Protein AF-A0A957XJ20-F1 (afdb_monomer_lite)

Foldseek 3Di:
DDDDDDDDDDPPPDLPPLPAFFWDFDFVVQVDQAFFWFDWDAFPLRWIWTQGLQAIWIHPPRHIDGFADDPVDQFGDPHNAWQEWDAFPVGWIWTQGQFFIWTADPVVRTIDTFGDDPPDQQGDPHGGFNYWDQFPVGWIWTWAQQKIWTARPVVRGIDIFGDDPPDQQGFFRFTFHYWDADPVRKIWTAGAPQRAIWIADPVVRTIHQLFDDPPDPPGRSRFRWQEWEQAPVRWIWTWGQQGWIWIQDPVVSDIDTLPDDPPDPPPPDSWGFNYWYQFPVRWIWTQTQQAIFIAHPVRHTSDGFADDPVDPRGDPHRGWHYWDQGPLRWIWIGGSGGIIITNSVVVVVVVPDPDPVLVVVLVVLLVVLVVLLVVLVVVLPPPPDDPVSNVVSVVSNVVSVVVNVCSLPVVVPPPDDDDDDDDDDDDDDDADDDDDDDDFDKAFDPPAAEFEEEEEALDPVLVVVVCVLQPPHYDPRHGYDYDYDNALVVVLVCCVVVVGQEYEAEQDGPPHGRLRSLLSLVVVCVVDDGRRHAYEYEDEPVCPVPPVVCVVSPHNYYAYPPGDSVVVVVVCCVRVVTDMDGGHDDDDDDLQVQLVQADPVLLVQLLVCLVVVPLVSNLVSLVVVCVRGVVVSVVSVVCSVSSVSVVSNCSSVVHDDD

Sequence (658 aa):
MNQPLPSQPQSSSSATDAGQLIFSHLTVESGLSHAVATHLAQDAQGTIWLGTEGGLNRFDGQTVKAYRHDPQHSNSLSHNVIKAMVIDRAGWLWIGTANGLNKFDPHTETFTRYHHQPGKPDSLGFDAISALHLDQTGHLWLGGPGELDQFDPRTEAVVRYGHRPGDRTTVGPGVVTCMVEDEAGRLWVGQRDGGGLSRFDRQRRQFERVHHQPHDSHSRGDEAIGALCLDWAGGLWIGTEDGGLCYFDRAAESVTRYWPQANRPDRLSQAGVTDIIEDRAGQLWVATTDGLYCLDRTGQSLAHYRHDPANPTGLSSSSLLRLFEDRSEGLWVTTDNGVNYCAPRYQQFLHFSNRTLLARMRHELRTPLNAIIGFSQLAMHNQDNPDDTQDYLLDIIRSGEQLLTLINEGLGASKVERSPSMDGELGAMVNHPHAAPHQQAVTLAPDQPRYRLLIVDDDSSSRQLLRNLLAGVGPPERGFELREAENGQQAVEQWAAFAPHLIWMDLRMPVMDGYEATKIIKAKQNAGHTIAPKVIVLATSRYEEKRAEVLDIGYDASLRKPFGQAEIFSLLEQHLGAQFVAATAVDAVNPAADIAAVPGPLRDSLEKAAQLGDMDAVEATIEEIQSVQPALAAQLTQLAEAFDYLQIVAILQGRNHE

Secondary structure (DSSP, 8-state):
--PPPP--------TT---PPP-EEE-TTTT-S-S-EEEEEE-TTSPEEEEESS-EEEE-SS-EEEE---TT-TTS-S-S-EEEEEE-TTSPEEEEETTEEEEEETTTTEEEEE-B-TT-TTSBS-S---EEEE-TTSPEEEE-BSEEEEE-TTT--EEEEE--TT-TTS--SSBEEEEEE-TT-PEEEEETTTTEEEEEETTTTEEEE-PPPTT-TT--TT--EEEEEE-TTS-EEEEETTS-EEEEETTTTEEEEEE--TT-S----SPPEEEEEE-TTS-EEEEETTEEEEE-TTS-EEEEE---TT-TTS-S-S-EEEEEE-TTSPEEEEETTEEEEE-HHHHHHHHS-TTHHHHHHHHHHHHHHHHHHHHHHHHHT-TTS-HHHHHHHHHHHHHHHHHHHHHHHTTTTTT--S----------------SSS----EEE-TTPPPEEEEEE-S-HHHHHHHHHHHTTSS-TTSSEEEEEESSHHHHHHHHHHH--SEEEEES--SSS-HHHHHHHHHHHHTTS-----EEEEEE-GGGGGGHHHHHHTT--EEEESSPPHHHHHHHHHHHH---EEE---S----HHHHGGGS-HHHHHHHHHHHHHT-HHHHHHHHHHHHTT-HHHHHHHHHHHHTT-HHHHHHHHTT----

Structure (mmCIF, N/CA/C/O backbone):
data_AF-A0A957XJ20-F1
#
_entry.id   AF-A0A957XJ20-F1
#
loop_
_atom_site.group_PDB
_atom_site.id
_atom_site.type_symbol
_atom_site.label_atom_id
_atom_site.label_alt_id
_atom_site.label_comp_id
_atom_site.label_asym_id
_atom_site.label_entity_id
_atom_site.label_seq_id
_atom_site.pdbx_PDB_ins_code
_atom_site.Cartn_x
_atom_site.Cartn_y
_atom_site.Cartn_z
_atom_site.occupancy
_atom_site.B_iso_or_equiv
_atom_site.auth_seq_id
_atom_site.auth_comp_id
_atom_site.auth_asym_id
_atom_site.auth_atom_id
_atom_site.pdbx_PDB_model_num
ATOM 1 N N . MET A 1 1 ? 7.108 -28.769 -49.613 1.00 37.88 1 MET A N 1
ATOM 2 C CA . MET A 1 1 ? 7.374 -27.452 -50.227 1.00 37.88 1 MET A CA 1
ATOM 3 C C . ME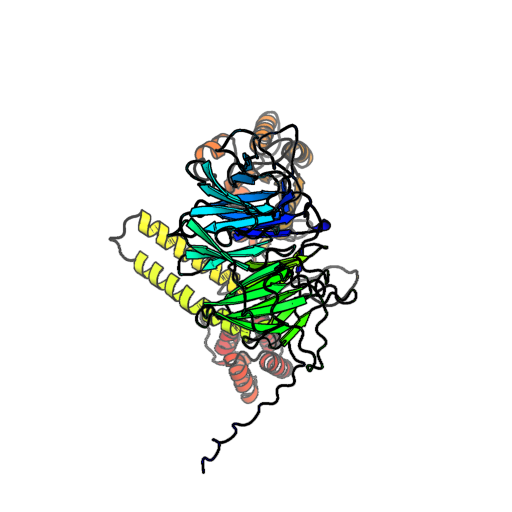T A 1 1 ? 6.499 -26.439 -49.517 1.00 37.88 1 MET A C 1
ATOM 5 O O . MET A 1 1 ? 5.325 -26.383 -49.824 1.00 37.88 1 MET A O 1
ATOM 9 N N . ASN A 1 2 ? 7.046 -25.730 -48.533 1.00 31.22 2 ASN A N 1
ATOM 10 C CA . ASN A 1 2 ? 6.445 -24.541 -47.928 1.00 31.22 2 ASN A CA 1
ATOM 11 C C . ASN A 1 2 ? 7.619 -23.628 -47.570 1.00 31.22 2 ASN A C 1
ATOM 13 O O . ASN A 1 2 ? 8.477 -24.017 -46.780 1.00 31.22 2 ASN A O 1
ATOM 17 N N . GLN A 1 3 ? 7.715 -22.488 -48.251 1.00 28.06 3 GLN A N 1
ATOM 18 C CA . GLN A 1 3 ? 8.714 -21.460 -47.971 1.00 28.06 3 GLN A CA 1
ATOM 19 C C . GLN A 1 3 ? 8.355 -20.728 -46.666 1.00 28.06 3 GLN A C 1
ATOM 21 O O . GLN A 1 3 ? 7.167 -20.507 -46.423 1.00 28.06 3 GLN A O 1
ATOM 26 N N . PRO A 1 4 ? 9.337 -20.324 -45.844 1.00 28.89 4 PRO A N 1
ATOM 27 C CA . PRO A 1 4 ? 9.095 -19.409 -44.740 1.00 28.89 4 PRO A CA 1
ATOM 28 C C . PRO A 1 4 ? 8.945 -17.967 -45.252 1.00 28.89 4 PRO A C 1
ATOM 30 O O . PRO A 1 4 ? 9.641 -17.546 -46.177 1.00 28.89 4 PRO A O 1
ATOM 33 N N . LEU A 1 5 ? 8.016 -17.230 -44.639 1.00 28.72 5 LEU A N 1
ATOM 34 C CA . LEU A 1 5 ? 7.772 -15.797 -44.843 1.00 28.72 5 LEU A CA 1
ATOM 35 C C . LEU A 1 5 ? 9.015 -14.950 -44.483 1.00 28.72 5 LEU A C 1
ATOM 37 O O . LEU A 1 5 ? 9.806 -15.364 -43.633 1.00 28.72 5 LEU A O 1
ATOM 41 N N . PRO A 1 6 ? 9.204 -13.776 -45.117 1.00 28.39 6 PRO A N 1
ATOM 42 C CA . PRO A 1 6 ? 10.438 -13.007 -45.021 1.00 28.39 6 PRO A CA 1
ATOM 43 C C . PRO A 1 6 ? 10.631 -12.381 -43.636 1.00 28.39 6 PRO A C 1
ATOM 45 O O . PRO A 1 6 ? 9.737 -11.745 -43.081 1.00 28.39 6 PRO A O 1
ATOM 48 N N . SER A 1 7 ? 11.850 -12.533 -43.124 1.00 29.16 7 SER A N 1
ATOM 49 C CA . SER A 1 7 ? 12.394 -11.859 -41.949 1.00 29.16 7 SER A CA 1
ATOM 50 C C . SER A 1 7 ? 12.309 -10.338 -42.101 1.00 29.16 7 SER A C 1
ATOM 52 O O . SER A 1 7 ? 12.994 -9.760 -42.948 1.00 29.16 7 SER A O 1
ATOM 54 N N . GLN A 1 8 ? 11.488 -9.692 -41.271 1.00 26.84 8 GLN A N 1
ATOM 55 C CA . GLN A 1 8 ? 11.571 -8.249 -41.057 1.00 26.84 8 GLN A CA 1
ATOM 56 C C . GLN A 1 8 ? 12.852 -7.907 -40.276 1.00 26.84 8 GLN A C 1
ATOM 58 O O . GLN A 1 8 ? 13.322 -8.730 -39.485 1.00 26.84 8 GLN A O 1
ATOM 63 N N . PRO A 1 9 ? 13.463 -6.737 -40.532 1.00 25.94 9 PRO A N 1
ATOM 64 C CA . PRO A 1 9 ? 14.770 -6.398 -39.993 1.00 25.94 9 PRO A CA 1
ATOM 65 C C . PRO A 1 9 ? 14.713 -6.289 -38.470 1.00 25.94 9 PRO A C 1
ATOM 67 O O . PRO A 1 9 ? 13.928 -5.527 -37.910 1.00 25.94 9 PRO A O 1
ATOM 70 N N . GLN A 1 10 ? 15.582 -7.060 -37.819 1.00 26.61 10 GLN A N 1
ATOM 71 C CA . GLN A 1 10 ? 15.906 -6.924 -36.409 1.00 26.61 10 GLN A CA 1
ATOM 72 C C . GLN A 1 10 ? 16.418 -5.501 -36.159 1.00 26.61 10 GLN A C 1
ATOM 74 O O . GLN A 1 10 ? 17.544 -5.169 -36.528 1.00 26.61 10 GLN A O 1
ATOM 79 N N . SER A 1 11 ? 15.609 -4.661 -35.517 1.00 26.06 11 SER A N 1
ATOM 80 C CA . SER A 1 11 ? 16.142 -3.541 -34.751 1.00 26.06 11 SER A CA 1
ATOM 81 C C . SER A 1 11 ? 16.808 -4.137 -33.515 1.00 26.06 11 SER A C 1
ATOM 83 O O . SER A 1 11 ? 16.157 -4.455 -32.522 1.00 26.06 11 SER A O 1
ATOM 85 N N . SER A 1 12 ? 18.114 -4.356 -33.609 1.00 26.27 12 SER A N 1
ATOM 86 C CA . SER A 1 12 ? 18.974 -4.671 -32.479 1.00 26.27 12 SER A CA 1
ATOM 87 C C . SER A 1 12 ? 19.043 -3.459 -31.543 1.00 26.27 12 SER A C 1
ATOM 89 O O . SER A 1 12 ? 19.981 -2.668 -31.624 1.00 26.27 12 SER A O 1
ATOM 91 N N . SER A 1 13 ? 18.053 -3.285 -30.667 1.00 25.30 13 SER A N 1
ATOM 92 C CA . SER A 1 13 ? 18.265 -2.542 -29.426 1.00 25.30 13 SER A CA 1
ATOM 93 C C . SER A 1 13 ? 18.913 -3.511 -28.443 1.00 25.30 13 SER A C 1
ATOM 95 O O . SER A 1 13 ? 18.287 -4.461 -27.974 1.00 25.30 13 SER A O 1
ATOM 97 N N . SER A 1 14 ? 20.203 -3.319 -28.197 1.00 25.66 14 SER A N 1
ATOM 98 C CA . SER A 1 14 ? 20.934 -3.978 -27.119 1.00 25.66 14 SER A CA 1
ATOM 99 C C . SER A 1 14 ? 20.174 -3.844 -25.796 1.00 25.66 14 SER A C 1
ATOM 101 O O . SER A 1 14 ? 19.748 -2.747 -25.444 1.00 25.66 14 SER A O 1
ATOM 103 N N . ALA A 1 15 ? 20.044 -4.949 -25.061 1.00 29.33 15 ALA A N 1
ATOM 104 C CA . ALA A 1 15 ? 19.378 -5.072 -23.761 1.00 29.33 15 ALA A CA 1
ATOM 105 C C . ALA A 1 15 ? 20.121 -4.371 -22.595 1.00 29.33 15 ALA A C 1
ATOM 107 O O . ALA A 1 15 ? 20.162 -4.878 -21.480 1.00 29.33 15 ALA A O 1
ATOM 108 N N . THR A 1 16 ? 20.740 -3.219 -22.850 1.00 28.14 16 THR A N 1
ATOM 109 C CA . THR A 1 16 ? 21.554 -2.461 -21.883 1.00 28.14 16 THR A CA 1
ATOM 110 C C . THR A 1 16 ? 21.026 -1.057 -21.599 1.00 28.14 16 THR A C 1
ATOM 112 O O . THR A 1 16 ? 21.696 -0.305 -20.906 1.00 28.14 16 THR A O 1
ATOM 115 N N . ASP A 1 17 ? 19.831 -0.715 -22.086 1.00 33.72 17 ASP A N 1
ATOM 116 C CA . ASP A 1 17 ? 19.227 0.615 -21.905 1.00 33.72 17 ASP A CA 1
ATOM 117 C C . ASP A 1 17 ? 17.849 0.540 -21.220 1.00 33.72 17 ASP A C 1
ATOM 119 O O . ASP A 1 17 ? 16.936 1.317 -21.495 1.00 33.72 17 ASP A O 1
ATOM 123 N N . ALA A 1 18 ? 17.665 -0.437 -20.324 1.00 43.97 18 ALA A N 1
ATOM 124 C CA . ALA A 1 18 ? 16.576 -0.365 -19.357 1.00 43.97 18 ALA A CA 1
ATOM 125 C C . ALA A 1 18 ? 16.935 0.745 -18.359 1.00 43.97 18 ALA A C 1
ATOM 127 O O . ALA A 1 18 ? 17.767 0.537 -17.476 1.00 43.97 18 ALA A O 1
ATOM 128 N N . GLY A 1 19 ? 16.364 1.936 -18.563 1.00 57.00 19 GLY A N 1
ATOM 129 C CA . GLY A 1 19 ? 16.646 3.131 -17.767 1.00 57.00 19 GLY A CA 1
ATOM 130 C C . GLY A 1 19 ? 16.668 2.848 -16.262 1.00 57.00 19 GLY A C 1
ATOM 131 O O . GLY A 1 19 ? 15.848 2.090 -15.731 1.00 57.00 19 GLY A O 1
ATOM 132 N N . GLN A 1 20 ? 17.643 3.441 -15.575 1.00 71.06 20 GLN A N 1
ATOM 133 C CA . GLN A 1 20 ? 17.811 3.290 -14.134 1.00 71.06 20 GLN A CA 1
ATOM 134 C C . GLN A 1 20 ? 16.594 3.897 -13.423 1.00 71.06 20 GLN A C 1
ATOM 136 O O . GLN A 1 20 ? 16.307 5.083 -13.588 1.00 71.06 20 GLN A O 1
ATOM 141 N N . LEU A 1 21 ? 15.870 3.083 -12.647 1.00 82.94 21 LEU A N 1
ATOM 142 C CA . LEU A 1 21 ? 14.773 3.575 -11.816 1.00 82.94 21 LEU A CA 1
ATOM 143 C C . LEU A 1 21 ? 15.336 4.346 -10.622 1.00 82.94 21 LEU A C 1
ATOM 145 O O . LEU A 1 21 ? 16.283 3.899 -9.972 1.00 82.94 21 LEU A O 1
ATOM 149 N N . ILE A 1 22 ? 14.717 5.486 -10.340 1.00 84.12 22 ILE A N 1
ATOM 150 C CA . ILE A 1 22 ? 15.002 6.341 -9.188 1.00 84.12 22 ILE A CA 1
ATOM 151 C C . ILE A 1 22 ? 13.898 6.099 -8.159 1.00 84.12 22 ILE A C 1
ATOM 153 O O . ILE A 1 22 ? 12.716 6.261 -8.454 1.00 84.12 22 ILE A O 1
ATOM 157 N N . PHE A 1 23 ? 14.267 5.718 -6.946 1.00 87.00 23 PHE A N 1
ATOM 158 C CA . PHE A 1 23 ? 13.338 5.461 -5.857 1.00 87.00 23 PHE A CA 1
ATOM 159 C C . PHE A 1 23 ? 13.411 6.574 -4.814 1.00 87.00 23 PHE A C 1
ATOM 161 O O . PHE A 1 23 ? 14.489 7.012 -4.411 1.00 87.00 23 PHE A O 1
ATOM 168 N N . SER A 1 24 ? 12.240 7.018 -4.369 1.00 88.31 24 SER A N 1
ATOM 169 C CA . SER A 1 24 ? 12.062 7.766 -3.129 1.00 88.31 24 SER A CA 1
ATOM 170 C C . SER A 1 24 ? 11.802 6.792 -1.983 1.00 88.31 24 SER A C 1
ATOM 172 O O . SER A 1 24 ? 11.160 5.760 -2.182 1.00 88.31 24 SER A O 1
ATOM 174 N N . HIS A 1 25 ? 12.267 7.132 -0.782 1.00 89.75 25 HIS A N 1
ATOM 175 C CA . HIS A 1 25 ? 12.248 6.229 0.369 1.00 89.75 25 HIS A CA 1
ATOM 176 C C . HIS A 1 25 ? 11.386 6.777 1.497 1.00 89.75 25 HIS A C 1
ATOM 178 O O . HIS A 1 25 ? 11.582 7.909 1.933 1.00 89.75 25 HIS A O 1
ATOM 184 N N . LEU A 1 26 ? 10.485 5.944 2.014 1.00 89.00 26 LEU A N 1
ATOM 185 C CA . LEU A 1 26 ? 9.862 6.140 3.316 1.00 89.00 26 LEU A CA 1
ATOM 186 C C . LEU A 1 26 ? 10.493 5.158 4.302 1.00 89.00 26 LEU A C 1
ATOM 188 O O . LEU A 1 26 ? 10.441 3.942 4.104 1.00 89.00 26 LEU A O 1
ATOM 192 N N . THR A 1 27 ? 11.075 5.682 5.377 1.00 90.56 27 THR A N 1
ATOM 193 C CA . THR A 1 27 ? 11.760 4.893 6.411 1.00 90.56 27 THR A CA 1
ATOM 194 C C . THR A 1 27 ? 11.211 5.219 7.802 1.00 90.56 27 THR A C 1
ATOM 196 O O . THR A 1 27 ? 10.272 6.004 7.963 1.00 90.56 27 THR A O 1
ATOM 199 N N . VAL A 1 28 ? 11.793 4.614 8.842 1.00 88.62 28 VAL A N 1
ATOM 200 C CA . VAL A 1 28 ? 11.481 4.961 10.240 1.00 88.62 28 VAL A CA 1
ATOM 201 C C . VAL A 1 28 ? 11.785 6.436 10.529 1.00 88.62 28 VAL A C 1
ATOM 203 O O . VAL A 1 28 ? 11.053 7.069 11.284 1.00 88.62 28 VAL A O 1
ATOM 206 N N . GLU A 1 29 ? 12.804 7.011 9.885 1.00 84.44 29 GLU A N 1
ATOM 207 C CA . GLU A 1 29 ? 13.147 8.436 10.010 1.00 84.44 29 GLU A CA 1
ATOM 208 C C . GLU A 1 29 ? 12.063 9.340 9.407 1.00 84.44 29 GLU A C 1
ATOM 210 O O . GLU A 1 29 ? 11.822 10.434 9.908 1.00 84.44 29 GLU A O 1
ATOM 215 N N . SER A 1 30 ? 11.341 8.849 8.395 1.00 81.31 30 SER A N 1
ATOM 216 C CA . SER A 1 30 ? 10.162 9.507 7.816 1.00 81.31 30 SER A CA 1
ATOM 217 C C . SER A 1 30 ? 8.896 9.362 8.677 1.00 81.31 30 SER A C 1
ATOM 219 O O . SER A 1 30 ? 7.842 9.874 8.306 1.00 81.31 30 SER A O 1
ATOM 221 N N . GLY A 1 31 ? 8.963 8.642 9.804 1.00 85.81 31 GLY A N 1
ATOM 222 C CA . GLY A 1 31 ? 7.842 8.419 10.721 1.00 85.81 31 GLY A CA 1
ATOM 223 C C . GLY A 1 31 ? 7.167 7.048 10.614 1.00 85.81 31 GLY A C 1
ATOM 224 O O . GLY A 1 31 ? 6.172 6.815 11.306 1.00 85.81 31 GLY A O 1
ATOM 225 N N . LEU A 1 32 ? 7.680 6.114 9.796 1.00 89.94 32 LEU A N 1
ATOM 226 C CA . LEU A 1 32 ? 7.155 4.742 9.779 1.00 89.94 32 LEU A CA 1
ATOM 227 C C . LEU A 1 32 ? 7.306 4.075 11.151 1.00 89.94 32 LEU A C 1
ATOM 229 O O . LEU A 1 32 ? 8.354 4.116 11.792 1.00 89.94 32 LEU A O 1
ATOM 233 N N . SER A 1 33 ? 6.260 3.375 11.582 1.00 91.88 33 SER A N 1
ATOM 234 C CA . SER A 1 33 ? 6.233 2.677 12.873 1.00 91.88 33 SER A CA 1
ATOM 235 C C . SER A 1 33 ? 7.235 1.528 13.006 1.00 91.88 33 SER A C 1
ATOM 237 O O . SER A 1 33 ? 7.528 1.125 14.139 1.00 91.88 33 SER A O 1
ATOM 239 N N . HIS A 1 34 ? 7.711 0.979 11.886 1.00 95.12 34 HIS A N 1
ATOM 240 C CA . HIS A 1 34 ? 8.717 -0.078 11.808 1.00 95.12 34 HIS A CA 1
ATOM 241 C C . HIS A 1 34 ? 9.323 -0.126 10.399 1.00 95.12 34 HIS A C 1
ATOM 243 O O . HIS A 1 34 ? 8.662 0.271 9.442 1.00 95.12 34 HIS A O 1
ATOM 249 N N . ALA A 1 35 ? 10.552 -0.637 10.274 1.00 91.06 35 ALA A N 1
ATOM 250 C CA . ALA A 1 35 ? 11.252 -0.739 8.991 1.00 91.06 35 ALA A CA 1
ATOM 251 C C . ALA A 1 35 ? 10.609 -1.779 8.059 1.00 91.06 35 ALA A C 1
ATOM 253 O O . ALA A 1 35 ? 10.419 -1.524 6.879 1.00 91.06 35 ALA A O 1
ATOM 254 N N . VAL A 1 36 ? 10.214 -2.931 8.599 1.00 93.31 36 VAL A N 1
ATOM 255 C CA . VAL A 1 36 ? 9.567 -3.995 7.820 1.00 93.31 36 VAL A CA 1
ATOM 256 C C . VAL A 1 36 ? 8.123 -3.610 7.483 1.00 93.31 36 VAL A C 1
ATOM 258 O O . VAL A 1 36 ? 7.239 -3.700 8.346 1.00 93.31 36 VAL A O 1
ATOM 261 N N . ALA A 1 37 ? 7.886 -3.195 6.238 1.00 91.50 37 ALA A N 1
ATOM 262 C CA . ALA A 1 37 ? 6.565 -2.882 5.701 1.00 91.50 37 ALA A CA 1
ATOM 263 C C . ALA A 1 37 ? 5.986 -4.101 4.969 1.00 91.50 37 ALA A C 1
ATOM 265 O O . ALA A 1 37 ? 6.577 -4.641 4.037 1.00 91.50 37 ALA A O 1
ATOM 266 N N . THR A 1 38 ? 4.823 -4.569 5.412 1.00 92.38 38 THR A N 1
ATOM 267 C CA . THR A 1 38 ? 4.277 -5.861 4.990 1.00 92.38 38 THR A CA 1
ATOM 268 C C . THR A 1 38 ? 3.207 -5.737 3.919 1.00 92.38 38 THR A C 1
ATOM 270 O O . THR A 1 38 ? 3.101 -6.657 3.123 1.00 92.38 38 THR A O 1
ATOM 273 N N . HIS A 1 39 ? 2.404 -4.666 3.909 1.00 92.81 39 HIS A N 1
ATOM 274 C CA . HIS A 1 39 ? 1.265 -4.482 2.995 1.00 92.81 39 HIS A CA 1
ATOM 275 C C . HIS A 1 39 ? 1.000 -2.997 2.724 1.00 92.81 39 HIS A C 1
ATOM 277 O O . HIS A 1 39 ? 1.262 -2.160 3.592 1.00 92.81 39 HIS A O 1
ATOM 283 N N . LEU A 1 40 ? 0.410 -2.690 1.564 1.00 94.81 40 LEU A N 1
ATOM 284 C CA . LEU A 1 40 ? -0.136 -1.369 1.252 1.00 94.81 40 LEU A CA 1
ATOM 285 C C . LEU A 1 40 ? -1.596 -1.449 0.806 1.00 94.81 40 LEU A C 1
ATOM 287 O O . LEU A 1 40 ? -2.040 -2.460 0.265 1.00 94.81 40 LEU A O 1
ATOM 291 N N . ALA A 1 41 ? -2.314 -0.346 0.981 1.00 94.31 41 ALA A N 1
ATOM 292 C CA . ALA A 1 41 ? -3.587 -0.081 0.326 1.00 94.31 41 ALA A CA 1
ATOM 293 C C . ALA A 1 41 ? -3.741 1.427 0.077 1.00 94.31 41 ALA A C 1
ATOM 295 O O . ALA A 1 41 ? -3.176 2.233 0.814 1.00 94.31 41 ALA A O 1
ATOM 296 N N . GLN A 1 42 ? -4.539 1.816 -0.918 1.00 94.25 42 GLN A N 1
ATOM 297 C CA . GLN A 1 42 ? -4.877 3.220 -1.172 1.00 94.25 42 GLN A CA 1
ATOM 298 C C . GLN A 1 42 ? -6.384 3.443 -1.051 1.00 94.25 42 GLN A C 1
ATOM 300 O O . GLN A 1 42 ? -7.176 2.752 -1.699 1.00 94.25 42 GLN A O 1
ATOM 305 N N . ASP A 1 43 ? -6.786 4.428 -0.248 1.00 91.31 43 ASP A N 1
ATOM 306 C CA . ASP A 1 43 ? -8.199 4.773 -0.081 1.00 91.31 43 ASP A CA 1
ATOM 307 C C . ASP A 1 43 ? -8.745 5.673 -1.201 1.00 91.31 43 ASP A C 1
ATOM 309 O O . ASP A 1 43 ? -8.062 6.038 -2.160 1.00 91.31 43 ASP A O 1
ATOM 313 N N . ALA A 1 44 ? -10.043 5.979 -1.151 1.00 88.44 44 ALA A N 1
ATOM 314 C CA . ALA A 1 44 ? -10.714 6.810 -2.151 1.00 88.44 44 ALA A CA 1
ATOM 315 C C . ALA A 1 44 ? -10.102 8.222 -2.262 1.00 88.44 44 ALA A C 1
ATOM 317 O O . ALA A 1 44 ? -10.106 8.795 -3.347 1.00 88.44 44 ALA A O 1
ATOM 318 N N . GLN A 1 45 ? -9.525 8.734 -1.176 1.00 85.69 45 GLN A N 1
ATOM 319 C CA . GLN A 1 45 ? -8.950 10.072 -1.065 1.00 85.69 45 GLN A CA 1
ATOM 320 C C . GLN A 1 45 ? -7.483 10.133 -1.516 1.00 85.69 45 GLN A C 1
ATOM 322 O O . GLN A 1 45 ? -6.913 11.217 -1.575 1.00 85.69 45 GLN A O 1
ATOM 327 N N . GLY A 1 46 ? -6.881 8.990 -1.857 1.00 86.31 46 GLY A N 1
ATOM 328 C CA . GLY A 1 46 ? -5.494 8.900 -2.311 1.00 86.31 46 GLY A CA 1
ATOM 329 C C . GLY A 1 46 ? -4.484 8.683 -1.185 1.00 86.31 46 GLY A C 1
ATOM 330 O O . GLY A 1 46 ? -3.294 8.577 -1.471 1.00 86.31 46 GLY A O 1
ATOM 331 N N . THR A 1 47 ? -4.942 8.550 0.063 1.00 91.12 47 THR A N 1
ATOM 332 C CA . THR A 1 47 ? -4.075 8.263 1.210 1.00 91.12 47 THR A CA 1
ATOM 333 C C . THR A 1 47 ? -3.556 6.835 1.117 1.00 91.12 47 THR A C 1
ATOM 335 O O . THR A 1 47 ? -4.310 5.898 0.828 1.00 91.12 47 THR A O 1
ATOM 338 N N . ILE A 1 48 ? -2.265 6.667 1.392 1.00 95.06 48 ILE A N 1
ATOM 339 C CA . ILE A 1 48 ? -1.598 5.370 1.410 1.00 95.06 48 ILE A CA 1
ATOM 340 C C . ILE A 1 48 ? -1.608 4.827 2.836 1.00 95.06 48 ILE A C 1
ATOM 342 O O . ILE A 1 48 ? -1.113 5.446 3.777 1.00 95.06 48 ILE A O 1
ATOM 346 N N . TRP A 1 49 ? -2.171 3.639 2.997 1.00 97.38 49 TRP A N 1
ATOM 347 C CA . TRP A 1 49 ? -2.198 2.891 4.243 1.00 97.38 49 TRP A CA 1
ATOM 348 C C . TRP A 1 49 ? -1.126 1.809 4.199 1.00 97.38 49 TRP A C 1
ATOM 350 O O . TRP A 1 49 ? -1.140 0.962 3.312 1.00 97.38 49 TRP A O 1
ATOM 360 N N . LEU A 1 50 ? -0.211 1.828 5.165 1.00 97.56 50 LEU A N 1
ATOM 361 C CA . LEU A 1 50 ? 0.941 0.932 5.241 1.00 97.56 50 LEU A CA 1
ATOM 362 C C . LEU A 1 50 ? 0.845 0.058 6.488 1.00 97.56 50 LEU A C 1
ATOM 364 O O . LEU A 1 50 ? 0.881 0.557 7.617 1.00 97.56 50 LEU A O 1
ATOM 368 N N . GLY A 1 51 ? 0.775 -1.252 6.291 1.00 97.19 51 GLY A N 1
ATOM 369 C CA . GLY A 1 51 ? 0.938 -2.226 7.362 1.00 97.19 51 GLY A CA 1
ATOM 370 C C . GLY A 1 51 ? 2.414 -2.506 7.602 1.00 97.19 51 GLY A C 1
ATOM 371 O O . GLY A 1 51 ? 3.157 -2.735 6.652 1.00 97.19 51 GLY A O 1
ATOM 372 N N . THR A 1 52 ? 2.854 -2.504 8.857 1.00 96.81 52 THR A N 1
ATOM 373 C CA . THR A 1 52 ? 4.225 -2.881 9.233 1.00 96.81 52 THR A CA 1
ATOM 374 C C . THR A 1 52 ? 4.207 -3.929 10.343 1.00 96.81 52 THR A C 1
ATOM 376 O O . THR A 1 52 ? 3.152 -4.302 10.863 1.00 96.81 52 THR A O 1
ATOM 379 N N . GLU A 1 53 ? 5.382 -4.400 10.758 1.00 95.62 53 GLU A N 1
ATOM 380 C CA . GLU A 1 53 ? 5.492 -5.211 11.980 1.00 95.62 53 GLU A CA 1
ATOM 381 C C . GLU A 1 53 ? 5.281 -4.402 13.277 1.00 95.62 53 GLU A C 1
ATOM 383 O O . GLU A 1 53 ? 5.095 -4.979 14.349 1.00 95.62 53 GLU A O 1
ATOM 388 N N . GLY A 1 54 ? 5.265 -3.068 13.188 1.00 94.88 54 GLY A N 1
ATOM 389 C CA . GLY A 1 54 ? 5.061 -2.161 14.318 1.00 94.88 54 GLY A CA 1
ATOM 390 C C . GLY A 1 54 ? 3.666 -1.551 14.421 1.00 94.88 54 GLY A C 1
ATOM 391 O O . GLY A 1 54 ? 3.382 -0.934 15.450 1.00 94.88 54 GLY A O 1
ATOM 392 N N . GLY A 1 55 ? 2.813 -1.702 13.410 1.00 96.88 55 GLY A N 1
ATOM 393 C CA . GLY A 1 55 ? 1.449 -1.185 13.408 1.00 96.88 55 GLY A CA 1
ATOM 394 C C . GLY A 1 55 ? 0.988 -0.703 12.037 1.00 96.88 55 GLY A C 1
ATOM 395 O O . GLY A 1 55 ? 1.631 -0.935 11.012 1.00 96.88 55 GLY A O 1
ATOM 396 N N . LEU A 1 56 ? -0.154 -0.019 12.030 1.00 98.12 56 LEU A N 1
ATOM 397 C CA . LEU A 1 56 ? -0.721 0.610 10.839 1.00 98.12 56 LEU A CA 1
ATOM 398 C C . LEU A 1 56 ? -0.158 2.021 10.701 1.00 98.12 56 LEU A C 1
ATOM 400 O O . LEU A 1 56 ? -0.018 2.725 11.696 1.00 98.12 56 LEU A O 1
ATOM 404 N N . ASN A 1 57 ? 0.112 2.467 9.481 1.00 97.62 57 ASN A N 1
ATOM 405 C CA . ASN A 1 57 ? 0.557 3.827 9.209 1.00 97.62 57 ASN A CA 1
ATOM 406 C C . ASN A 1 57 ? -0.321 4.435 8.126 1.00 97.62 57 ASN A C 1
ATOM 408 O O . ASN A 1 57 ? -0.631 3.779 7.135 1.00 97.62 57 ASN A O 1
ATOM 412 N N . ARG A 1 58 ? -0.699 5.691 8.321 1.00 96.19 58 ARG A N 1
ATOM 413 C CA . ARG A 1 58 ? -1.374 6.519 7.330 1.00 96.19 58 ARG A CA 1
ATOM 414 C C . ARG A 1 58 ? -0.363 7.493 6.753 1.00 96.19 58 ARG A C 1
ATOM 416 O O . ARG A 1 58 ? 0.231 8.240 7.525 1.00 96.19 58 ARG A O 1
ATOM 423 N N . PHE A 1 59 ? -0.199 7.490 5.439 1.00 93.12 59 PHE A N 1
ATOM 424 C CA . PHE A 1 59 ? 0.637 8.431 4.709 1.00 93.12 59 PHE A CA 1
ATOM 425 C C . PHE A 1 59 ? -0.226 9.250 3.747 1.00 93.12 59 PHE A C 1
ATOM 427 O O . PHE A 1 59 ? -0.824 8.706 2.821 1.00 93.12 59 PHE A O 1
ATOM 434 N N . ASP A 1 60 ? -0.304 10.557 3.984 1.00 85.06 60 ASP A N 1
ATOM 435 C CA . ASP A 1 60 ? -1.121 11.500 3.201 1.00 85.06 60 ASP A CA 1
ATOM 436 C C . ASP A 1 60 ? -0.344 12.193 2.064 1.00 85.06 60 ASP A C 1
ATOM 438 O O . ASP A 1 60 ? -0.857 13.109 1.425 1.00 85.06 60 ASP A O 1
ATOM 442 N N . GLY A 1 61 ? 0.896 11.763 1.811 1.00 79.56 61 GLY A N 1
ATOM 443 C CA . GLY A 1 61 ? 1.816 12.395 0.865 1.00 79.56 61 GLY A CA 1
ATOM 444 C C . GLY A 1 61 ? 2.856 13.300 1.529 1.00 79.56 61 GLY A C 1
ATOM 445 O O . GLY A 1 61 ? 3.871 13.596 0.904 1.00 79.56 61 GLY A O 1
ATOM 446 N N . GLN A 1 62 ? 2.649 13.705 2.786 1.00 79.19 62 GLN A N 1
ATOM 447 C CA . GLN A 1 62 ? 3.569 14.585 3.518 1.00 79.19 62 GLN A CA 1
ATOM 448 C C . GLN A 1 62 ? 3.931 14.030 4.895 1.00 79.19 62 GLN A C 1
ATOM 450 O O . GLN A 1 62 ? 5.097 14.039 5.282 1.00 79.19 62 GLN A O 1
ATOM 455 N N . THR A 1 63 ? 2.943 13.529 5.634 1.00 84.88 63 THR A N 1
ATOM 456 C CA . THR A 1 63 ? 3.099 13.084 7.017 1.00 84.88 63 THR A CA 1
ATOM 457 C C . THR A 1 63 ? 2.739 11.616 7.182 1.00 84.88 63 THR A C 1
ATOM 459 O O . THR A 1 63 ? 1.864 11.079 6.499 1.00 84.88 63 THR A O 1
ATOM 462 N N . VAL A 1 64 ? 3.424 10.958 8.120 1.00 91.50 64 VAL A N 1
ATOM 463 C CA . VAL A 1 64 ? 3.125 9.587 8.530 1.00 91.50 64 VAL A CA 1
ATOM 464 C C . VAL A 1 64 ? 2.516 9.601 9.928 1.00 91.50 64 VAL A C 1
ATOM 466 O O . VAL A 1 64 ? 3.141 10.049 10.888 1.00 91.50 64 VAL A O 1
ATOM 469 N N . LYS A 1 65 ? 1.305 9.055 10.064 1.00 95.00 65 LYS A N 1
ATOM 470 C CA . LYS A 1 65 ? 0.657 8.818 11.360 1.00 95.00 65 LYS A CA 1
ATOM 471 C C . LYS A 1 65 ? 0.591 7.327 11.662 1.00 95.00 65 LYS A C 1
ATOM 473 O O . LYS A 1 65 ? -0.021 6.575 10.909 1.00 95.00 65 LYS A O 1
ATOM 478 N N . ALA A 1 66 ? 1.171 6.909 12.784 1.00 95.75 66 ALA A N 1
ATOM 479 C CA . ALA A 1 66 ? 1.178 5.516 13.224 1.00 95.75 66 ALA A CA 1
ATOM 480 C C . ALA A 1 66 ? 0.048 5.198 14.220 1.00 95.75 66 ALA A C 1
ATOM 482 O O . ALA A 1 66 ? -0.202 5.954 15.158 1.00 95.75 66 ALA A O 1
ATOM 483 N N . TYR A 1 67 ? -0.563 4.025 14.067 1.00 97.12 67 TYR A N 1
ATOM 484 C CA . TYR A 1 67 ? -1.528 3.421 14.983 1.00 97.12 67 TYR A CA 1
ATOM 485 C C . TYR A 1 67 ? -0.962 2.095 15.484 1.00 97.12 67 TYR A C 1
ATOM 487 O O . TYR A 1 67 ? -0.469 1.283 14.698 1.00 97.12 67 TYR A O 1
ATOM 495 N N . ARG A 1 68 ? -1.029 1.866 16.796 1.00 96.88 68 ARG A N 1
ATOM 496 C CA . ARG A 1 68 ? -0.445 0.692 17.457 1.00 96.88 68 ARG A CA 1
ATOM 497 C C . ARG A 1 68 ? -1.467 0.005 18.353 1.00 96.88 68 ARG A C 1
ATOM 499 O O . ARG A 1 68 ? -2.495 0.582 18.700 1.00 96.88 68 ARG A O 1
ATOM 506 N N . HIS A 1 69 ? -1.172 -1.234 18.713 1.00 96.88 69 HIS A N 1
ATOM 507 C CA . HIS A 1 69 ? -1.877 -1.957 19.754 1.00 96.88 69 HIS A CA 1
ATOM 508 C C . HIS A 1 69 ? -1.646 -1.280 21.103 1.00 96.88 69 HIS A C 1
ATOM 510 O O . HIS A 1 69 ? -0.505 -1.083 21.525 1.00 96.88 69 HIS A O 1
ATOM 516 N N . ASP A 1 70 ? -2.744 -0.990 21.787 1.00 94.56 70 ASP A N 1
ATOM 517 C CA . ASP A 1 70 ? -2.763 -0.563 23.172 1.00 94.56 70 ASP A CA 1
ATOM 518 C C . ASP A 1 70 ? -3.620 -1.552 23.988 1.00 94.56 70 ASP A C 1
ATOM 520 O O . ASP A 1 70 ? -4.827 -1.688 23.733 1.00 94.56 70 ASP A O 1
ATOM 524 N N . PRO A 1 71 ? -3.028 -2.263 24.967 1.00 92.06 71 PRO A N 1
ATOM 525 C CA . PRO A 1 71 ? -3.754 -3.223 25.792 1.00 92.06 71 PRO A CA 1
ATOM 526 C C . PRO A 1 71 ? -4.769 -2.563 26.738 1.00 92.06 71 PRO A C 1
ATOM 528 O O . PRO A 1 71 ? -5.673 -3.246 27.216 1.00 92.06 71 PRO A O 1
ATOM 531 N N . GLN A 1 72 ? -4.648 -1.261 27.013 1.00 93.06 72 GLN A N 1
ATOM 532 C CA . GLN A 1 72 ? -5.571 -0.514 27.874 1.00 93.06 72 GLN A CA 1
ATOM 533 C C . GLN A 1 72 ? -6.782 0.030 27.108 1.00 93.06 72 GLN A C 1
ATOM 535 O O . GLN A 1 72 ? -7.821 0.294 27.712 1.00 93.06 72 GLN A O 1
ATOM 540 N N . HIS A 1 73 ? -6.681 0.153 25.782 1.00 90.38 73 HIS A N 1
ATOM 541 C CA . HIS A 1 73 ? -7.734 0.710 24.938 1.00 90.38 73 HIS A CA 1
ATOM 542 C C . HIS A 1 73 ? -8.247 -0.335 23.949 1.00 90.38 73 HIS A C 1
ATOM 544 O O . HIS A 1 73 ? -7.580 -0.657 22.964 1.00 90.38 73 HIS A O 1
ATOM 550 N N . SER A 1 74 ? -9.473 -0.820 24.165 1.00 91.38 74 SER A N 1
ATOM 551 C CA . SER A 1 74 ? -10.134 -1.808 23.295 1.00 91.38 74 SER A CA 1
ATOM 552 C C . SER A 1 74 ? -10.311 -1.343 21.849 1.00 91.38 74 SER A C 1
ATOM 554 O O . SER A 1 74 ? -10.430 -2.181 20.962 1.00 91.38 74 SER A O 1
ATOM 556 N N . ASN A 1 75 ? -10.295 -0.027 21.620 1.00 93.81 75 ASN A N 1
ATOM 557 C CA . ASN A 1 75 ? -10.524 0.588 20.314 1.00 93.81 75 ASN A CA 1
ATOM 558 C C . ASN A 1 75 ? -9.223 0.886 19.551 1.00 93.81 75 ASN A C 1
ATOM 560 O O . ASN A 1 75 ? -9.247 1.700 18.635 1.00 93.81 75 ASN A O 1
ATOM 564 N N . SER A 1 76 ? -8.097 0.276 19.934 1.00 95.94 76 SER A N 1
ATOM 565 C CA . SER A 1 76 ? -6.830 0.291 19.179 1.00 95.94 76 SER A CA 1
ATOM 566 C C . SER A 1 76 ? -6.627 -1.031 18.420 1.00 95.94 76 SER A C 1
ATOM 568 O O . SER A 1 76 ? -7.440 -1.942 18.570 1.00 95.94 76 SER A O 1
ATOM 570 N N . LEU A 1 77 ? -5.553 -1.196 17.642 1.00 96.81 77 LEU A N 1
ATOM 571 C CA . LEU A 1 77 ? -5.256 -2.463 16.944 1.00 96.81 77 LEU A CA 1
ATOM 572 C C . LEU A 1 77 ? -5.233 -3.670 17.898 1.00 96.81 77 LEU A C 1
ATOM 574 O O . LEU A 1 77 ? -4.817 -3.539 19.047 1.00 96.81 77 LEU A O 1
ATOM 578 N N . SER A 1 78 ? -5.626 -4.858 17.437 1.00 97.06 78 SER A N 1
ATOM 579 C CA . SER A 1 78 ? -5.512 -6.096 18.223 1.00 97.06 78 SER A CA 1
ATOM 580 C C . SER A 1 78 ? -4.065 -6.588 18.352 1.00 97.06 78 SER A C 1
ATOM 582 O O . SER A 1 78 ? -3.714 -7.197 19.360 1.00 97.06 78 SER A O 1
ATOM 584 N N . HIS A 1 79 ? -3.211 -6.290 17.368 1.00 97.75 79 HIS A N 1
ATOM 585 C CA . HIS A 1 79 ? -1.783 -6.598 17.389 1.00 97.75 79 HIS A CA 1
ATOM 586 C C . HIS A 1 79 ? -0.999 -5.663 16.452 1.00 97.75 79 HIS A C 1
ATOM 588 O O . HIS A 1 79 ? -1.539 -5.184 15.459 1.00 97.75 79 HIS A O 1
ATOM 594 N N . ASN A 1 80 ? 0.283 -5.419 16.749 1.00 97.38 80 ASN A N 1
ATOM 595 C CA . ASN A 1 80 ? 1.140 -4.529 15.947 1.00 97.38 80 ASN A CA 1
ATOM 596 C C . ASN A 1 80 ? 1.571 -5.147 14.615 1.00 97.38 80 ASN A C 1
ATOM 598 O O . ASN A 1 80 ? 1.670 -4.451 13.614 1.00 97.38 80 ASN A O 1
ATOM 602 N N . VAL A 1 81 ? 1.823 -6.455 14.606 1.00 97.62 81 VAL A N 1
ATOM 603 C CA . VAL A 1 81 ? 2.257 -7.162 13.398 1.00 97.62 81 VAL A CA 1
ATOM 604 C C . VAL A 1 81 ? 1.081 -7.322 12.439 1.00 97.62 81 VAL A C 1
ATOM 606 O O . VAL A 1 81 ? 0.245 -8.212 12.625 1.00 97.62 81 VAL A O 1
ATOM 609 N N . ILE A 1 82 ? 1.039 -6.468 11.418 1.00 97.75 82 ILE A N 1
ATOM 610 C CA . ILE A 1 82 ? 0.057 -6.520 10.335 1.00 97.75 82 ILE A CA 1
ATOM 611 C C . ILE A 1 82 ? 0.551 -7.477 9.253 1.00 97.75 82 ILE A C 1
ATOM 613 O O . ILE A 1 82 ? 1.712 -7.429 8.840 1.00 97.75 82 ILE A O 1
ATOM 617 N N . LYS A 1 83 ? -0.333 -8.365 8.799 1.00 96.00 83 LYS A N 1
ATOM 618 C CA . LYS A 1 83 ? -0.027 -9.419 7.824 1.00 96.00 83 LYS A CA 1
ATOM 619 C C . LYS A 1 83 ? -0.952 -9.424 6.614 1.00 96.00 83 LYS A C 1
ATOM 621 O O . LYS A 1 83 ? -0.656 -10.157 5.685 1.00 96.00 83 LYS A O 1
ATOM 626 N N . ALA A 1 84 ? -2.024 -8.637 6.607 1.00 96.06 84 ALA A N 1
ATOM 627 C CA . ALA A 1 84 ? -2.873 -8.446 5.438 1.00 96.06 84 ALA A CA 1
ATOM 628 C C . ALA A 1 84 ? -3.767 -7.215 5.618 1.00 96.06 84 ALA A C 1
ATOM 630 O O . ALA A 1 84 ? -4.148 -6.888 6.744 1.00 96.06 84 ALA A O 1
ATOM 631 N N . MET A 1 85 ? -4.129 -6.548 4.522 1.00 97.31 85 MET A N 1
ATOM 632 C CA . MET A 1 85 ? -4.995 -5.366 4.535 1.00 97.31 85 MET A CA 1
ATOM 633 C C . MET A 1 85 ? -5.856 -5.307 3.274 1.00 97.31 85 MET A C 1
ATOM 635 O O . MET A 1 85 ? -5.359 -5.602 2.192 1.00 97.31 85 MET A O 1
ATOM 639 N N . VAL A 1 86 ? -7.115 -4.885 3.405 1.00 96.88 86 VAL A N 1
ATOM 640 C CA . VAL A 1 86 ? -8.003 -4.552 2.276 1.00 96.88 86 VAL A CA 1
ATOM 641 C C . VAL A 1 86 ? -8.919 -3.387 2.649 1.00 96.88 86 VAL A C 1
ATOM 643 O O . VAL A 1 86 ? -9.285 -3.234 3.813 1.00 96.88 86 VAL A O 1
ATOM 646 N N . ILE A 1 87 ? -9.308 -2.570 1.671 1.00 95.50 87 ILE A N 1
ATOM 647 C CA . ILE A 1 87 ? -10.281 -1.485 1.858 1.00 95.50 87 ILE A CA 1
ATOM 648 C C . ILE A 1 87 ? -11.593 -1.907 1.206 1.00 95.50 87 ILE A C 1
ATOM 650 O O . ILE A 1 87 ? -11.602 -2.348 0.056 1.00 95.50 87 ILE A O 1
ATOM 654 N N . ASP A 1 88 ? -12.699 -1.789 1.938 1.00 92.56 88 ASP A N 1
ATOM 655 C CA . ASP A 1 88 ? -14.017 -2.100 1.398 1.00 92.56 88 ASP A CA 1
ATOM 656 C C . ASP A 1 88 ? -14.652 -0.946 0.618 1.00 92.56 88 ASP A C 1
ATOM 658 O O . ASP A 1 88 ? -14.177 0.189 0.607 1.00 92.56 88 ASP A O 1
ATOM 662 N N . ARG A 1 89 ? -15.762 -1.241 -0.068 1.00 89.62 89 ARG A N 1
ATOM 663 C CA . ARG A 1 89 ? -16.474 -0.253 -0.897 1.00 89.62 89 ARG A CA 1
ATOM 664 C C . ARG A 1 89 ? -17.050 0.918 -0.097 1.00 89.62 89 ARG A C 1
ATOM 666 O O . ARG A 1 89 ? -17.394 1.929 -0.697 1.00 89.62 89 ARG A O 1
ATOM 673 N N . ALA A 1 90 ? -17.198 0.776 1.218 1.00 89.94 90 ALA A N 1
ATOM 674 C CA . ALA A 1 90 ? -17.647 1.841 2.105 1.00 89.94 90 ALA A CA 1
ATOM 675 C C . ALA A 1 90 ? -16.470 2.631 2.711 1.00 89.94 90 ALA A C 1
ATOM 677 O O . ALA A 1 90 ? -16.702 3.574 3.462 1.00 89.94 90 ALA A O 1
ATOM 678 N N . GLY A 1 91 ? -15.226 2.288 2.358 1.00 91.06 91 GLY A N 1
ATOM 679 C CA . GLY A 1 91 ? -14.017 2.961 2.823 1.00 91.06 91 GLY A CA 1
ATOM 680 C C . GLY A 1 91 ? -13.495 2.449 4.165 1.00 91.06 91 GLY A C 1
ATOM 681 O O . GLY A 1 91 ? -12.571 3.050 4.709 1.00 91.06 91 GLY A O 1
ATOM 682 N N . TRP A 1 92 ? -14.044 1.355 4.705 1.00 94.94 92 TRP A N 1
ATOM 683 C CA . TRP A 1 92 ? -13.489 0.743 5.913 1.00 94.94 92 TRP A CA 1
ATOM 684 C C . TRP A 1 92 ? -12.228 -0.025 5.574 1.00 94.94 92 TRP A C 1
ATOM 686 O O . TRP A 1 92 ? -12.181 -0.782 4.600 1.00 94.94 92 TRP A O 1
ATOM 696 N N . LEU A 1 93 ? -11.224 0.127 6.426 1.00 97.62 93 LEU A N 1
ATOM 697 C CA . LEU A 1 93 ? -9.992 -0.627 6.312 1.00 97.62 93 LEU A CA 1
ATOM 698 C C . LEU A 1 93 ? -10.089 -1.886 7.176 1.00 97.62 93 LEU A C 1
ATOM 700 O O . LEU A 1 93 ? -10.281 -1.818 8.391 1.00 97.62 93 LEU A O 1
ATOM 704 N N . TRP A 1 94 ? -9.938 -3.041 6.542 1.00 98.38 94 TRP A N 1
ATOM 705 C CA . TRP A 1 94 ? -9.895 -4.344 7.190 1.00 98.38 94 TRP A CA 1
ATOM 706 C C . TRP A 1 94 ? -8.449 -4.808 7.299 1.00 98.38 94 TRP A C 1
ATOM 708 O O . TRP A 1 94 ? -7.717 -4.812 6.310 1.00 98.38 94 TRP A O 1
ATOM 718 N N . ILE A 1 95 ? -8.030 -5.179 8.507 1.00 98.69 95 ILE A N 1
ATOM 719 C CA . ILE A 1 95 ? -6.624 -5.418 8.844 1.00 98.69 95 ILE A CA 1
ATOM 720 C C . ILE A 1 95 ? -6.497 -6.773 9.530 1.00 98.69 95 ILE A C 1
ATOM 722 O O . ILE A 1 95 ? -6.967 -6.970 10.653 1.00 98.69 95 ILE A O 1
ATOM 726 N N . GLY A 1 96 ? -5.826 -7.695 8.852 1.00 98.25 96 GLY A N 1
ATOM 727 C CA . GLY A 1 96 ? -5.439 -8.995 9.370 1.00 98.25 96 GLY A CA 1
ATOM 728 C C . GLY A 1 96 ? -4.116 -8.863 10.105 1.00 98.25 96 GLY A C 1
ATOM 729 O O . GLY A 1 96 ? -3.119 -8.397 9.543 1.00 98.25 96 GLY A O 1
ATOM 730 N N . THR A 1 97 ? -4.108 -9.244 11.375 1.00 98.06 97 THR A N 1
ATOM 731 C CA . THR A 1 97 ? -2.912 -9.180 12.214 1.00 98.06 97 THR A CA 1
ATOM 732 C C . THR A 1 97 ? -2.486 -10.573 12.656 1.00 98.06 97 THR A C 1
ATOM 734 O O . THR A 1 97 ? -3.203 -11.554 12.464 1.00 98.06 97 THR A O 1
ATOM 737 N N . ALA A 1 98 ? -1.326 -10.666 13.306 1.00 96.25 98 ALA A N 1
ATOM 738 C CA . ALA A 1 98 ? -0.904 -11.905 13.958 1.00 96.25 98 ALA A CA 1
ATOM 739 C C . ALA A 1 98 ? -1.860 -12.369 15.079 1.00 96.25 98 ALA A C 1
ATOM 741 O O . ALA A 1 98 ? -1.754 -13.513 15.517 1.00 96.25 98 ALA A O 1
ATOM 742 N N . ASN A 1 99 ? -2.766 -11.503 15.554 1.00 96.31 99 ASN A N 1
ATOM 743 C CA . ASN A 1 99 ? -3.754 -11.848 16.568 1.00 96.31 99 ASN A CA 1
ATOM 744 C C . ASN A 1 99 ? -5.073 -11.081 16.353 1.00 96.31 99 ASN A C 1
ATOM 746 O O . ASN A 1 99 ? -5.352 -10.096 17.034 1.00 96.31 99 ASN A O 1
ATOM 750 N N . GLY A 1 100 ? -5.864 -11.516 15.380 1.00 96.75 100 GLY A N 1
ATOM 751 C CA . GLY A 1 100 ? -7.238 -11.091 15.132 1.00 96.75 100 GLY A CA 1
ATOM 752 C C . GLY A 1 100 ? -7.409 -10.210 13.894 1.00 96.75 100 GLY A C 1
ATOM 753 O O . GLY A 1 100 ? -6.447 -9.680 13.320 1.00 96.75 100 GLY A O 1
ATOM 754 N N . LEU A 1 101 ? -8.674 -10.051 13.503 1.00 98.44 101 LEU A N 1
ATOM 755 C CA . LEU A 1 101 ? -9.128 -9.140 12.453 1.00 98.44 101 LEU A CA 1
ATOM 756 C C . LEU A 1 101 ? -9.508 -7.797 13.075 1.00 98.44 101 LEU A C 1
ATOM 758 O O . LEU A 1 101 ? -10.171 -7.752 14.110 1.00 98.44 101 LEU A O 1
ATOM 762 N N . ASN A 1 102 ? -9.154 -6.699 12.418 1.00 98.56 102 ASN A N 1
ATOM 763 C CA . ASN A 1 102 ? -9.584 -5.366 12.818 1.00 98.56 102 ASN A CA 1
ATOM 764 C C . ASN A 1 102 ? -10.383 -4.711 11.698 1.00 98.56 102 ASN A C 1
ATOM 766 O O . ASN A 1 102 ? -9.984 -4.774 10.537 1.00 98.56 102 ASN A O 1
ATOM 770 N N . LYS A 1 103 ? -11.464 -4.029 12.068 1.00 97.94 103 LYS A N 1
ATOM 771 C CA . LYS A 1 103 ? -12.173 -3.063 11.231 1.00 97.94 103 LYS A CA 1
ATOM 772 C C . LYS A 1 103 ? -11.821 -1.668 11.720 1.00 97.94 103 LYS A C 1
ATOM 774 O O . LYS A 1 103 ? -12.057 -1.359 12.887 1.00 97.94 103 LYS A O 1
ATOM 779 N N . PHE A 1 104 ? -11.252 -0.852 10.850 1.00 97.94 104 PHE A N 1
ATOM 780 C CA . PHE A 1 104 ? -10.801 0.492 11.173 1.00 97.94 104 PHE A CA 1
ATOM 781 C C . PHE A 1 104 ? -11.646 1.539 10.445 1.00 97.94 104 PHE A C 1
ATOM 783 O O . PHE A 1 104 ? -11.807 1.466 9.223 1.00 97.94 104 PHE A O 1
ATOM 790 N N . ASP A 1 105 ? -12.175 2.499 11.207 1.00 94.44 105 ASP A N 1
ATOM 791 C CA . ASP A 1 105 ? -12.806 3.703 10.663 1.00 94.44 105 ASP A CA 1
ATOM 792 C C . ASP A 1 105 ? -11.742 4.783 10.424 1.00 94.44 105 ASP A C 1
ATOM 794 O O . ASP A 1 105 ? -11.189 5.305 11.397 1.00 94.44 105 ASP A O 1
ATOM 798 N N . PRO A 1 106 ? -11.458 5.190 9.179 1.00 89.81 106 PRO A N 1
ATOM 799 C CA . PRO A 1 106 ? -10.545 6.302 8.943 1.00 89.81 106 PRO A CA 1
ATOM 800 C C . PRO A 1 106 ? -11.095 7.664 9.405 1.00 89.81 106 PRO A C 1
ATOM 802 O O . PRO A 1 106 ? -10.302 8.582 9.611 1.00 89.81 106 PRO A O 1
ATOM 805 N N . HIS A 1 107 ? -12.411 7.817 9.603 1.00 88.56 107 HIS A N 1
ATOM 806 C CA . HIS A 1 107 ? -13.032 9.083 10.013 1.00 88.56 107 HIS A CA 1
ATOM 807 C C . HIS A 1 107 ? -12.999 9.284 11.527 1.00 88.56 107 HIS A C 1
ATOM 809 O O . HIS A 1 107 ? -12.674 10.376 11.994 1.00 88.56 107 HIS A O 1
ATOM 815 N N . THR A 1 108 ? -13.351 8.249 12.295 1.00 92.50 108 THR A N 1
ATOM 816 C CA . THR A 1 108 ? -13.331 8.297 13.768 1.00 92.50 108 THR A CA 1
ATOM 817 C C . THR A 1 108 ? -12.027 7.778 14.362 1.00 92.50 108 THR A C 1
ATOM 819 O O . THR A 1 108 ? -11.812 7.926 15.562 1.00 92.50 108 THR A O 1
ATOM 822 N N . GLU A 1 109 ? -11.159 7.183 13.540 1.00 93.75 109 GLU A N 1
ATOM 823 C CA . GLU A 1 109 ? -9.878 6.586 13.926 1.00 93.75 109 GLU A CA 1
ATOM 824 C C . GLU A 1 109 ? -9.999 5.501 15.007 1.00 93.75 109 GLU A C 1
ATOM 826 O O . GLU A 1 109 ? -9.129 5.342 15.866 1.00 93.75 109 GLU A O 1
ATOM 831 N N . THR A 1 110 ? -11.088 4.734 14.968 1.00 94.44 110 THR A N 1
ATOM 832 C CA . THR A 1 110 ? -11.379 3.677 15.940 1.00 94.44 110 THR A CA 1
ATOM 833 C C . THR A 1 110 ? -11.277 2.294 15.318 1.00 94.44 110 THR A C 1
ATOM 835 O O . THR A 1 110 ? -11.626 2.076 14.157 1.00 94.44 110 THR A O 1
ATOM 838 N N . PHE A 1 111 ? -10.828 1.334 16.127 1.00 97.75 111 PHE A N 1
ATOM 839 C CA . PHE A 1 111 ? -10.727 -0.069 15.745 1.00 97.75 111 PHE A CA 1
ATOM 840 C C . PHE A 1 111 ? -11.822 -0.894 16.422 1.00 97.75 111 PHE A C 1
ATOM 842 O O . PHE A 1 111 ? -12.047 -0.785 17.626 1.00 97.75 111 PHE A O 1
ATOM 849 N N . THR A 1 112 ? -12.464 -1.766 15.651 1.00 97.06 112 THR A N 1
ATOM 850 C CA . THR A 1 112 ? -13.276 -2.879 16.160 1.00 97.06 112 THR A CA 1
ATOM 851 C C . THR A 1 112 ? -12.505 -4.173 15.937 1.00 97.06 112 THR A C 1
ATOM 853 O O . THR A 1 112 ? -12.021 -4.409 14.830 1.00 97.06 112 THR A O 1
ATOM 856 N N . ARG A 1 113 ? -12.363 -4.997 16.979 1.00 97.00 113 ARG A N 1
ATOM 857 C CA . ARG A 1 113 ? -11.558 -6.227 16.958 1.00 97.00 113 ARG A CA 1
ATOM 858 C C . ARG A 1 113 ? -12.451 -7.461 16.903 1.00 97.00 113 ARG A C 1
ATOM 860 O O . ARG A 1 113 ? -13.380 -7.578 17.701 1.00 97.00 113 ARG A O 1
ATOM 867 N N . TYR A 1 114 ? -12.100 -8.411 16.048 1.00 97.12 114 TYR A N 1
ATOM 868 C CA . TYR A 1 114 ? -12.729 -9.723 15.961 1.00 97.12 114 TYR A CA 1
ATOM 869 C C . TYR A 1 114 ? -11.682 -10.800 16.239 1.00 97.12 114 TYR A C 1
ATOM 871 O O . TYR A 1 114 ? -10.582 -10.768 15.686 1.00 97.12 114 TYR A O 1
ATOM 879 N N . HIS A 1 115 ? -12.039 -11.742 17.110 1.00 96.69 115 HIS A N 1
ATOM 880 C CA . HIS A 1 115 ? -11.147 -12.785 17.607 1.00 96.69 115 HIS A CA 1
ATOM 881 C C . HIS A 1 115 ? -11.800 -14.162 17.538 1.00 96.69 115 HIS A C 1
ATOM 883 O O . HIS A 1 115 ? -13.031 -14.286 17.580 1.00 96.69 115 HIS A O 1
ATOM 889 N N . HIS A 1 116 ? -10.965 -15.195 17.516 1.00 95.94 116 HIS A N 1
ATOM 890 C CA . HIS A 1 116 ? -11.392 -16.563 17.749 1.00 95.94 116 HIS A CA 1
ATOM 891 C C . HIS A 1 116 ? -11.898 -16.730 19.185 1.00 95.94 116 HIS A C 1
ATOM 893 O O . HIS A 1 116 ? -11.236 -16.360 20.156 1.00 95.94 116 HIS A O 1
ATOM 899 N N . GLN A 1 117 ? -13.085 -17.317 19.340 1.00 94.31 117 GLN A N 1
ATOM 900 C CA . GLN A 1 117 ? -13.636 -17.656 20.649 1.00 94.31 117 GLN A CA 1
ATOM 901 C C . GLN A 1 117 ? -13.954 -19.155 20.693 1.00 94.31 117 GLN A C 1
ATOM 903 O O . GLN A 1 117 ? -14.941 -19.595 20.087 1.00 94.31 117 GLN A O 1
ATOM 908 N N . PRO A 1 118 ? -13.157 -19.958 21.427 1.00 91.69 118 PRO A N 1
ATOM 909 C CA . PRO A 1 118 ? -13.393 -21.389 21.553 1.00 91.69 118 PRO A CA 1
ATOM 910 C C . PRO A 1 118 ? -14.829 -21.688 21.996 1.00 91.69 118 PRO A C 1
ATOM 912 O O . PRO A 1 118 ? -15.328 -21.129 22.972 1.00 91.69 118 PRO A O 1
ATOM 915 N N . GLY A 1 119 ? -15.511 -22.567 21.259 1.00 87.56 119 GLY A N 1
ATOM 916 C CA . GLY A 1 119 ? -16.895 -22.957 21.546 1.00 87.56 119 GLY A CA 1
ATOM 917 C C . GLY A 1 119 ? -17.981 -21.999 21.037 1.00 87.56 119 GLY A C 1
ATOM 918 O O . GLY A 1 119 ? -19.156 -22.313 21.212 1.00 87.56 119 GLY A O 1
ATOM 919 N N . LYS A 1 120 ? -17.634 -20.882 20.377 1.00 90.25 120 LYS A N 1
ATOM 920 C CA . LYS A 1 120 ? -18.598 -20.023 19.668 1.00 90.25 120 LYS A CA 1
ATOM 921 C C . LYS A 1 120 ? -18.473 -20.196 18.150 1.00 90.25 120 LYS A C 1
ATOM 923 O O . LYS A 1 120 ? -17.507 -19.681 17.580 1.00 90.25 120 LYS A O 1
ATOM 928 N N . PRO A 1 121 ? -19.422 -20.890 17.492 1.00 84.50 121 PRO A N 1
ATOM 929 C CA . PRO A 1 121 ? -19.371 -21.151 16.051 1.00 84.50 121 PRO A CA 1
ATOM 930 C C . PRO A 1 121 ? -19.323 -19.881 15.197 1.00 84.50 121 PRO A C 1
ATOM 932 O O . PRO A 1 121 ? -18.632 -19.866 14.187 1.00 84.50 121 PRO A O 1
ATOM 935 N N . ASP A 1 122 ? -19.980 -18.814 15.658 1.00 87.50 122 ASP A N 1
ATOM 936 C CA . ASP A 1 122 ? -20.114 -17.554 14.915 1.00 87.50 122 ASP A CA 1
ATOM 937 C C . ASP A 1 122 ? -18.907 -16.609 15.090 1.00 87.50 122 ASP A C 1
ATOM 939 O O . ASP A 1 122 ? -18.893 -15.512 14.549 1.00 87.50 122 ASP A O 1
ATOM 943 N N . SER A 1 123 ? -17.889 -17.010 15.864 1.00 94.00 123 SER A N 1
ATOM 944 C CA . SER A 1 123 ? -16.614 -16.276 15.958 1.00 94.00 123 SER A CA 1
ATOM 945 C C . SER A 1 123 ? -15.638 -16.699 14.856 1.00 94.00 123 SER A C 1
ATOM 947 O O . SER A 1 123 ? -15.897 -17.672 14.140 1.00 94.00 123 SER A O 1
ATOM 949 N N . LEU A 1 124 ? -14.492 -16.021 14.744 1.00 95.62 124 LEU A N 1
ATOM 950 C CA . LEU A 1 124 ? -13.428 -16.444 13.827 1.00 95.62 124 LEU A CA 1
ATOM 951 C C . LEU A 1 124 ? -12.953 -17.872 14.157 1.00 95.62 124 LEU A C 1
ATOM 953 O O . LEU A 1 124 ? -12.998 -18.302 15.311 1.00 95.62 124 LEU A O 1
ATOM 957 N N . GLY A 1 125 ? -12.511 -18.628 13.160 1.00 93.75 125 GLY A N 1
ATOM 958 C CA . GLY A 1 125 ? -11.866 -19.932 13.298 1.00 93.75 125 GLY A CA 1
ATOM 959 C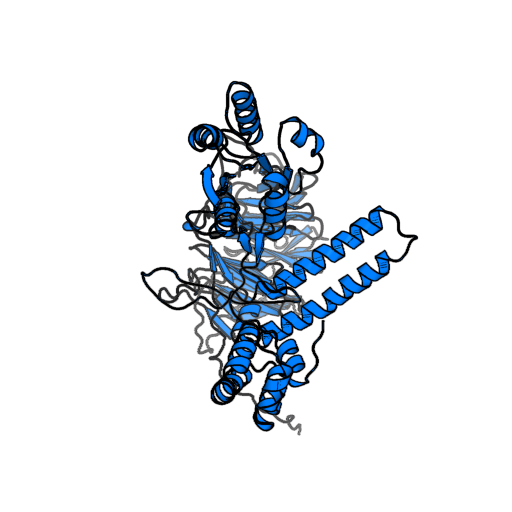 C . GLY A 1 125 ? -10.462 -19.836 13.888 1.00 93.75 125 GLY A C 1
ATOM 960 O O . GLY A 1 125 ? -10.056 -20.719 14.637 1.00 93.75 125 GLY A O 1
ATOM 961 N N . PHE A 1 126 ? -9.769 -18.725 13.635 1.00 95.75 126 PHE A N 1
ATOM 962 C CA . PHE A 1 126 ? -8.392 -18.482 14.053 1.00 95.75 126 PHE A CA 1
ATOM 963 C C . PHE A 1 126 ? -8.120 -16.981 14.231 1.00 95.75 126 PHE A C 1
ATOM 965 O O . PHE A 1 126 ? -8.823 -16.136 13.681 1.00 95.75 126 PHE A O 1
ATOM 972 N N . ASP A 1 127 ? -7.073 -16.651 14.992 1.00 96.81 127 ASP A N 1
ATOM 973 C CA . ASP A 1 127 ? -6.622 -15.266 15.184 1.00 96.81 127 ASP A CA 1
ATOM 974 C C . ASP A 1 127 ? -5.459 -14.884 14.255 1.00 96.81 127 ASP A C 1
ATOM 976 O O . ASP A 1 127 ? -5.327 -13.727 13.869 1.00 96.81 127 ASP A O 1
ATOM 980 N N . ALA A 1 128 ? -4.593 -15.827 13.883 1.00 97.00 128 ALA A N 1
ATOM 981 C CA . ALA A 1 128 ? -3.442 -15.533 13.033 1.00 97.00 128 ALA A CA 1
ATOM 982 C C . ALA A 1 128 ? -3.875 -15.413 11.564 1.00 97.00 128 ALA A C 1
ATOM 984 O O . ALA A 1 128 ? -3.969 -16.419 10.861 1.00 97.00 128 ALA A O 1
ATOM 985 N N . ILE A 1 129 ? -4.138 -14.187 11.110 1.00 97.94 129 ILE A N 1
ATOM 986 C CA . ILE A 1 129 ? -4.614 -13.910 9.751 1.00 97.94 129 ILE A CA 1
ATOM 987 C C . ILE A 1 129 ? -3.419 -13.580 8.864 1.00 97.94 129 ILE A C 1
ATOM 989 O O . ILE A 1 129 ? -2.769 -12.552 9.045 1.00 97.94 129 ILE A O 1
ATOM 993 N N . SER A 1 130 ? -3.129 -14.449 7.899 1.00 96.38 130 SER A N 1
ATOM 994 C CA . SER A 1 130 ? -1.988 -14.325 6.984 1.00 96.38 130 SER A CA 1
ATOM 995 C C . SER A 1 130 ? -2.350 -13.758 5.614 1.00 96.38 130 SER A C 1
ATOM 997 O O . SER A 1 130 ? -1.462 -13.295 4.906 1.00 96.38 130 SER A O 1
ATOM 999 N N . ALA A 1 131 ? -3.628 -13.776 5.239 1.00 96.69 131 ALA A N 1
ATOM 1000 C CA . ALA A 1 131 ? -4.108 -13.222 3.980 1.00 96.69 131 ALA A CA 1
ATOM 1001 C C . ALA A 1 131 ? -5.538 -12.687 4.133 1.00 96.69 131 ALA A C 1
ATOM 1003 O O . ALA A 1 131 ? -6.334 -13.231 4.900 1.00 96.69 131 ALA A O 1
ATOM 1004 N N . LEU A 1 132 ? -5.864 -11.636 3.381 1.00 97.75 132 LEU A N 1
ATOM 1005 C CA . LEU A 1 132 ? -7.205 -11.063 3.293 1.00 97.75 132 LEU A CA 1
ATOM 1006 C C . LEU A 1 132 ? -7.578 -10.842 1.837 1.00 97.75 132 LEU A C 1
ATOM 1008 O O . LEU A 1 132 ? -6.747 -10.400 1.046 1.00 97.75 132 LEU A O 1
ATOM 1012 N N . HIS A 1 133 ? -8.836 -11.104 1.504 1.00 97.25 133 HIS A N 1
ATOM 1013 C CA . HIS A 1 133 ? -9.385 -10.792 0.194 1.00 97.25 133 HIS A CA 1
ATOM 1014 C C . HIS A 1 133 ? -10.838 -10.342 0.326 1.00 97.25 133 HIS A C 1
ATOM 1016 O O . HIS A 1 133 ? -11.639 -11.018 0.967 1.00 97.25 133 HIS A O 1
ATOM 1022 N N . LEU A 1 134 ? -11.182 -9.202 -0.270 1.00 96.75 134 LEU A N 1
ATOM 1023 C CA . LEU A 1 134 ? -12.565 -8.744 -0.358 1.00 96.75 134 LEU A CA 1
ATOM 1024 C C . LEU A 1 134 ? -13.142 -9.185 -1.695 1.00 96.75 134 LEU A C 1
ATOM 1026 O O . LEU A 1 134 ? -12.691 -8.723 -2.740 1.00 96.75 134 LEU A O 1
ATOM 1030 N N . ASP A 1 135 ? -14.154 -10.040 -1.645 1.00 95.06 135 ASP A N 1
ATOM 1031 C CA . ASP A 1 135 ? -14.727 -10.596 -2.856 1.00 95.06 135 ASP A CA 1
ATOM 1032 C C . ASP A 1 135 ? -15.747 -9.666 -3.541 1.00 95.06 135 ASP A C 1
ATOM 1034 O O . ASP A 1 135 ? -16.265 -8.702 -2.963 1.00 95.06 135 ASP A O 1
ATOM 1038 N N . GLN A 1 136 ? -16.091 -9.971 -4.793 1.00 92.88 136 GLN A N 1
ATOM 1039 C CA . GLN A 1 136 ? -17.040 -9.202 -5.606 1.00 92.88 136 GLN A CA 1
ATOM 1040 C C . GLN A 1 136 ? -18.444 -9.101 -4.983 1.00 92.88 136 GLN A C 1
ATOM 1042 O O . GLN A 1 136 ? -19.188 -8.160 -5.291 1.00 92.88 136 GLN A O 1
ATOM 1047 N N . THR A 1 137 ? -18.805 -10.035 -4.096 1.00 92.25 137 THR A N 1
ATOM 1048 C CA . THR A 1 137 ? -20.079 -10.046 -3.359 1.00 92.25 137 THR A CA 1
ATOM 1049 C C . THR A 1 137 ? -20.035 -9.250 -2.053 1.00 92.25 137 THR A C 1
ATOM 1051 O O . THR A 1 137 ? -21.088 -8.980 -1.474 1.00 92.25 137 THR A O 1
ATOM 1054 N N . GLY A 1 138 ? -18.850 -8.805 -1.632 1.00 93.38 138 GLY A N 1
ATOM 1055 C CA . GLY A 1 138 ? -18.624 -8.028 -0.420 1.00 93.38 138 GLY A CA 1
ATOM 1056 C C . GLY A 1 138 ? -18.316 -8.863 0.822 1.00 93.38 138 GLY A C 1
ATOM 1057 O O . GLY A 1 138 ? -18.348 -8.300 1.913 1.00 93.38 138 GLY A O 1
ATOM 1058 N N . HIS A 1 139 ? -18.028 -10.163 0.686 1.00 95.94 139 HIS A N 1
ATOM 1059 C CA . HIS A 1 139 ? -17.526 -10.970 1.800 1.00 95.94 139 HIS A CA 1
ATOM 1060 C C . HIS A 1 139 ? -16.009 -10.838 1.913 1.00 95.94 139 HIS A C 1
ATOM 1062 O O . HIS A 1 139 ? -15.294 -10.755 0.912 1.00 95.94 139 HIS A O 1
ATOM 1068 N N . LEU A 1 140 ? -15.519 -10.865 3.146 1.00 97.69 140 LEU A N 1
ATOM 1069 C CA . LEU A 1 140 ? -14.100 -10.932 3.457 1.00 97.69 140 LEU A CA 1
ATOM 1070 C C . LEU A 1 140 ? -13.688 -12.390 3.597 1.00 97.69 140 LEU A C 1
ATOM 1072 O O . LEU A 1 140 ? -14.229 -13.120 4.419 1.00 97.69 140 LEU A O 1
ATOM 1076 N N . TRP A 1 141 ? -12.701 -12.802 2.822 1.00 98.19 141 TRP A N 1
ATOM 1077 C CA . TRP A 1 141 ? -12.019 -14.072 2.992 1.00 98.19 141 TRP A CA 1
ATOM 1078 C C . TRP A 1 141 ? -10.776 -13.849 3.841 1.00 98.19 141 TRP A C 1
ATOM 1080 O O . TRP A 1 141 ? -9.932 -13.015 3.507 1.00 98.19 141 TRP A O 1
ATOM 1090 N N . LEU A 1 142 ? -10.684 -14.581 4.947 1.00 98.44 142 LEU A N 1
ATOM 1091 C CA . LEU A 1 142 ? -9.557 -14.580 5.869 1.00 98.44 142 LEU A CA 1
ATOM 1092 C C . LEU A 1 142 ? -8.790 -15.884 5.663 1.00 98.44 142 LEU A C 1
ATOM 1094 O O . LEU A 1 142 ? -9.382 -16.960 5.724 1.00 98.44 142 LEU A O 1
ATOM 1098 N N . GLY A 1 143 ? -7.488 -15.794 5.419 1.00 97.69 143 GLY A N 1
ATOM 1099 C CA . GLY A 1 143 ? -6.595 -16.945 5.330 1.00 97.69 143 GLY A CA 1
ATOM 1100 C C . GLY A 1 143 ? -5.843 -17.166 6.637 1.00 97.69 143 GLY A C 1
ATOM 1101 O O . GLY A 1 143 ? -5.299 -16.211 7.196 1.00 97.69 143 GLY A O 1
ATOM 1102 N N . GLY A 1 144 ? -5.798 -18.413 7.101 1.00 95.62 144 GLY A N 1
ATOM 1103 C CA . GLY A 1 144 ? -5.072 -18.830 8.297 1.00 95.62 144 GLY A CA 1
ATOM 1104 C C . GLY A 1 144 ? -4.290 -20.133 8.094 1.00 95.62 144 GLY A C 1
ATOM 1105 O O . GLY A 1 144 ? -4.092 -20.589 6.959 1.00 95.62 144 GLY A O 1
ATOM 1106 N N . PRO A 1 145 ? -3.802 -20.753 9.182 1.00 92.38 145 PRO A N 1
ATOM 1107 C CA . PRO A 1 145 ? -3.073 -22.019 9.118 1.00 92.38 145 PRO A CA 1
ATOM 1108 C C . PRO A 1 145 ? -3.990 -23.199 8.752 1.00 92.38 145 PRO A C 1
ATOM 1110 O O . PRO A 1 145 ? -4.681 -23.734 9.612 1.00 92.38 145 PRO A O 1
ATOM 1113 N N . GLY A 1 146 ? -3.998 -23.618 7.480 1.00 85.50 146 GLY A N 1
ATOM 1114 C CA . GLY A 1 146 ? -4.796 -24.762 7.008 1.00 85.50 146 GLY A CA 1
ATOM 1115 C C . GLY A 1 146 ? -6.314 -24.530 6.987 1.00 85.50 146 GLY A C 1
ATOM 1116 O O . GLY A 1 146 ? -7.080 -25.482 6.821 1.00 85.50 146 GLY A O 1
ATOM 1117 N N . GLU A 1 147 ? -6.755 -23.283 7.166 1.00 93.75 147 GLU A N 1
ATOM 1118 C CA . GLU A 1 147 ? -8.162 -22.898 7.281 1.00 93.75 147 GLU A CA 1
ATOM 1119 C C . GLU A 1 147 ? -8.422 -21.543 6.603 1.00 93.75 147 GLU A C 1
ATOM 1121 O O . GLU A 1 147 ? -7.529 -20.696 6.504 1.00 93.75 147 GLU A O 1
ATOM 1126 N N . LEU A 1 148 ? -9.659 -21.342 6.144 1.00 96.69 148 LEU A N 1
ATOM 1127 C CA . LEU A 1 148 ? -10.186 -20.051 5.711 1.00 96.69 148 LEU A CA 1
ATOM 1128 C C . LEU A 1 148 ? -11.503 -19.743 6.414 1.00 96.69 148 LEU A C 1
ATOM 1130 O O . LEU A 1 148 ? -12.345 -20.626 6.564 1.00 96.69 148 LEU A O 1
ATOM 1134 N N . ASP A 1 149 ? -11.724 -18.469 6.710 1.00 97.31 149 ASP A N 1
ATOM 1135 C CA . ASP A 1 149 ? -13.026 -17.955 7.124 1.00 97.31 149 ASP A CA 1
ATOM 1136 C C . ASP A 1 149 ? -13.595 -17.039 6.042 1.00 97.31 149 ASP A C 1
ATOM 1138 O O . ASP A 1 149 ? -12.913 -16.146 5.548 1.00 97.31 149 ASP A O 1
ATOM 1142 N N . GLN A 1 150 ? -14.865 -17.225 5.698 1.00 96.88 150 GLN A N 1
ATOM 1143 C CA . GLN A 1 150 ? -15.657 -16.245 4.965 1.00 96.88 150 GLN A CA 1
ATOM 1144 C C . GLN A 1 150 ? -16.471 -15.441 5.979 1.00 96.88 150 GLN A C 1
ATOM 1146 O O . GLN A 1 150 ? -17.369 -15.977 6.628 1.00 96.88 150 GLN A O 1
ATOM 1151 N N . PHE A 1 151 ? -16.141 -14.165 6.111 1.00 97.44 151 PHE A N 1
ATOM 1152 C CA . PHE A 1 151 ? -16.741 -13.216 7.033 1.00 97.44 151 PHE A CA 1
ATOM 1153 C C . PHE A 1 151 ? -17.644 -12.244 6.268 1.00 97.44 151 PHE A C 1
ATOM 1155 O O . PHE A 1 151 ? -17.223 -11.633 5.284 1.00 97.44 151 PHE A O 1
ATOM 1162 N N . ASP A 1 152 ? -18.891 -12.092 6.708 1.00 95.75 152 ASP A N 1
ATOM 1163 C CA . ASP A 1 152 ? -19.800 -11.067 6.194 1.00 95.75 152 ASP A CA 1
ATOM 1164 C C . ASP A 1 152 ? -19.645 -9.776 7.019 1.00 95.75 152 ASP A C 1
ATOM 1166 O O . ASP A 1 152 ? -20.102 -9.727 8.160 1.00 95.75 152 ASP A O 1
ATOM 1170 N N . PRO A 1 153 ? -19.069 -8.694 6.466 1.00 93.69 153 PRO A N 1
ATOM 1171 C CA . PRO A 1 153 ? -18.866 -7.451 7.208 1.00 93.69 153 PRO A CA 1
ATOM 1172 C C . PRO A 1 153 ? -20.147 -6.703 7.606 1.00 93.69 153 PRO A C 1
ATOM 1174 O O . PRO A 1 153 ? -20.063 -5.724 8.352 1.00 93.69 153 PRO A O 1
ATOM 1177 N N . ARG A 1 154 ? -21.322 -7.114 7.107 1.00 91.94 154 ARG A N 1
ATOM 1178 C CA . ARG A 1 154 ? -22.623 -6.509 7.440 1.00 91.94 154 ARG A CA 1
ATOM 1179 C C . ARG A 1 154 ? -23.326 -7.234 8.577 1.00 91.94 154 ARG A C 1
ATOM 1181 O O . ARG A 1 154 ? -23.942 -6.582 9.414 1.00 91.94 154 ARG A O 1
ATOM 1188 N N . THR A 1 155 ? -23.287 -8.564 8.563 1.00 94.12 155 THR A N 1
ATOM 1189 C CA . THR A 1 155 ? -23.968 -9.406 9.560 1.00 94.12 155 THR A CA 1
ATOM 1190 C C . THR A 1 155 ? -23.025 -9.954 10.626 1.00 94.12 155 THR A C 1
ATOM 1192 O O . THR A 1 155 ? -23.495 -10.490 11.623 1.00 94.12 155 THR A O 1
ATOM 1195 N N . GLU A 1 156 ? -21.714 -9.818 10.412 1.00 93.44 156 GLU A N 1
ATOM 1196 C CA . GLU A 1 156 ? -20.631 -10.403 11.212 1.00 93.44 156 GLU A CA 1
ATOM 1197 C C . GLU A 1 156 ? -20.669 -11.939 11.272 1.00 93.44 156 GLU A C 1
ATOM 1199 O O . GLU A 1 156 ? -20.009 -12.557 12.106 1.00 93.44 156 GLU A O 1
ATOM 1204 N N . ALA A 1 157 ? -21.423 -12.572 10.368 1.00 95.06 157 ALA A N 1
ATOM 1205 C CA . ALA A 1 157 ? -21.498 -14.019 10.267 1.00 95.06 157 ALA A CA 1
ATOM 1206 C C . ALA A 1 157 ? -20.196 -14.600 9.698 1.00 95.06 157 ALA A C 1
ATOM 1208 O O . ALA A 1 157 ? -19.623 -14.069 8.743 1.00 95.06 157 ALA A O 1
ATOM 1209 N N . VAL A 1 158 ? -19.772 -15.735 10.257 1.00 96.62 158 VAL A N 1
ATOM 1210 C CA . VAL A 1 158 ? -18.568 -16.465 9.849 1.00 96.62 158 VAL A CA 1
ATOM 1211 C C . VAL A 1 158 ? -18.951 -17.830 9.291 1.00 96.62 158 VAL A C 1
ATOM 1213 O O . VAL A 1 158 ? -19.689 -18.593 9.916 1.00 96.62 158 VAL A O 1
ATOM 1216 N N . VAL A 1 159 ? -18.390 -18.182 8.137 1.00 94.94 159 VAL A N 1
ATOM 1217 C CA . VAL A 1 159 ? -18.386 -19.554 7.623 1.00 94.94 159 VAL A CA 1
ATOM 1218 C C . VAL A 1 159 ? -16.949 -20.043 7.518 1.00 94.94 159 VAL A C 1
ATOM 1220 O O . VAL A 1 159 ? -16.142 -19.447 6.815 1.00 94.94 159 VAL A O 1
ATOM 1223 N N . ARG A 1 160 ? -16.653 -21.170 8.167 1.00 94.12 160 ARG A N 1
ATOM 1224 C CA . ARG A 1 160 ? -15.307 -21.747 8.229 1.00 94.12 160 ARG A CA 1
ATOM 1225 C C . ARG A 1 160 ? -15.108 -22.857 7.200 1.00 94.12 160 ARG A C 1
ATOM 1227 O O . ARG A 1 160 ? -15.968 -23.728 7.042 1.00 94.12 160 ARG A O 1
ATOM 1234 N N . TYR A 1 161 ? -13.941 -22.871 6.572 1.00 94.38 161 TYR A N 1
ATOM 1235 C CA . TYR A 1 161 ? -13.492 -23.876 5.616 1.00 94.38 161 TYR A CA 1
ATOM 1236 C C . TYR A 1 161 ? -12.114 -24.397 6.038 1.00 94.38 161 TYR A C 1
ATOM 1238 O O . TYR A 1 161 ? -11.089 -23.793 5.738 1.00 94.38 161 TYR A O 1
ATOM 1246 N N . GLY A 1 162 ? -12.092 -25.525 6.747 1.00 90.88 162 GLY A N 1
ATOM 1247 C CA . GLY A 1 162 ? -10.856 -26.146 7.228 1.00 90.88 162 GLY A CA 1
ATOM 1248 C C . GLY A 1 162 ? -10.415 -27.350 6.400 1.00 90.88 162 GLY A C 1
ATOM 1249 O O . GLY A 1 162 ? -11.240 -28.031 5.779 1.00 90.88 162 GLY A O 1
ATOM 1250 N N . HIS A 1 163 ? -9.113 -27.631 6.427 1.00 89.56 163 HIS A N 1
ATOM 1251 C CA . HIS A 1 163 ? -8.537 -28.825 5.822 1.00 89.56 163 HIS A CA 1
ATOM 1252 C C . HIS A 1 163 ? -9.089 -30.108 6.459 1.00 89.56 163 HIS A C 1
ATOM 1254 O O . HIS A 1 163 ? -9.113 -30.265 7.683 1.00 89.56 163 HIS A O 1
ATOM 1260 N N . ARG A 1 164 ? -9.478 -31.076 5.624 1.00 89.25 164 ARG A N 1
ATOM 1261 C CA . ARG A 1 164 ? -9.813 -32.434 6.066 1.00 89.25 164 ARG A CA 1
ATOM 1262 C C . ARG A 1 164 ? -8.877 -33.440 5.395 1.00 89.25 164 ARG A C 1
ATOM 1264 O O . ARG A 1 164 ? -8.927 -33.586 4.171 1.00 89.25 164 ARG A O 1
ATOM 1271 N N . PRO A 1 165 ? -8.049 -34.172 6.164 1.00 85.81 165 PRO A N 1
ATOM 1272 C CA . PRO A 1 165 ? -7.136 -35.159 5.600 1.00 85.81 165 PRO A CA 1
ATOM 1273 C C . PRO A 1 165 ? -7.864 -36.181 4.718 1.00 85.81 165 PRO A C 1
ATOM 1275 O O . PRO A 1 165 ? -8.821 -36.822 5.148 1.00 85.81 165 PRO A O 1
ATOM 1278 N N . GLY A 1 166 ? -7.405 -36.329 3.473 1.00 81.62 166 GLY A N 1
ATOM 1279 C CA . GLY A 1 166 ? -7.986 -37.244 2.484 1.00 81.62 166 GLY A CA 1
ATOM 1280 C C . GLY A 1 166 ? -9.191 -36.701 1.704 1.00 81.62 166 GLY A C 1
ATOM 1281 O O . GLY A 1 166 ? -9.568 -37.309 0.703 1.00 81.62 166 GLY A O 1
ATOM 1282 N N . ASP A 1 167 ? -9.757 -35.554 2.091 1.00 85.69 167 ASP A N 1
ATOM 1283 C CA . ASP A 1 167 ? -10.863 -34.910 1.379 1.00 85.69 167 ASP A CA 1
ATOM 1284 C C . ASP A 1 167 ? -10.346 -33.814 0.438 1.00 85.69 167 ASP A C 1
ATOM 1286 O O . ASP A 1 167 ? -9.993 -32.704 0.843 1.00 85.69 167 ASP A O 1
ATOM 1290 N N . ARG A 1 168 ? -10.327 -34.132 -0.859 1.00 82.00 168 ARG A N 1
ATOM 1291 C CA . ARG A 1 168 ? -9.856 -33.229 -1.920 1.00 82.00 168 ARG A CA 1
ATOM 1292 C C . ARG A 1 168 ? -10.822 -32.077 -2.212 1.00 82.00 168 ARG A C 1
ATOM 1294 O O . ARG A 1 168 ? -10.462 -31.211 -3.003 1.00 82.00 168 ARG A O 1
ATOM 1301 N N . THR A 1 169 ? -12.009 -32.080 -1.596 1.00 86.88 169 THR A N 1
ATOM 1302 C CA . THR A 1 169 ? -13.001 -31.001 -1.714 1.00 86.88 169 THR A CA 1
ATOM 1303 C C . THR A 1 169 ? -12.807 -29.881 -0.678 1.00 86.88 169 THR A C 1
ATOM 1305 O O . THR A 1 169 ? -13.608 -28.947 -0.580 1.00 86.88 169 THR A O 1
ATOM 1308 N N . THR A 1 170 ? -11.739 -29.978 0.123 1.00 90.19 170 THR A N 1
ATOM 1309 C CA . THR A 1 170 ? -11.349 -28.999 1.145 1.00 90.19 170 THR A CA 1
ATOM 1310 C C . THR A 1 170 ? -10.039 -28.306 0.788 1.00 90.19 170 THR A C 1
ATOM 1312 O O . THR A 1 170 ? -9.296 -28.758 -0.086 1.00 90.19 170 THR A O 1
ATOM 1315 N N . VAL A 1 171 ? -9.771 -27.184 1.458 1.00 90.81 171 VAL A N 1
ATOM 1316 C CA . VAL A 1 171 ? -8.510 -26.449 1.329 1.00 90.81 171 VAL A CA 1
ATOM 1317 C C . VAL A 1 171 ? -7.319 -27.353 1.702 1.00 90.81 171 VAL A C 1
ATOM 1319 O O . VAL A 1 171 ? -7.465 -28.303 2.480 1.00 90.81 171 VAL A O 1
ATOM 1322 N N . GLY A 1 172 ? -6.137 -27.105 1.134 1.00 87.50 172 GLY A N 1
ATOM 1323 C CA . GLY A 1 172 ? -4.916 -27.836 1.476 1.00 87.50 172 GLY A CA 1
ATOM 1324 C C . GLY A 1 172 ? -4.499 -27.659 2.948 1.00 87.50 172 GLY A C 1
ATOM 1325 O O . GLY A 1 172 ? -4.982 -26.750 3.619 1.00 87.50 172 GLY A O 1
ATOM 1326 N N . PRO A 1 173 ? -3.576 -28.493 3.458 1.00 89.06 173 PRO A N 1
ATOM 1327 C CA . PRO A 1 173 ? -3.115 -28.437 4.853 1.00 89.06 173 PRO A CA 1
ATOM 1328 C C . PRO A 1 173 ? -2.231 -27.219 5.175 1.00 89.06 173 PRO A C 1
ATOM 1330 O O . PRO A 1 173 ? -1.887 -26.995 6.332 1.00 89.06 173 PRO A O 1
ATOM 1333 N N . GLY A 1 174 ? -1.822 -26.472 4.150 1.00 90.81 174 GLY A N 1
ATOM 1334 C CA . GLY A 1 174 ? -0.860 -25.385 4.240 1.00 90.81 174 GLY A CA 1
ATOM 1335 C C . GLY A 1 174 ? -1.418 -24.073 4.778 1.00 90.81 174 GLY A C 1
ATOM 1336 O O . GLY A 1 174 ? -2.622 -23.816 4.717 1.00 90.81 174 GLY A O 1
ATOM 1337 N N . VAL A 1 175 ? -0.529 -23.190 5.232 1.00 94.75 175 VAL A N 1
ATOM 1338 C CA . VAL A 1 175 ? -0.897 -21.808 5.574 1.00 94.75 175 VAL A CA 1
ATOM 1339 C C . VAL A 1 175 ? -1.296 -21.061 4.306 1.00 94.75 175 VAL A C 1
ATOM 1341 O O . VAL A 1 175 ? -0.562 -21.091 3.319 1.00 94.75 175 VAL A O 1
ATOM 1344 N N . VAL A 1 176 ? -2.441 -20.383 4.340 1.00 96.44 176 VAL A N 1
ATOM 1345 C CA . VAL A 1 176 ? -2.908 -19.538 3.234 1.00 96.44 176 VAL A CA 1
ATOM 1346 C C . VAL A 1 176 ? -2.059 -18.270 3.163 1.00 96.44 176 VAL A C 1
ATOM 1348 O O . VAL A 1 176 ? -1.996 -17.514 4.130 1.00 96.44 176 VAL A O 1
ATOM 1351 N N . THR A 1 177 ? -1.403 -18.024 2.034 1.00 95.00 177 THR A N 1
ATOM 1352 C CA . THR A 1 177 ? -0.439 -16.916 1.862 1.00 95.00 177 THR A CA 1
ATOM 1353 C C . THR A 1 177 ? -0.977 -15.795 0.983 1.00 95.00 177 THR A C 1
ATOM 1355 O O . THR A 1 177 ? -0.659 -14.625 1.194 1.00 95.00 177 THR A O 1
ATOM 1358 N N . CYS A 1 178 ? -1.807 -16.134 0.002 1.00 95.06 178 CYS A N 1
ATOM 1359 C CA . CYS A 1 178 ? -2.369 -15.185 -0.947 1.00 95.06 178 CYS A CA 1
ATOM 1360 C C . CYS A 1 178 ? -3.690 -15.698 -1.519 1.00 95.06 178 CYS A C 1
ATOM 1362 O O . CYS A 1 178 ? -3.962 -16.902 -1.556 1.00 95.06 178 CYS A O 1
ATOM 1364 N N . MET A 1 179 ? -4.526 -14.757 -1.949 1.00 97.00 179 MET A N 1
ATOM 1365 C CA . MET A 1 179 ? -5.837 -15.033 -2.518 1.00 97.00 179 MET A CA 1
ATOM 1366 C C . MET A 1 179 ? -6.153 -14.022 -3.617 1.00 97.00 179 MET A C 1
ATOM 1368 O O . MET A 1 179 ? -5.956 -12.822 -3.424 1.00 97.00 179 MET A O 1
ATOM 1372 N N . VAL A 1 180 ? -6.681 -14.504 -4.739 1.00 95.44 180 VAL A N 1
ATOM 1373 C CA . VAL A 1 180 ? -7.157 -13.668 -5.851 1.00 95.44 180 VAL A CA 1
ATOM 1374 C C . VAL A 1 180 ? -8.493 -14.198 -6.356 1.00 95.44 180 VAL A C 1
ATOM 1376 O O . VAL A 1 180 ? -8.724 -15.405 -6.359 1.00 95.44 180 VAL A O 1
ATOM 1379 N N . GLU A 1 181 ? -9.388 -13.313 -6.778 1.00 94.50 181 GLU A N 1
ATOM 1380 C CA . GLU A 1 181 ? -10.685 -13.683 -7.345 1.00 94.50 181 GLU A CA 1
ATOM 1381 C C . GLU A 1 181 ? -10.715 -13.342 -8.826 1.00 94.50 181 GLU A C 1
ATOM 1383 O O . GLU A 1 181 ? -10.341 -12.242 -9.225 1.00 94.50 181 GLU A O 1
ATOM 1388 N N . ASP A 1 182 ? -11.186 -14.289 -9.631 1.00 91.00 182 ASP A N 1
ATOM 1389 C CA . ASP A 1 182 ? -11.304 -14.087 -11.065 1.00 91.00 182 ASP A CA 1
ATOM 1390 C C . ASP A 1 182 ? -12.642 -13.500 -11.530 1.00 91.00 182 ASP A C 1
ATOM 1392 O O . ASP A 1 182 ? -13.583 -13.307 -10.762 1.00 91.00 182 ASP A O 1
ATOM 1396 N N . GLU A 1 183 ? -12.751 -13.228 -12.830 1.00 89.38 183 GLU A N 1
ATOM 1397 C CA . GLU A 1 183 ? -13.927 -12.612 -13.453 1.00 89.38 183 GLU A CA 1
ATOM 1398 C C . GLU A 1 183 ? -15.185 -13.490 -13.355 1.00 89.38 183 GLU A C 1
ATOM 1400 O O . GLU A 1 183 ? -16.304 -12.991 -13.451 1.00 89.38 183 GLU A O 1
ATOM 1405 N N . ALA A 1 184 ? -15.016 -14.801 -13.153 1.00 86.94 184 ALA A N 1
ATOM 1406 C CA . ALA A 1 184 ? -16.108 -15.743 -12.921 1.00 86.94 184 ALA A CA 1
ATOM 1407 C C . ALA A 1 184 ? -16.473 -15.864 -11.427 1.00 86.94 184 ALA A C 1
ATOM 1409 O O . ALA A 1 184 ? -17.335 -16.668 -11.061 1.00 86.94 184 ALA A O 1
ATOM 1410 N N . GLY A 1 185 ? -15.812 -15.094 -10.561 1.00 88.38 185 GLY A N 1
ATOM 1411 C CA . GLY A 1 185 ? -15.980 -15.104 -9.115 1.00 88.38 185 GLY A CA 1
ATOM 1412 C C . GLY A 1 185 ? -15.316 -16.294 -8.420 1.00 88.38 185 GLY A C 1
ATOM 1413 O O . GLY A 1 185 ? -15.619 -16.584 -7.261 1.00 88.38 185 GLY A O 1
ATOM 1414 N N . ARG A 1 186 ? -14.438 -17.047 -9.089 1.00 91.12 186 ARG A N 1
ATOM 1415 C CA . ARG A 1 186 ? -13.721 -18.155 -8.440 1.00 91.12 186 ARG A CA 1
ATOM 1416 C C . ARG A 1 186 ? -12.579 -17.581 -7.616 1.00 91.12 186 ARG A C 1
ATOM 1418 O O . ARG A 1 186 ? -11.769 -16.811 -8.127 1.00 91.12 186 ARG A O 1
ATOM 1425 N N . LEU A 1 187 ? -12.512 -17.985 -6.351 1.00 95.56 187 LEU A N 1
ATOM 1426 C CA . LEU A 1 187 ? -11.418 -17.611 -5.461 1.00 95.56 187 LEU A CA 1
ATOM 1427 C C . LEU A 1 187 ? -10.276 -18.614 -5.625 1.00 95.56 187 LEU A C 1
ATOM 1429 O O . LEU A 1 187 ? -10.462 -19.810 -5.406 1.00 95.56 187 LEU A O 1
ATOM 1433 N N . TRP A 1 188 ? -9.103 -18.125 -5.989 1.00 95.25 188 TRP A N 1
ATOM 1434 C CA . TRP A 1 188 ? -7.858 -18.876 -6.054 1.00 95.25 188 TRP A CA 1
ATOM 1435 C C . TRP A 1 188 ? -7.068 -18.627 -4.779 1.00 95.25 188 TRP A C 1
ATOM 1437 O O . TRP A 1 188 ? -6.934 -17.487 -4.341 1.00 95.25 188 TRP A O 1
ATOM 1447 N N . VAL A 1 189 ? -6.564 -19.699 -4.180 1.00 96.19 189 VAL A N 1
ATOM 1448 C CA . VAL A 1 189 ? -5.906 -19.689 -2.876 1.00 96.19 189 VAL A CA 1
ATOM 1449 C C . VAL A 1 189 ? -4.537 -20.330 -3.014 1.00 96.19 189 VAL A C 1
ATOM 1451 O O . VAL A 1 189 ? -4.429 -21.517 -3.332 1.00 96.19 189 VAL A O 1
ATOM 1454 N N . GLY A 1 190 ? -3.502 -19.534 -2.769 1.00 94.56 190 GLY A N 1
ATOM 1455 C CA . GLY A 1 190 ? -2.127 -19.996 -2.660 1.00 94.56 190 GLY A CA 1
ATOM 1456 C C . GLY A 1 190 ? -1.821 -20.398 -1.224 1.00 94.56 190 GLY A C 1
ATOM 1457 O O . GLY A 1 190 ? -2.213 -19.714 -0.272 1.00 94.56 190 GLY A O 1
ATOM 1458 N N . GLN A 1 191 ? -1.144 -21.529 -1.064 1.00 93.31 191 GLN A N 1
ATOM 1459 C CA . GLN A 1 191 ? -0.759 -22.056 0.234 1.00 93.31 191 GLN A CA 1
ATOM 1460 C C . GLN A 1 191 ? 0.703 -22.502 0.228 1.00 93.31 191 GLN A C 1
ATOM 1462 O O . GLN A 1 191 ? 1.195 -23.063 -0.755 1.00 93.31 191 GLN A O 1
ATOM 1467 N N . ARG A 1 192 ? 1.378 -22.320 1.363 1.00 89.69 192 ARG A N 1
ATOM 1468 C CA . ARG A 1 192 ? 2.720 -22.873 1.609 1.00 89.69 192 ARG A CA 1
ATOM 1469 C C . ARG A 1 192 ? 2.661 -24.195 2.374 1.00 89.69 192 ARG A C 1
ATOM 1471 O O . ARG A 1 192 ? 1.582 -24.750 2.544 1.00 89.69 192 ARG A O 1
ATOM 1478 N N . ASP A 1 193 ? 3.802 -24.734 2.798 1.00 86.62 193 ASP A N 1
ATOM 1479 C CA . ASP A 1 193 ? 3.882 -25.957 3.618 1.00 86.62 193 ASP A CA 1
ATOM 1480 C C . ASP A 1 193 ? 3.164 -27.179 2.996 1.00 86.62 193 ASP A C 1
ATOM 1482 O O . ASP A 1 193 ? 2.531 -27.979 3.684 1.00 86.62 193 ASP A O 1
ATOM 1486 N N . GLY A 1 194 ? 3.238 -27.315 1.665 1.00 78.56 194 GLY A N 1
ATOM 1487 C CA . GLY A 1 194 ? 2.619 -28.417 0.917 1.00 78.56 194 GLY A CA 1
ATOM 1488 C C . GLY A 1 194 ? 1.121 -28.251 0.630 1.00 78.56 194 GLY A C 1
ATOM 1489 O O . GLY A 1 194 ? 0.460 -29.215 0.243 1.00 78.56 194 GLY A O 1
ATOM 1490 N N . GLY A 1 195 ? 0.559 -27.052 0.828 1.00 84.00 195 GLY A N 1
ATOM 1491 C CA . GLY A 1 195 ? -0.829 -26.753 0.465 1.00 84.00 195 GLY A CA 1
ATOM 1492 C C . GLY A 1 195 ? -1.048 -26.557 -1.041 1.00 84.00 195 GLY A C 1
ATOM 1493 O O . GLY A 1 195 ? -2.052 -27.042 -1.570 1.00 84.00 195 GLY A O 1
ATOM 1494 N N . GLY A 1 196 ? -0.097 -25.916 -1.731 1.00 89.31 196 GLY A N 1
ATOM 1495 C CA . GLY A 1 196 ? -0.162 -25.670 -3.171 1.00 89.31 196 GLY A CA 1
ATOM 1496 C C . GLY A 1 196 ? -1.290 -24.714 -3.566 1.00 89.31 196 GLY A C 1
ATOM 1497 O O . GLY A 1 196 ? -1.636 -23.799 -2.819 1.00 89.31 196 GLY A O 1
ATOM 1498 N N . LEU A 1 197 ? -1.857 -24.922 -4.758 1.00 90.50 197 LEU A N 1
ATOM 1499 C CA . LEU A 1 197 ? -2.942 -24.104 -5.303 1.00 90.50 197 LEU A CA 1
ATOM 1500 C C . LEU A 1 197 ? -4.301 -24.786 -5.103 1.00 90.50 197 LEU A C 1
ATOM 1502 O O . LEU A 1 197 ? -4.506 -25.930 -5.518 1.00 90.50 197 LEU A O 1
ATOM 1506 N N . SER A 1 198 ? -5.258 -24.056 -4.539 1.00 91.56 198 SER A N 1
ATOM 1507 C CA . SER A 1 198 ? -6.658 -24.478 -4.430 1.00 91.56 198 SER A CA 1
ATOM 1508 C C . SER A 1 198 ? -7.578 -23.451 -5.091 1.00 91.56 198 SER A C 1
ATOM 1510 O O . SER A 1 198 ? -7.316 -22.253 -5.016 1.00 91.56 198 SER A O 1
ATOM 1512 N N . ARG A 1 199 ? -8.680 -23.888 -5.711 1.00 92.06 199 ARG A N 1
ATOM 1513 C CA . ARG A 1 199 ? -9.745 -22.995 -6.206 1.00 92.06 199 ARG A CA 1
ATOM 1514 C C . ARG A 1 199 ? -11.060 -23.260 -5.482 1.00 92.06 199 ARG A C 1
ATOM 1516 O O . ARG A 1 199 ? -11.397 -24.414 -5.242 1.00 92.06 199 ARG A O 1
ATOM 1523 N N . PHE A 1 200 ? -11.809 -22.219 -5.144 1.00 94.56 200 PHE A N 1
ATOM 1524 C CA . PHE A 1 200 ? -13.122 -22.321 -4.510 1.00 94.56 200 PHE A CA 1
ATOM 1525 C C . PHE A 1 200 ? -14.241 -22.234 -5.550 1.00 94.56 200 PHE A C 1
ATOM 1527 O O . PHE A 1 200 ? -14.372 -21.240 -6.271 1.00 94.56 200 PHE A O 1
ATOM 1534 N N . ASP A 1 201 ? -15.084 -23.262 -5.589 1.00 88.38 201 ASP A N 1
ATOM 1535 C CA . ASP A 1 201 ? -16.329 -23.279 -6.348 1.00 88.38 201 ASP A CA 1
ATOM 1536 C C . ASP A 1 201 ? -17.456 -22.713 -5.474 1.00 88.38 201 ASP A C 1
ATOM 1538 O O . ASP A 1 201 ? -17.909 -23.346 -4.515 1.00 88.38 201 ASP A O 1
ATOM 1542 N N . ARG A 1 202 ? -17.941 -21.517 -5.826 1.00 86.62 202 ARG A N 1
ATOM 1543 C CA . ARG A 1 202 ? -19.024 -20.846 -5.091 1.00 86.62 202 ARG A CA 1
ATOM 1544 C C . ARG A 1 202 ? -20.350 -21.595 -5.127 1.00 86.62 202 ARG A C 1
ATOM 1546 O O . ARG A 1 202 ? -21.103 -21.513 -4.160 1.00 86.62 202 ARG A O 1
ATOM 1553 N N . GLN A 1 203 ? -20.657 -22.295 -6.219 1.00 86.50 203 GLN A N 1
ATOM 1554 C CA . GLN A 1 203 ? -21.932 -23.002 -6.361 1.00 86.50 203 GLN A CA 1
ATOM 1555 C C . GLN A 1 203 ? -21.965 -24.229 -5.456 1.00 86.50 203 GLN A C 1
ATOM 1557 O O . GLN A 1 203 ? -22.967 -24.491 -4.793 1.00 86.50 203 GLN A O 1
ATOM 1562 N N . ARG A 1 204 ? -20.851 -24.965 -5.404 1.00 87.81 204 ARG A N 1
ATOM 1563 C CA . ARG A 1 204 ? -20.713 -26.158 -4.559 1.00 87.81 204 ARG A CA 1
ATOM 1564 C C . ARG A 1 204 ? -20.309 -25.839 -3.123 1.00 87.81 204 ARG A C 1
ATOM 1566 O O . ARG A 1 204 ? -20.482 -26.689 -2.254 1.00 87.81 204 ARG A O 1
ATOM 1573 N N . ARG A 1 205 ? -19.786 -24.634 -2.874 1.00 90.25 205 ARG A N 1
ATOM 1574 C CA . ARG A 1 205 ? -19.156 -24.212 -1.612 1.00 90.25 205 ARG A CA 1
ATOM 1575 C C . ARG A 1 205 ? -18.052 -25.169 -1.166 1.00 90.25 205 ARG A C 1
ATOM 1577 O O . ARG A 1 205 ? -17.969 -25.548 0.001 1.00 90.25 205 ARG A O 1
ATOM 1584 N N . GLN A 1 206 ? -17.229 -25.578 -2.122 1.00 91.62 206 GLN A N 1
ATOM 1585 C CA . GLN A 1 206 ? -16.153 -26.543 -1.936 1.00 91.62 206 GLN A CA 1
ATOM 1586 C C . GLN A 1 206 ? -14.881 -26.030 -2.594 1.00 91.62 206 GLN A C 1
ATOM 1588 O O . GLN A 1 206 ? -14.927 -25.249 -3.544 1.00 91.62 206 GLN A O 1
ATOM 1593 N N . PHE A 1 207 ? -13.748 -26.490 -2.082 1.00 91.88 207 PHE A N 1
ATOM 1594 C CA . PHE A 1 207 ? -12.457 -26.265 -2.705 1.00 91.88 207 PHE A CA 1
ATOM 1595 C C . PHE A 1 207 ? -12.131 -27.405 -3.655 1.00 91.88 207 PHE A C 1
ATOM 1597 O O . PHE A 1 207 ? -12.588 -28.527 -3.489 1.00 91.88 207 PHE A O 1
ATOM 1604 N N . GLU A 1 208 ? -11.304 -27.126 -4.642 1.00 89.12 208 GLU A N 1
ATOM 1605 C CA . GLU A 1 208 ? -10.699 -28.123 -5.501 1.00 89.12 208 GLU A CA 1
ATOM 1606 C C . GLU A 1 208 ? -9.200 -27.848 -5.546 1.00 89.12 208 GLU A C 1
ATOM 1608 O O . GLU A 1 208 ? -8.766 -26.761 -5.936 1.00 89.12 208 GLU A O 1
ATOM 1613 N N . ARG A 1 209 ? -8.402 -28.832 -5.124 1.00 85.31 209 ARG A N 1
ATOM 1614 C CA . ARG A 1 209 ? -6.943 -28.751 -5.220 1.00 85.31 209 ARG A CA 1
ATOM 1615 C C . ARG A 1 209 ? -6.515 -28.889 -6.674 1.00 85.31 209 ARG A C 1
ATOM 1617 O O . ARG A 1 209 ? -6.754 -29.928 -7.296 1.00 85.31 209 ARG A O 1
ATOM 1624 N N . VAL A 1 210 ? -5.837 -27.868 -7.181 1.00 80.81 210 VAL A N 1
ATOM 1625 C CA . VAL A 1 210 ? -5.319 -27.836 -8.546 1.00 80.81 210 VAL A CA 1
ATOM 1626 C C . VAL A 1 210 ? -4.018 -28.632 -8.564 1.00 80.81 210 VAL A C 1
ATOM 1628 O O . VAL A 1 210 ? -2.952 -28.142 -8.206 1.00 80.81 210 VAL A O 1
ATOM 1631 N N . HIS A 1 211 ? -4.121 -29.907 -8.935 1.00 68.12 211 HIS A N 1
ATOM 1632 C CA . HIS A 1 211 ? -2.959 -30.749 -9.202 1.00 68.12 211 HIS A CA 1
ATOM 1633 C C . HIS A 1 211 ? -2.632 -30.703 -10.689 1.00 68.12 211 HIS A C 1
ATOM 1635 O O . HIS A 1 211 ? -3.509 -30.915 -11.523 1.00 68.12 211 HIS A O 1
ATOM 1641 N N . HIS A 1 212 ? -1.360 -30.512 -11.017 1.00 55.16 212 HIS A N 1
ATOM 1642 C CA . HIS A 1 212 ? -0.866 -30.733 -12.368 1.00 55.16 212 HIS A CA 1
ATOM 1643 C C . HIS A 1 212 ? -0.463 -32.216 -12.550 1.00 55.16 212 HIS A C 1
ATOM 1645 O O . HIS A 1 212 ? -0.326 -32.973 -11.587 1.00 55.16 212 HIS A O 1
ATOM 1651 N N . GLN A 1 213 ? -0.457 -32.671 -13.801 1.00 44.59 213 GLN A N 1
ATOM 1652 C CA . GLN A 1 213 ? -0.783 -34.039 -14.222 1.00 44.59 213 GLN A CA 1
ATOM 1653 C C . GLN A 1 213 ? 0.057 -35.182 -13.592 1.00 44.59 213 GLN A C 1
ATOM 1655 O O . GLN A 1 213 ? 1.270 -35.046 -13.446 1.00 44.59 213 GLN A O 1
ATOM 1660 N N . PRO A 1 214 ? -0.537 -36.379 -13.358 1.00 38.41 214 PRO A N 1
ATOM 1661 C CA . PRO A 1 214 ? 0.130 -37.545 -12.745 1.00 38.41 214 PRO A CA 1
ATOM 1662 C C . PRO A 1 214 ? 1.334 -38.132 -13.504 1.00 38.41 214 PRO A C 1
ATOM 1664 O O . PRO A 1 214 ? 2.010 -39.014 -12.976 1.00 38.41 214 PRO A O 1
ATOM 1667 N N . HIS A 1 215 ? 1.567 -37.722 -14.754 1.00 38.84 215 HIS A N 1
ATOM 1668 C CA . HIS A 1 215 ? 2.591 -38.298 -15.633 1.00 38.84 215 HIS A CA 1
ATOM 1669 C C . HIS A 1 215 ? 3.851 -37.439 -15.778 1.00 38.84 215 HIS A C 1
ATOM 1671 O O . HIS A 1 215 ? 4.776 -37.853 -16.474 1.00 38.84 215 HIS A O 1
ATOM 1677 N N . ASP A 1 216 ? 3.921 -36.298 -15.090 1.00 47.41 216 ASP A N 1
ATOM 1678 C CA . ASP A 1 216 ? 5.134 -35.492 -15.010 1.00 47.41 216 ASP A CA 1
ATOM 1679 C C . ASP A 1 216 ? 5.698 -35.519 -13.585 1.00 47.41 216 ASP A C 1
ATOM 1681 O O . ASP A 1 216 ? 5.176 -34.893 -12.663 1.00 47.41 216 ASP A O 1
ATOM 1685 N N . SER A 1 217 ? 6.800 -36.248 -13.405 1.00 39.00 217 SER A N 1
ATOM 1686 C CA . SER A 1 217 ? 7.523 -36.360 -12.134 1.00 39.00 217 SER A CA 1
ATOM 1687 C C . SER A 1 217 ? 8.128 -35.038 -11.638 1.00 39.00 217 SER A C 1
ATOM 1689 O O . SER A 1 217 ? 8.648 -35.003 -10.523 1.00 39.00 217 SER A O 1
ATOM 1691 N N . HIS A 1 218 ? 8.082 -33.970 -12.441 1.00 43.03 218 HIS A N 1
ATOM 1692 C CA . HIS A 1 218 ? 8.565 -32.632 -12.085 1.00 43.03 218 HIS A CA 1
ATOM 1693 C C . HIS A 1 218 ? 7.439 -31.672 -11.693 1.00 43.03 218 HIS A C 1
ATOM 1695 O O . HIS A 1 218 ? 7.713 -30.539 -11.308 1.00 43.03 218 HIS A O 1
ATOM 1701 N N . SER A 1 219 ? 6.184 -32.121 -11.742 1.00 46.22 219 SER A N 1
ATOM 1702 C CA . SER A 1 219 ? 5.038 -31.310 -11.373 1.00 46.22 219 SER A CA 1
ATOM 1703 C C . SER A 1 219 ? 4.562 -31.624 -9.958 1.00 46.22 219 SER A C 1
ATOM 1705 O O . SER A 1 219 ? 3.752 -32.520 -9.713 1.00 46.22 219 SER A O 1
ATOM 1707 N N . ARG A 1 220 ? 5.096 -30.885 -8.988 1.00 51.22 220 ARG A N 1
ATOM 1708 C CA . ARG A 1 220 ? 4.645 -30.977 -7.602 1.00 51.22 220 ARG A CA 1
ATOM 1709 C C . ARG A 1 220 ? 3.532 -29.961 -7.377 1.00 51.22 220 ARG A C 1
ATOM 1711 O O . ARG A 1 220 ? 3.793 -28.782 -7.210 1.00 51.22 220 ARG A O 1
ATOM 1718 N N . GLY A 1 221 ? 2.287 -30.422 -7.270 1.00 49.41 221 GLY A N 1
ATOM 1719 C CA . GLY A 1 221 ? 1.156 -29.616 -6.771 1.00 49.41 221 GLY A CA 1
ATOM 1720 C C . GLY A 1 221 ? 1.246 -29.235 -5.279 1.00 49.41 221 GLY A C 1
ATOM 1721 O O . GLY A 1 221 ? 0.230 -28.890 -4.685 1.00 49.41 221 GLY A O 1
ATOM 1722 N N . ASP A 1 222 ? 2.440 -29.331 -4.686 1.00 56.25 222 ASP A N 1
ATOM 1723 C CA . ASP A 1 222 ? 2.771 -29.063 -3.281 1.00 56.25 222 ASP A CA 1
ATOM 1724 C C . ASP A 1 222 ? 3.825 -27.934 -3.163 1.00 56.25 222 ASP A C 1
ATOM 1726 O O . ASP A 1 222 ? 4.477 -27.788 -2.129 1.00 56.25 222 ASP A O 1
ATOM 1730 N N . GLU A 1 223 ? 4.047 -27.166 -4.237 1.00 73.19 223 GLU A N 1
ATOM 1731 C CA . GLU A 1 223 ? 4.947 -26.008 -4.235 1.00 73.19 223 GLU A CA 1
ATOM 1732 C C . GLU A 1 223 ? 4.458 -24.941 -3.244 1.00 73.19 223 GLU A C 1
ATOM 1734 O O . GLU A 1 223 ? 3.257 -24.690 -3.120 1.00 73.19 223 GLU A O 1
ATOM 1739 N N . ALA A 1 224 ? 5.391 -24.333 -2.505 1.00 86.50 224 ALA A N 1
ATOM 1740 C CA . ALA A 1 224 ? 5.071 -23.299 -1.531 1.00 86.50 224 ALA A CA 1
ATOM 1741 C C . ALA A 1 224 ? 4.758 -21.989 -2.260 1.00 86.50 224 ALA A C 1
ATOM 1743 O O . ALA A 1 224 ? 5.670 -21.288 -2.694 1.00 86.50 224 ALA A O 1
ATOM 1744 N N . ILE A 1 225 ? 3.471 -21.687 -2.434 1.00 91.62 225 ILE A N 1
ATOM 1745 C CA . ILE A 1 225 ? 3.029 -20.507 -3.184 1.00 91.62 225 ILE A CA 1
ATOM 1746 C C . ILE A 1 225 ? 3.154 -19.271 -2.295 1.00 91.62 225 ILE A C 1
ATOM 1748 O O . ILE A 1 225 ? 2.531 -19.204 -1.235 1.00 91.62 225 ILE A O 1
ATOM 1752 N N . GLY A 1 226 ? 3.942 -18.292 -2.738 1.00 90.06 226 GLY A N 1
ATOM 1753 C CA . GLY A 1 226 ? 4.099 -16.990 -2.086 1.00 90.06 226 GLY A CA 1
ATOM 1754 C C . GLY A 1 226 ? 3.195 -15.914 -2.691 1.00 90.06 226 GLY A C 1
ATOM 1755 O O . GLY A 1 226 ? 2.655 -15.083 -1.962 1.00 90.06 226 GLY A O 1
ATOM 1756 N N . ALA A 1 227 ? 2.972 -15.973 -4.007 1.00 94.00 227 ALA A N 1
ATOM 1757 C CA . ALA A 1 227 ? 2.273 -14.929 -4.749 1.00 94.00 227 ALA A CA 1
ATOM 1758 C C . ALA A 1 227 ? 1.361 -15.489 -5.846 1.00 94.00 227 ALA A C 1
ATOM 1760 O O . ALA A 1 227 ? 1.688 -16.480 -6.504 1.00 94.00 227 ALA A O 1
ATOM 1761 N N . LEU A 1 228 ? 0.242 -14.801 -6.069 1.00 95.62 228 LEU A N 1
ATOM 1762 C CA . LEU A 1 228 ? -0.699 -15.049 -7.157 1.00 95.62 228 LEU A CA 1
ATOM 1763 C C . LEU A 1 228 ? -1.058 -13.722 -7.820 1.00 95.62 228 LEU A C 1
ATOM 1765 O O . LEU A 1 228 ? -1.396 -12.766 -7.126 1.00 95.62 228 LEU A O 1
ATOM 1769 N N . CYS A 1 229 ? -1.042 -13.685 -9.150 1.00 94.62 229 CYS A N 1
ATOM 1770 C CA . CYS A 1 229 ? -1.452 -12.517 -9.924 1.00 94.62 229 CYS A CA 1
ATOM 1771 C C . CYS A 1 229 ? -2.282 -12.959 -11.131 1.00 94.62 229 CYS A C 1
ATOM 1773 O O . CYS A 1 229 ? -1.834 -13.779 -11.933 1.00 94.62 229 CYS A O 1
ATOM 1775 N N . LEU A 1 230 ? -3.507 -12.444 -11.236 1.00 91.56 230 LEU A N 1
ATOM 1776 C CA . LEU A 1 230 ? -4.322 -12.604 -12.436 1.00 91.56 230 LEU A CA 1
ATOM 1777 C C . LEU A 1 230 ? -3.857 -11.587 -13.469 1.00 91.56 230 LEU A C 1
ATOM 1779 O O . LEU A 1 230 ? -3.794 -10.399 -13.160 1.00 91.56 230 LEU A O 1
ATOM 1783 N N . ASP A 1 231 ? -3.547 -12.059 -14.672 1.00 86.69 231 ASP A N 1
ATOM 1784 C CA . ASP A 1 231 ? -3.222 -11.165 -15.778 1.00 86.69 231 ASP A CA 1
ATOM 1785 C C . ASP A 1 231 ? -4.488 -10.743 -16.543 1.00 86.69 231 ASP A C 1
ATOM 1787 O O . ASP A 1 231 ? -5.546 -11.377 -16.477 1.00 86.69 231 ASP A O 1
ATOM 1791 N N . TRP A 1 232 ? -4.368 -9.669 -17.315 1.00 83.69 232 TRP A N 1
ATOM 1792 C CA . TRP A 1 232 ? -5.404 -9.172 -18.231 1.00 83.69 232 TRP A CA 1
ATOM 1793 C C . TRP A 1 232 ? -5.870 -10.189 -19.299 1.00 83.69 232 TRP A C 1
ATOM 1795 O O . TRP A 1 232 ? -6.961 -10.041 -19.854 1.00 83.69 232 TRP A O 1
ATOM 1805 N N . ALA A 1 233 ? -5.049 -11.193 -19.630 1.00 80.31 233 ALA A N 1
ATOM 1806 C CA . ALA A 1 233 ? -5.381 -12.251 -20.587 1.00 80.31 233 ALA A CA 1
ATOM 1807 C C . ALA A 1 233 ? -6.207 -13.375 -19.938 1.00 80.31 233 ALA A C 1
ATOM 1809 O O . ALA A 1 233 ? -6.687 -14.282 -20.623 1.00 80.31 233 ALA A O 1
ATOM 1810 N N . GLY A 1 234 ? -6.397 -13.305 -18.622 1.00 82.25 234 GLY A N 1
ATOM 1811 C CA . GLY A 1 234 ? -7.099 -14.290 -17.836 1.00 82.25 234 GLY A CA 1
ATOM 1812 C C . GLY A 1 234 ? -6.253 -15.519 -17.498 1.00 82.25 234 GLY A C 1
ATOM 1813 O O . GLY A 1 234 ? -6.817 -16.554 -17.158 1.00 82.25 234 GLY A O 1
ATOM 1814 N N . GLY A 1 235 ? -4.931 -15.449 -17.550 1.00 87.25 235 GLY A N 1
ATOM 1815 C CA . GLY A 1 235 ? -4.036 -16.417 -16.928 1.00 87.25 235 GLY A CA 1
ATOM 1816 C C . GLY A 1 235 ? -3.739 -16.090 -15.468 1.00 87.25 235 GLY A C 1
ATOM 1817 O O . GLY A 1 235 ? -4.141 -15.055 -14.936 1.00 87.25 235 GLY A O 1
ATOM 1818 N N . LEU A 1 236 ? -3.050 -17.013 -14.802 1.00 91.56 236 LEU A N 1
ATOM 1819 C CA . LEU A 1 236 ? -2.658 -16.875 -13.404 1.00 91.56 236 LEU A CA 1
ATOM 1820 C C . LEU A 1 236 ? -1.145 -17.058 -13.272 1.00 91.56 236 LEU A C 1
ATOM 1822 O O . LEU A 1 236 ? -0.630 -18.164 -13.436 1.00 91.56 236 LEU A O 1
ATOM 1826 N N . TRP A 1 237 ? -0.435 -15.986 -12.944 1.00 92.12 237 TRP A N 1
ATOM 1827 C CA . TRP A 1 237 ? 0.963 -16.049 -12.538 1.00 92.12 237 TRP A CA 1
ATOM 1828 C C . TRP A 1 237 ? 1.069 -16.555 -11.101 1.00 92.12 237 TRP A C 1
ATOM 1830 O O . TRP A 1 237 ? 0.322 -16.128 -10.219 1.00 92.12 237 TRP A O 1
ATOM 1840 N N . ILE A 1 238 ? 2.003 -17.475 -10.880 1.00 92.31 238 ILE A N 1
ATOM 1841 C CA . ILE A 1 238 ? 2.239 -18.154 -9.609 1.00 92.31 238 ILE A CA 1
ATOM 1842 C C . ILE A 1 238 ? 3.714 -17.990 -9.257 1.00 92.31 238 ILE A C 1
ATOM 1844 O O . ILE A 1 238 ? 4.589 -18.459 -9.987 1.00 92.31 238 ILE A O 1
ATOM 1848 N N . GLY A 1 239 ? 3.973 -17.336 -8.130 1.00 91.00 239 GLY A N 1
ATOM 1849 C CA . GLY A 1 239 ? 5.300 -17.200 -7.545 1.00 91.00 239 GLY A CA 1
ATOM 1850 C C . GLY A 1 239 ? 5.477 -18.153 -6.373 1.00 91.00 239 GLY A C 1
ATOM 1851 O O . GLY A 1 239 ? 4.587 -18.258 -5.524 1.00 91.00 239 GLY A O 1
ATOM 1852 N N . THR A 1 240 ? 6.615 -18.838 -6.311 1.00 88.25 240 THR A N 1
ATOM 1853 C CA . THR A 1 240 ? 6.919 -19.805 -5.253 1.00 88.25 240 THR A CA 1
ATOM 1854 C C . THR A 1 240 ? 8.088 -19.350 -4.377 1.00 88.25 240 THR A C 1
ATOM 1856 O O . THR A 1 240 ? 9.017 -18.675 -4.831 1.00 88.25 240 THR A O 1
ATOM 1859 N N . GLU A 1 241 ? 8.057 -19.730 -3.097 1.00 83.56 241 GLU A N 1
ATOM 1860 C CA . GLU A 1 241 ? 9.077 -19.350 -2.105 1.00 83.56 241 GLU A CA 1
ATOM 1861 C C . GLU A 1 241 ? 10.466 -19.948 -2.410 1.00 83.56 241 GLU A C 1
ATOM 1863 O O . GLU A 1 241 ? 11.479 -19.403 -1.984 1.00 83.56 241 GLU A O 1
ATOM 1868 N N . ASP A 1 242 ? 10.538 -21.035 -3.184 1.00 77.62 242 ASP A N 1
ATOM 1869 C CA . ASP A 1 242 ? 11.789 -21.651 -3.656 1.00 77.62 242 ASP A CA 1
ATOM 1870 C C . ASP A 1 242 ? 12.347 -21.005 -4.944 1.00 77.62 242 ASP A C 1
ATOM 1872 O O . ASP A 1 242 ? 13.312 -21.501 -5.533 1.00 77.62 242 ASP A O 1
ATOM 1876 N N . GLY A 1 243 ? 11.754 -19.887 -5.376 1.00 69.62 243 GLY A N 1
ATOM 1877 C CA . GLY A 1 243 ? 12.206 -19.068 -6.503 1.00 69.62 243 GLY A CA 1
ATOM 1878 C C . GLY A 1 243 ? 11.701 -19.521 -7.867 1.00 69.62 243 GLY A C 1
ATOM 1879 O O . GLY A 1 243 ? 12.301 -19.220 -8.901 1.00 69.62 243 GLY A O 1
ATOM 1880 N N . GLY A 1 244 ? 10.598 -20.264 -7.886 1.00 81.88 244 GLY A N 1
ATOM 1881 C CA . GLY A 1 244 ? 9.863 -20.583 -9.097 1.00 81.88 244 GLY A CA 1
ATOM 1882 C C . GLY A 1 244 ? 8.911 -19.461 -9.506 1.00 81.88 244 GLY A C 1
ATOM 1883 O O . GLY A 1 244 ? 8.242 -18.841 -8.681 1.00 81.88 244 GLY A O 1
ATOM 1884 N N . LEU A 1 245 ? 8.829 -19.237 -10.815 1.00 86.19 245 LEU A N 1
ATOM 1885 C CA . LEU A 1 245 ? 7.777 -18.449 -11.447 1.00 86.19 245 LEU A CA 1
ATOM 1886 C C . LEU A 1 245 ? 7.111 -19.322 -12.500 1.00 86.19 245 LEU A C 1
ATOM 1888 O O . LEU A 1 245 ? 7.771 -19.851 -13.403 1.00 86.19 245 LEU A O 1
ATOM 1892 N N . CYS A 1 246 ? 5.803 -19.469 -12.369 1.00 86.19 246 CYS A N 1
ATOM 1893 C CA . CYS A 1 246 ? 4.970 -20.315 -13.199 1.00 86.19 246 CYS A CA 1
ATOM 1894 C C . CYS A 1 246 ? 3.790 -19.505 -13.735 1.00 86.19 246 CYS A C 1
ATOM 1896 O O . CYS A 1 246 ? 3.321 -18.565 -13.101 1.00 86.19 246 CYS A O 1
ATOM 1898 N N . TYR A 1 247 ? 3.287 -19.905 -14.893 1.00 86.50 247 TYR A N 1
ATOM 1899 C CA . TYR A 1 247 ? 2.067 -19.372 -15.473 1.00 86.50 247 TYR A CA 1
ATOM 1900 C C . TYR A 1 247 ? 1.073 -20.495 -15.677 1.00 86.50 247 TYR A C 1
ATOM 1902 O O . TYR A 1 247 ? 1.371 -21.484 -16.348 1.00 86.50 247 TYR A O 1
ATOM 1910 N N . PHE A 1 248 ? -0.095 -20.352 -15.071 1.00 87.06 248 PHE A N 1
ATOM 1911 C CA . PHE A 1 248 ? -1.192 -21.286 -15.191 1.00 87.06 248 PHE A CA 1
ATOM 1912 C C . PHE A 1 248 ? -2.218 -20.742 -16.183 1.00 87.06 248 PHE A C 1
ATOM 1914 O O . PHE A 1 248 ? -2.942 -19.782 -15.905 1.00 87.06 248 PHE A O 1
ATOM 1921 N N . ASP A 1 249 ? -2.281 -21.389 -17.345 1.00 84.44 249 ASP A N 1
ATOM 1922 C CA . ASP A 1 249 ? -3.342 -21.167 -18.317 1.00 84.44 249 ASP A CA 1
ATOM 1923 C C . ASP A 1 249 ? -4.626 -21.802 -17.771 1.00 84.44 249 ASP A C 1
ATOM 1925 O O . ASP A 1 249 ? -4.770 -23.029 -17.724 1.00 84.44 249 ASP A O 1
ATOM 1929 N N . ARG A 1 250 ? -5.562 -20.949 -17.342 1.00 83.94 250 ARG A N 1
ATOM 1930 C CA . ARG A 1 250 ? -6.835 -21.370 -16.745 1.00 83.94 250 ARG A CA 1
ATOM 1931 C C . ARG A 1 250 ? -7.773 -22.050 -17.746 1.00 83.94 250 ARG A C 1
ATOM 1933 O O . ARG A 1 250 ? -8.659 -22.781 -17.310 1.00 83.94 250 ARG A O 1
ATOM 1940 N N . ALA A 1 251 ? -7.624 -21.799 -19.047 1.00 82.31 251 ALA A N 1
ATOM 1941 C CA . ALA A 1 251 ? -8.467 -22.383 -20.088 1.00 82.31 251 ALA A CA 1
ATOM 1942 C C . ALA A 1 251 ? -7.941 -23.753 -20.533 1.00 82.31 251 ALA A C 1
ATOM 1944 O O . ALA A 1 251 ? -8.725 -24.683 -20.718 1.00 82.31 251 ALA A O 1
ATOM 1945 N N . ALA A 1 252 ? -6.621 -23.880 -20.674 1.00 81.50 252 ALA A N 1
ATOM 1946 C CA . ALA A 1 252 ? -5.960 -25.138 -21.012 1.00 81.50 252 ALA A CA 1
ATOM 1947 C C . ALA A 1 252 ? -5.716 -26.052 -19.793 1.00 81.50 252 ALA A C 1
ATOM 1949 O O . ALA A 1 252 ? -5.338 -27.208 -19.972 1.00 81.50 252 ALA A O 1
ATOM 1950 N N . GLU A 1 253 ? -5.905 -25.537 -18.571 1.00 82.56 253 GLU A N 1
ATOM 1951 C CA . GLU A 1 253 ? -5.532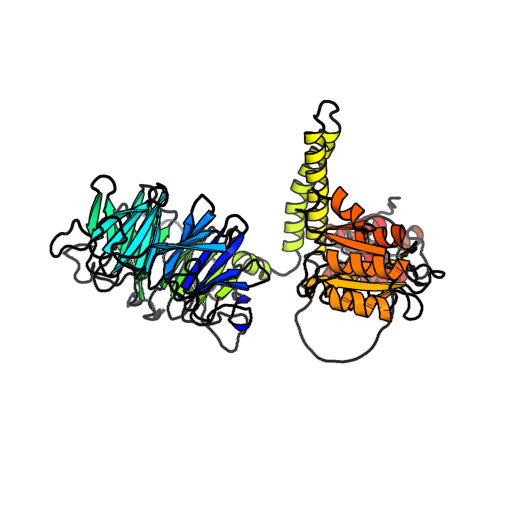 -26.180 -17.301 1.00 82.56 253 GLU A CA 1
ATOM 1952 C C . GLU A 1 253 ? -4.080 -26.699 -17.311 1.00 82.56 253 GLU A C 1
ATOM 1954 O O . GLU A 1 253 ? -3.777 -27.811 -16.870 1.00 82.56 253 GLU A O 1
ATOM 1959 N N . SER A 1 254 ? -3.160 -25.878 -17.828 1.00 80.75 254 SER A N 1
ATOM 1960 C CA . SER A 1 254 ? -1.747 -26.236 -18.000 1.00 80.75 254 SER A CA 1
ATOM 1961 C C . SER A 1 254 ? -0.816 -25.233 -17.328 1.00 80.75 254 SER A C 1
ATOM 1963 O O . SER A 1 254 ? -1.105 -24.038 -17.303 1.00 80.75 254 SER A O 1
ATOM 1965 N N . VAL A 1 255 ? 0.313 -25.714 -16.802 1.00 80.75 255 VAL A N 1
ATOM 1966 C CA . VAL A 1 255 ? 1.333 -24.875 -16.161 1.00 80.75 255 VAL A CA 1
ATOM 1967 C C . VAL A 1 255 ? 2.552 -24.764 -17.074 1.00 80.75 255 VAL A C 1
ATOM 1969 O O . VAL A 1 255 ? 3.113 -25.770 -17.499 1.00 80.75 255 VAL A O 1
ATOM 1972 N N . THR A 1 256 ? 3.005 -23.539 -17.321 1.00 80.31 256 THR A N 1
ATOM 1973 C CA . THR A 1 256 ? 4.290 -23.244 -17.961 1.00 80.31 256 THR A CA 1
ATOM 1974 C C . THR A 1 256 ? 5.251 -22.693 -16.914 1.00 80.31 256 THR A C 1
ATOM 1976 O O . THR A 1 256 ? 4.981 -21.658 -16.309 1.00 80.31 256 THR A O 1
ATOM 1979 N N . ARG A 1 257 ? 6.381 -23.371 -16.682 1.00 78.00 257 ARG A N 1
ATOM 1980 C CA . ARG A 1 257 ? 7.408 -22.919 -15.730 1.00 78.00 257 ARG A CA 1
ATOM 1981 C C . ARG A 1 257 ? 8.419 -22.011 -16.431 1.00 78.00 257 ARG A C 1
ATOM 1983 O O . ARG A 1 257 ? 9.134 -22.435 -17.344 1.00 78.00 257 ARG A O 1
ATOM 1990 N N . TYR A 1 258 ? 8.503 -20.772 -15.965 1.00 75.06 258 TYR A N 1
ATOM 1991 C CA . TYR A 1 258 ? 9.488 -19.801 -16.427 1.00 75.06 258 TYR A CA 1
ATOM 1992 C C . TYR A 1 258 ? 10.789 -19.916 -15.635 1.00 75.06 258 TYR A C 1
ATOM 1994 O O . TYR A 1 258 ? 11.852 -19.942 -16.256 1.00 75.06 258 TYR A O 1
ATOM 2002 N N . TRP A 1 259 ? 10.723 -20.092 -14.306 1.00 72.12 259 TRP A N 1
ATOM 2003 C CA . TRP A 1 259 ? 11.911 -20.209 -13.445 1.00 72.12 259 TRP A CA 1
ATOM 2004 C C . TRP A 1 259 ? 11.897 -21.438 -12.523 1.00 72.12 259 TRP A C 1
ATOM 2006 O O . TRP A 1 259 ? 10.829 -21.824 -12.040 1.00 72.12 259 TRP A O 1
ATOM 2016 N N . PRO A 1 260 ? 13.065 -22.055 -12.242 1.00 59.72 260 PRO A N 1
ATOM 2017 C CA . PRO A 1 260 ? 14.332 -21.925 -12.967 1.00 59.72 260 PRO A CA 1
ATOM 2018 C C . PRO A 1 260 ? 14.339 -22.788 -14.248 1.00 59.72 260 PRO A C 1
ATOM 2020 O O . PRO A 1 260 ? 13.831 -23.908 -14.254 1.00 59.72 260 PRO A O 1
ATOM 2023 N N . GLN A 1 261 ? 14.966 -22.308 -15.331 1.00 56.78 261 GLN A N 1
ATOM 2024 C CA . GLN A 1 261 ? 15.261 -23.120 -16.524 1.00 56.78 261 GLN A CA 1
ATOM 2025 C C . GLN A 1 261 ? 16.766 -23.408 -16.606 1.00 56.78 261 GLN A C 1
ATOM 2027 O O . GLN A 1 261 ? 17.574 -22.491 -16.727 1.00 56.78 261 GLN A O 1
ATOM 2032 N N . ALA A 1 262 ? 17.152 -24.690 -16.587 1.00 44.84 262 ALA A N 1
ATOM 2033 C CA . ALA A 1 262 ? 18.551 -25.141 -16.511 1.00 44.84 262 ALA A CA 1
ATOM 2034 C C . ALA A 1 262 ? 19.463 -24.680 -17.673 1.00 44.84 262 ALA A C 1
ATOM 2036 O O . ALA A 1 262 ? 20.684 -24.730 -17.540 1.00 44.84 262 ALA A O 1
ATOM 2037 N N . ASN A 1 263 ? 18.883 -24.231 -18.793 1.00 47.88 263 ASN A N 1
ATOM 2038 C CA . ASN A 1 263 ? 19.594 -23.884 -20.029 1.00 47.88 263 ASN A CA 1
ATOM 2039 C C . ASN A 1 263 ? 19.605 -22.380 -20.358 1.00 47.88 263 ASN A C 1
ATOM 2041 O O . ASN A 1 263 ? 20.011 -22.022 -21.465 1.00 47.88 263 ASN A O 1
ATOM 2045 N N . ARG A 1 264 ? 19.175 -21.492 -19.449 1.00 49.66 264 ARG A N 1
ATOM 2046 C CA . ARG A 1 264 ? 19.356 -20.042 -19.636 1.00 49.66 264 ARG A CA 1
ATOM 2047 C C . ARG A 1 264 ? 20.600 -19.556 -18.874 1.00 49.66 264 ARG A C 1
ATOM 2049 O O . ARG A 1 264 ? 20.772 -19.933 -17.716 1.00 49.66 264 ARG A O 1
ATOM 2056 N N . PRO A 1 265 ? 21.496 -18.777 -19.518 1.00 42.31 265 PRO A N 1
ATOM 2057 C CA . PRO A 1 265 ? 22.728 -18.271 -18.897 1.00 42.31 265 PRO A CA 1
ATOM 2058 C C . PRO A 1 265 ? 22.442 -17.326 -17.724 1.00 42.31 265 PRO A C 1
ATOM 2060 O O . PRO A 1 265 ? 23.276 -17.176 -16.829 1.00 42.31 265 PRO A O 1
ATOM 2063 N N . ASP A 1 266 ? 21.234 -16.772 -17.688 1.00 47.44 266 ASP A N 1
ATOM 2064 C CA . ASP A 1 266 ? 20.699 -15.989 -16.590 1.00 47.44 266 ASP A CA 1
ATOM 2065 C C . ASP A 1 266 ? 20.292 -16.973 -15.490 1.00 47.44 266 ASP A C 1
ATOM 2067 O O . ASP A 1 266 ? 19.146 -17.419 -15.398 1.00 47.44 266 ASP A O 1
ATOM 2071 N N . ARG A 1 267 ? 21.2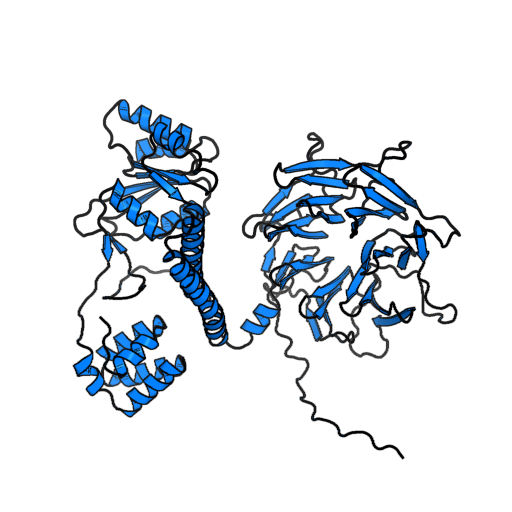66 -17.376 -14.666 1.00 46.31 267 ARG A N 1
ATOM 2072 C CA . ARG A 1 267 ? 20.994 -17.967 -13.352 1.00 46.31 267 ARG A CA 1
ATOM 2073 C C . ARG A 1 267 ? 20.287 -16.910 -12.507 1.00 46.31 267 ARG A C 1
ATOM 2075 O O . ARG A 1 267 ? 20.904 -16.271 -11.659 1.00 46.31 267 ARG A O 1
ATOM 2082 N N . LEU A 1 268 ? 19.004 -16.713 -12.777 1.00 50.72 268 LEU A N 1
ATOM 2083 C CA . LEU A 1 268 ? 18.091 -16.006 -11.903 1.00 50.72 268 LEU A CA 1
ATOM 2084 C C . LEU A 1 268 ? 18.190 -16.720 -10.559 1.00 50.72 268 LEU A C 1
ATOM 2086 O O . LEU A 1 268 ? 18.120 -17.951 -10.484 1.00 50.72 268 LEU A O 1
ATOM 2090 N N . SER A 1 269 ? 18.537 -15.943 -9.540 1.00 53.28 269 SER A N 1
ATOM 2091 C CA . SER A 1 269 ? 18.718 -16.392 -8.165 1.00 53.28 269 SER A CA 1
ATOM 2092 C C . SER A 1 269 ? 17.614 -17.378 -7.780 1.00 53.28 269 SER A C 1
ATOM 2094 O O . SER A 1 269 ? 16.465 -17.165 -8.156 1.00 53.28 269 SER A O 1
ATOM 2096 N N . GLN A 1 270 ? 17.914 -18.393 -6.965 1.00 62.97 270 GLN A N 1
ATOM 2097 C CA . GLN A 1 270 ? 16.893 -19.174 -6.239 1.00 62.97 270 GLN A CA 1
ATOM 2098 C C . GLN A 1 270 ? 16.149 -18.307 -5.194 1.00 62.97 270 GLN A C 1
ATOM 2100 O O . GLN A 1 270 ? 15.906 -18.734 -4.071 1.00 62.97 270 GLN A O 1
ATOM 2105 N N . ALA A 1 271 ? 15.890 -17.044 -5.521 1.00 76.06 271 ALA A N 1
ATOM 2106 C CA . ALA A 1 271 ? 15.259 -16.065 -4.669 1.00 76.06 271 ALA A CA 1
ATOM 2107 C C . ALA A 1 271 ? 13.761 -16.290 -4.717 1.00 76.06 271 ALA A C 1
ATOM 2109 O O . ALA A 1 271 ? 13.175 -16.280 -5.799 1.00 76.06 271 ALA A O 1
ATOM 2110 N N . GLY A 1 272 ? 13.164 -16.487 -3.546 1.00 87.38 272 GLY A N 1
ATOM 2111 C CA . GLY A 1 272 ? 11.732 -16.701 -3.420 1.00 87.38 272 GLY A CA 1
ATOM 2112 C C . GLY A 1 272 ? 10.956 -15.535 -4.010 1.00 87.38 272 GLY A C 1
ATOM 2113 O O . GLY A 1 272 ? 11.307 -14.376 -3.772 1.00 87.38 272 GLY A O 1
ATOM 2114 N N . VAL A 1 273 ? 9.915 -15.846 -4.778 1.00 92.00 273 VAL A N 1
ATOM 2115 C CA . VAL A 1 273 ? 8.989 -14.841 -5.299 1.00 92.00 273 VAL A CA 1
ATOM 2116 C C . VAL A 1 273 ? 8.014 -14.475 -4.187 1.00 92.00 273 VAL A C 1
ATOM 2118 O O . VAL A 1 273 ? 7.265 -15.328 -3.706 1.00 92.00 273 VAL A O 1
ATOM 2121 N N . THR A 1 274 ? 8.042 -13.213 -3.768 1.00 93.69 274 THR A N 1
ATOM 2122 C CA . THR A 1 274 ? 7.243 -12.704 -2.646 1.00 93.69 274 THR A CA 1
ATOM 2123 C C . THR A 1 274 ? 5.972 -12.007 -3.107 1.00 93.69 274 THR A C 1
ATOM 2125 O O . THR A 1 274 ? 4.957 -12.095 -2.420 1.00 93.69 274 THR A O 1
ATOM 2128 N N . ASP A 1 275 ? 5.994 -11.376 -4.283 1.00 95.44 275 ASP A N 1
ATOM 2129 C CA . ASP A 1 275 ? 4.812 -10.747 -4.867 1.00 95.44 275 ASP A CA 1
ATOM 2130 C C . ASP A 1 275 ? 4.921 -10.609 -6.386 1.00 95.44 275 ASP A C 1
ATOM 2132 O O . ASP A 1 275 ? 6.019 -10.564 -6.948 1.00 95.44 275 ASP A O 1
ATOM 2136 N N . ILE A 1 276 ? 3.771 -10.538 -7.054 1.00 95.12 276 ILE A N 1
ATOM 2137 C CA . ILE A 1 276 ? 3.673 -10.358 -8.505 1.00 95.12 276 ILE A CA 1
ATOM 2138 C C . ILE A 1 276 ? 2.531 -9.386 -8.780 1.00 95.12 276 ILE A C 1
ATOM 2140 O O . ILE A 1 276 ? 1.426 -9.593 -8.280 1.00 95.12 276 ILE A O 1
ATOM 2144 N N . ILE A 1 277 ? 2.776 -8.375 -9.611 1.00 94.69 277 ILE A N 1
ATOM 2145 C CA . ILE A 1 277 ? 1.717 -7.523 -10.160 1.00 94.69 277 ILE A CA 1
ATOM 2146 C C . ILE A 1 277 ? 1.921 -7.330 -11.661 1.00 94.69 277 ILE A C 1
ATOM 2148 O O . ILE A 1 277 ? 3.053 -7.252 -12.137 1.00 94.69 277 ILE A O 1
ATOM 2152 N N . GLU A 1 278 ? 0.825 -7.228 -12.403 1.00 91.75 278 GLU A N 1
ATOM 2153 C CA . GLU A 1 278 ? 0.819 -6.612 -13.727 1.00 91.75 278 GLU A CA 1
ATOM 2154 C C . GLU A 1 278 ? 0.319 -5.179 -13.551 1.00 91.75 278 GLU A C 1
ATOM 2156 O O . GLU A 1 278 ? -0.769 -4.969 -13.010 1.00 91.75 278 GLU A O 1
ATOM 2161 N N . ASP A 1 279 ? 1.131 -4.202 -13.948 1.00 88.69 279 ASP A N 1
ATOM 2162 C CA . ASP A 1 279 ? 0.727 -2.799 -13.876 1.00 88.69 279 ASP A CA 1
ATOM 2163 C C . ASP A 1 279 ? -0.294 -2.444 -14.970 1.00 88.69 279 ASP A C 1
ATOM 2165 O O . ASP A 1 279 ? -0.537 -3.202 -15.917 1.00 88.69 279 ASP A O 1
ATOM 2169 N N . ARG A 1 280 ? -0.896 -1.255 -14.883 1.00 85.56 280 ARG A N 1
ATOM 2170 C CA . ARG A 1 280 ? -1.871 -0.773 -15.878 1.00 85.56 280 ARG A CA 1
ATOM 2171 C C . ARG A 1 280 ? -1.302 -0.618 -17.288 1.00 85.56 280 ARG A C 1
ATOM 2173 O O . ARG A 1 280 ? -2.079 -0.534 -18.242 1.00 85.56 280 ARG A O 1
ATOM 2180 N N . ALA A 1 281 ? 0.020 -0.572 -17.447 1.00 79.69 281 ALA A N 1
ATOM 2181 C CA . ALA A 1 281 ? 0.675 -0.559 -18.751 1.00 79.69 281 ALA A CA 1
ATOM 2182 C C . ALA A 1 281 ? 0.867 -1.973 -19.334 1.00 79.69 281 ALA A C 1
ATOM 2184 O O . ALA A 1 281 ? 1.266 -2.105 -20.494 1.00 79.69 281 ALA A O 1
ATOM 2185 N N . GLY A 1 282 ? 0.539 -3.022 -18.575 1.00 82.88 282 GLY A N 1
ATOM 2186 C CA . GLY A 1 282 ? 0.689 -4.420 -18.971 1.00 82.88 282 GLY A CA 1
ATOM 2187 C C . GLY A 1 282 ? 2.091 -4.981 -18.735 1.00 82.88 282 GLY A C 1
ATOM 2188 O O . GLY A 1 282 ? 2.441 -6.016 -19.312 1.00 82.88 282 GLY A O 1
ATOM 2189 N N . GLN A 1 283 ? 2.907 -4.279 -17.945 1.00 87.19 283 GLN A N 1
ATOM 2190 C CA . GLN A 1 283 ? 4.254 -4.679 -17.571 1.00 87.19 283 GLN A CA 1
ATOM 2191 C C . GLN A 1 283 ? 4.190 -5.532 -16.299 1.00 87.19 283 GLN A C 1
ATOM 2193 O O . GLN A 1 283 ? 3.576 -5.160 -15.299 1.00 87.19 283 GLN A O 1
ATOM 2198 N N . LEU A 1 284 ? 4.831 -6.702 -16.344 1.00 91.06 284 LEU A N 1
ATOM 2199 C CA . LEU A 1 284 ? 4.865 -7.627 -15.219 1.00 91.06 284 LEU A CA 1
ATOM 2200 C C . LEU A 1 284 ? 6.038 -7.274 -14.300 1.00 91.06 284 LEU A C 1
ATOM 2202 O O . LEU A 1 284 ? 7.189 -7.204 -14.745 1.00 91.06 284 LEU A O 1
ATOM 2206 N N . TRP A 1 285 ? 5.744 -7.077 -13.020 1.00 94.06 285 TRP A N 1
ATOM 2207 C CA . TRP A 1 285 ? 6.715 -6.808 -11.968 1.00 94.06 285 TRP A CA 1
ATOM 2208 C C . TRP A 1 285 ? 6.717 -7.955 -10.966 1.00 94.06 285 TRP A C 1
ATOM 2210 O O . TRP A 1 285 ? 5.665 -8.384 -10.489 1.00 94.06 285 TRP A O 1
ATOM 2220 N N . VAL A 1 286 ? 7.908 -8.453 -10.640 1.00 94.12 286 VAL A N 1
ATOM 2221 C CA . VAL A 1 286 ? 8.090 -9.587 -9.732 1.00 94.12 286 VAL A CA 1
ATOM 2222 C C . VAL A 1 286 ? 9.026 -9.185 -8.601 1.00 94.12 286 VAL A C 1
ATOM 2224 O O . VAL A 1 286 ? 10.211 -8.916 -8.819 1.00 94.12 286 VAL A O 1
ATOM 2227 N N . ALA A 1 287 ? 8.486 -9.148 -7.385 1.00 94.31 287 ALA A N 1
ATOM 2228 C CA . ALA A 1 287 ? 9.252 -8.949 -6.168 1.00 94.31 287 ALA A CA 1
ATOM 2229 C C . ALA A 1 287 ? 9.848 -10.277 -5.710 1.00 94.31 287 ALA A C 1
ATOM 2231 O O . ALA A 1 287 ? 9.172 -11.309 -5.677 1.00 94.31 287 ALA A O 1
ATOM 2232 N N . THR A 1 288 ? 11.128 -10.246 -5.351 1.00 93.06 288 THR A N 1
ATOM 2233 C CA . THR A 1 288 ? 11.841 -11.420 -4.854 1.00 93.06 288 THR A CA 1
ATOM 2234 C C . THR A 1 288 ? 12.674 -11.078 -3.627 1.00 93.06 288 THR A C 1
ATOM 2236 O O . THR A 1 288 ? 12.916 -9.908 -3.322 1.00 93.06 288 THR A O 1
ATOM 2239 N N . THR A 1 289 ? 13.201 -12.103 -2.961 1.00 90.81 289 THR A N 1
ATOM 2240 C CA . THR A 1 289 ? 14.199 -11.932 -1.890 1.00 90.81 289 THR A CA 1
ATOM 2241 C C . THR A 1 289 ? 15.563 -11.419 -2.387 1.00 90.81 289 THR A C 1
ATOM 2243 O O . THR A 1 289 ? 16.492 -11.292 -1.595 1.00 90.81 289 THR A O 1
ATOM 2246 N N . ASP A 1 290 ? 15.716 -11.175 -3.691 1.00 89.31 290 ASP A N 1
ATOM 2247 C CA . ASP A 1 290 ? 16.950 -10.727 -4.347 1.00 89.31 290 ASP A CA 1
ATOM 2248 C C . ASP A 1 290 ? 16.702 -9.544 -5.306 1.00 89.31 290 ASP A C 1
ATOM 2250 O O . ASP A 1 290 ? 17.445 -9.310 -6.258 1.00 89.31 290 ASP A O 1
ATOM 2254 N N . GLY A 1 291 ? 15.648 -8.772 -5.065 1.00 91.75 291 GLY A N 1
ATOM 2255 C CA . GLY A 1 291 ? 15.346 -7.540 -5.784 1.00 91.75 291 GLY A CA 1
ATOM 2256 C C . GLY A 1 291 ? 14.131 -7.635 -6.700 1.00 91.75 291 GLY A C 1
ATOM 2257 O O . GLY A 1 291 ? 13.341 -8.583 -6.640 1.00 91.75 291 GLY A O 1
ATOM 2258 N N . LEU A 1 292 ? 13.968 -6.597 -7.520 1.00 93.69 292 LEU A N 1
ATOM 2259 C CA . LEU A 1 292 ? 12.796 -6.368 -8.364 1.00 93.69 292 LEU A CA 1
ATOM 2260 C C . LEU A 1 292 ? 13.099 -6.771 -9.802 1.00 93.69 292 LEU A C 1
ATOM 2262 O O . LEU A 1 292 ? 14.003 -6.210 -10.422 1.00 93.69 292 LEU A O 1
ATOM 2266 N N . TYR A 1 293 ? 12.310 -7.685 -10.349 1.00 91.06 293 TYR A N 1
ATOM 2267 C CA . TYR A 1 293 ? 12.369 -8.050 -11.758 1.00 91.06 293 TYR A CA 1
ATOM 2268 C C . TYR A 1 293 ? 11.240 -7.383 -12.539 1.00 91.06 293 TYR A C 1
ATOM 2270 O O . TYR A 1 293 ? 10.099 -7.321 -12.087 1.00 91.06 293 TYR A O 1
ATOM 2278 N N . CYS A 1 294 ? 11.575 -6.922 -13.737 1.00 90.44 294 CYS A N 1
ATOM 2279 C CA . CYS A 1 294 ? 10.653 -6.392 -14.731 1.00 90.44 294 CYS A CA 1
ATOM 2280 C C . CYS A 1 294 ? 10.654 -7.365 -15.913 1.00 90.44 294 CYS A C 1
ATOM 2282 O O . CYS A 1 294 ? 11.713 -7.590 -16.506 1.00 90.44 294 CYS A O 1
ATOM 2284 N N . LEU A 1 295 ? 9.518 -8.000 -16.208 1.00 86.31 295 LEU A N 1
ATOM 2285 C CA . LEU A 1 295 ? 9.408 -9.079 -17.194 1.00 86.31 295 LEU A CA 1
ATOM 2286 C C . LEU A 1 295 ? 8.430 -8.737 -18.311 1.00 86.31 295 LEU A C 1
ATOM 2288 O O . LEU A 1 295 ? 7.350 -8.214 -18.057 1.00 86.31 295 LEU A O 1
ATOM 2292 N N . ASP A 1 296 ? 8.736 -9.106 -19.547 1.00 80.38 296 ASP A N 1
ATOM 2293 C CA . ASP A 1 296 ? 7.702 -9.075 -20.578 1.00 80.38 296 ASP A CA 1
ATOM 2294 C C . ASP A 1 296 ? 6.638 -10.167 -20.352 1.00 80.38 296 ASP A C 1
ATOM 2296 O O . ASP A 1 296 ? 6.768 -11.064 -19.513 1.00 80.38 296 ASP A O 1
ATOM 2300 N N . ARG A 1 297 ? 5.575 -10.131 -21.160 1.00 74.38 297 ARG A N 1
ATOM 2301 C CA . ARG A 1 297 ? 4.487 -11.123 -21.116 1.00 74.38 297 ARG A CA 1
ATOM 2302 C C . ARG A 1 297 ? 4.916 -12.543 -21.493 1.00 74.38 297 ARG A C 1
ATOM 2304 O O . ARG A 1 297 ? 4.164 -13.483 -21.265 1.00 74.38 297 ARG A O 1
ATOM 2311 N N . THR A 1 298 ? 6.105 -12.710 -22.068 1.00 74.25 298 THR A N 1
ATOM 2312 C CA . THR A 1 298 ? 6.704 -14.020 -22.357 1.00 74.25 298 THR A CA 1
ATOM 2313 C C . THR A 1 298 ? 7.564 -14.528 -21.198 1.00 74.25 298 THR A C 1
ATOM 2315 O O . THR A 1 298 ? 8.246 -15.542 -21.342 1.00 74.25 298 THR A O 1
ATOM 2318 N N . GLY A 1 299 ? 7.563 -13.832 -20.054 1.00 69.88 299 GLY A N 1
ATOM 2319 C CA . GLY A 1 299 ? 8.371 -14.163 -18.883 1.00 69.88 299 GLY A CA 1
ATOM 2320 C C . GLY A 1 299 ? 9.868 -13.912 -19.085 1.00 69.88 299 GLY A C 1
ATOM 2321 O O . GLY A 1 299 ? 10.687 -14.433 -18.323 1.00 69.88 299 GLY A O 1
ATOM 2322 N N . GLN A 1 300 ? 10.259 -13.161 -20.120 1.00 77.44 300 GLN A N 1
ATOM 2323 C CA . GLN A 1 300 ? 11.647 -12.768 -20.327 1.00 77.44 300 GLN A CA 1
ATOM 2324 C C . GLN A 1 300 ? 11.981 -11.560 -19.451 1.00 77.44 300 GLN A C 1
ATOM 2326 O O . GLN A 1 300 ? 11.260 -10.565 -19.441 1.00 77.44 300 GLN A O 1
ATOM 2331 N N . SER A 1 301 ? 13.107 -11.640 -18.737 1.00 79.62 301 SER A N 1
ATOM 2332 C CA . SER A 1 301 ? 13.607 -10.530 -17.928 1.00 79.62 301 SER A CA 1
ATOM 2333 C C . SER A 1 301 ? 14.054 -9.370 -18.811 1.00 79.62 301 SER A C 1
ATOM 2335 O O . SER A 1 301 ? 14.954 -9.526 -19.636 1.00 79.62 301 SER A O 1
ATOM 2337 N N . LEU A 1 302 ? 13.435 -8.212 -18.600 1.00 78.69 302 LEU A N 1
ATOM 2338 C CA . LEU A 1 302 ? 13.775 -6.938 -19.227 1.00 78.69 302 LEU A CA 1
ATOM 2339 C C . LEU A 1 302 ? 14.749 -6.139 -18.359 1.00 78.69 302 LEU A C 1
ATOM 2341 O O . LEU A 1 302 ? 15.670 -5.518 -18.882 1.00 78.69 302 LEU A O 1
ATOM 2345 N N . ALA A 1 303 ? 14.564 -6.175 -17.037 1.00 83.94 303 ALA A N 1
ATOM 2346 C CA . ALA A 1 303 ? 15.440 -5.510 -16.079 1.00 83.94 303 ALA A CA 1
ATOM 2347 C C . ALA A 1 303 ? 15.421 -6.202 -14.712 1.00 83.94 303 ALA A C 1
ATOM 2349 O O . ALA A 1 303 ? 14.436 -6.844 -14.338 1.00 83.94 303 ALA A O 1
ATOM 2350 N N . HIS A 1 304 ? 16.508 -6.028 -13.958 1.00 87.56 304 HIS A N 1
ATOM 2351 C CA . HIS A 1 304 ? 16.643 -6.487 -12.579 1.00 87.56 304 HIS A CA 1
ATOM 2352 C C . HIS A 1 304 ? 17.269 -5.386 -11.726 1.00 87.56 304 HIS A C 1
ATOM 2354 O O . HIS A 1 304 ? 18.390 -4.951 -11.986 1.00 87.56 304 HIS A O 1
ATOM 2360 N N . TYR A 1 305 ? 16.540 -4.946 -10.705 1.00 89.12 305 TYR A N 1
ATOM 2361 C CA . TYR A 1 305 ? 16.971 -3.913 -9.774 1.00 89.12 305 TYR A CA 1
ATOM 2362 C C . TYR A 1 305 ? 17.323 -4.555 -8.431 1.00 89.12 305 TYR A C 1
ATOM 2364 O O . TYR A 1 305 ? 16.490 -5.223 -7.817 1.00 89.12 305 TYR A O 1
ATOM 2372 N N . ARG A 1 306 ? 18.554 -4.333 -7.962 1.00 90.75 306 ARG A N 1
ATOM 2373 C CA . ARG A 1 306 ? 19.046 -4.756 -6.643 1.00 90.75 306 ARG A CA 1
ATOM 2374 C C . ARG A 1 306 ? 19.456 -3.543 -5.820 1.00 90.75 306 ARG A C 1
ATOM 2376 O O . ARG A 1 306 ? 19.789 -2.499 -6.382 1.00 90.75 306 ARG A O 1
ATOM 2383 N N . HIS A 1 307 ? 19.460 -3.696 -4.500 1.00 91.56 307 HIS A N 1
ATOM 2384 C CA . HIS A 1 307 ? 20.049 -2.694 -3.623 1.00 91.56 307 HIS A CA 1
ATOM 2385 C C . HIS A 1 307 ? 21.549 -2.568 -3.897 1.00 91.56 307 HIS A C 1
ATOM 2387 O O . HIS A 1 307 ? 22.285 -3.558 -3.877 1.00 91.56 307 HIS A O 1
ATOM 2393 N N . ASP A 1 308 ? 21.983 -1.334 -4.125 1.00 89.56 308 ASP A N 1
ATOM 2394 C CA . ASP A 1 308 ? 23.382 -0.946 -4.206 1.00 89.56 308 ASP A CA 1
ATOM 2395 C C . ASP A 1 308 ? 23.624 0.163 -3.172 1.00 89.56 308 ASP A C 1
ATOM 2397 O O . ASP A 1 308 ? 23.098 1.265 -3.344 1.00 89.56 308 ASP A O 1
ATOM 2401 N N . PRO A 1 309 ? 24.416 -0.085 -2.112 1.00 87.00 309 PRO A N 1
ATOM 2402 C CA . PRO A 1 309 ? 24.735 0.925 -1.105 1.00 87.00 309 PRO A CA 1
ATOM 2403 C C . PRO A 1 309 ? 25.403 2.187 -1.669 1.00 87.00 309 PRO A C 1
ATOM 2405 O O . PRO A 1 309 ? 25.367 3.233 -1.025 1.00 87.00 309 PRO A O 1
ATOM 2408 N N . ALA A 1 310 ? 26.030 2.104 -2.848 1.00 86.38 310 ALA A N 1
ATOM 2409 C CA . ALA A 1 310 ? 26.628 3.257 -3.516 1.00 86.38 310 ALA A CA 1
ATOM 2410 C C . ALA A 1 310 ? 25.595 4.129 -4.253 1.00 86.38 310 ALA A C 1
ATOM 2412 O O . ALA A 1 310 ? 25.911 5.263 -4.620 1.00 86.38 310 ALA A O 1
ATOM 2413 N N . ASN A 1 311 ? 24.374 3.627 -4.460 1.00 84.81 311 ASN A N 1
ATOM 2414 C CA . ASN A 1 311 ? 23.300 4.320 -5.157 1.00 84.81 311 ASN A CA 1
ATOM 2415 C C . ASN A 1 311 ? 22.155 4.686 -4.187 1.00 84.81 311 ASN A C 1
ATOM 2417 O O . ASN A 1 311 ? 21.235 3.886 -3.999 1.00 84.81 311 ASN A O 1
ATOM 2421 N N . PRO A 1 312 ? 22.147 5.901 -3.604 1.00 83.19 312 PRO A N 1
ATOM 2422 C CA . PRO A 1 312 ? 21.125 6.305 -2.634 1.00 83.19 312 PRO A CA 1
ATOM 2423 C C . PRO A 1 312 ? 19.716 6.412 -3.238 1.00 83.19 312 PRO A C 1
ATOM 2425 O O . PRO A 1 312 ? 18.730 6.365 -2.507 1.00 83.19 312 PRO A O 1
ATOM 2428 N N . THR A 1 313 ? 19.605 6.533 -4.563 1.00 83.62 313 THR A N 1
ATOM 2429 C CA . THR A 1 313 ? 18.326 6.563 -5.284 1.00 83.62 313 THR A CA 1
ATOM 2430 C C . THR A 1 313 ? 17.929 5.196 -5.850 1.00 83.62 313 THR A C 1
ATOM 2432 O O . THR A 1 313 ? 16.935 5.093 -6.560 1.00 83.62 313 THR A O 1
ATOM 2435 N N . GLY A 1 314 ? 18.688 4.133 -5.565 1.00 87.56 314 GLY A N 1
ATOM 2436 C CA . GLY A 1 314 ? 18.302 2.750 -5.858 1.00 87.56 314 GLY A CA 1
ATOM 2437 C C . GLY A 1 314 ? 17.327 2.196 -4.818 1.00 87.56 314 GLY A C 1
ATOM 2438 O O . GLY A 1 314 ? 16.928 2.909 -3.907 1.00 87.56 314 GLY A O 1
ATOM 2439 N N . LEU A 1 315 ? 16.962 0.914 -4.927 1.00 91.62 315 LEU A N 1
ATOM 2440 C CA . LEU A 1 315 ? 16.154 0.232 -3.905 1.00 91.62 315 LEU A CA 1
ATOM 2441 C C . LEU A 1 315 ? 16.828 0.309 -2.527 1.00 91.62 315 LEU A C 1
ATOM 2443 O O . LEU A 1 315 ? 18.040 0.141 -2.441 1.00 91.62 315 LEU A O 1
ATOM 2447 N N . SER A 1 316 ? 16.057 0.477 -1.452 1.00 91.38 316 SER A N 1
ATOM 2448 C CA . SER A 1 316 ? 16.543 0.550 -0.063 1.00 91.38 316 SER A CA 1
ATOM 2449 C C . SER A 1 316 ? 17.023 -0.791 0.510 1.00 91.38 316 SER A C 1
ATOM 2451 O O . SER A 1 316 ? 17.763 -0.818 1.494 1.00 91.38 316 SER A O 1
ATOM 2453 N N . SER A 1 317 ? 16.574 -1.900 -0.081 1.00 92.88 317 SER A N 1
ATOM 2454 C CA . SER A 1 317 ? 16.956 -3.278 0.240 1.00 92.88 317 SER A CA 1
ATOM 2455 C C . SER A 1 317 ? 16.606 -4.198 -0.933 1.00 92.88 317 SER A C 1
ATOM 2457 O O . SER A 1 317 ? 15.702 -3.903 -1.715 1.00 92.88 317 SER A O 1
ATOM 2459 N N . SER A 1 318 ? 17.333 -5.310 -1.069 1.00 91.62 318 SER A N 1
ATOM 2460 C CA . SER A 1 318 ? 17.041 -6.351 -2.066 1.00 91.62 318 SER A CA 1
ATOM 2461 C C . SER A 1 318 ? 15.970 -7.339 -1.592 1.00 91.62 318 SER A C 1
ATOM 2463 O O . SER A 1 318 ? 15.445 -8.092 -2.402 1.00 91.62 318 SER A O 1
ATOM 2465 N N . SER A 1 319 ? 15.638 -7.366 -0.301 1.00 93.00 319 SER A N 1
ATOM 2466 C CA . SER A 1 319 ? 14.616 -8.269 0.232 1.00 93.00 319 SER A CA 1
ATOM 2467 C C . SER A 1 319 ? 13.241 -7.612 0.114 1.00 93.00 319 SER A C 1
ATOM 2469 O O . SER A 1 319 ? 12.836 -6.821 0.972 1.00 93.00 319 SER A O 1
ATOM 2471 N N . LEU A 1 320 ? 12.548 -7.880 -0.995 1.00 95.19 320 LEU A N 1
ATOM 2472 C CA . LEU A 1 320 ? 11.257 -7.263 -1.301 1.00 95.19 320 LEU A CA 1
ATOM 2473 C C . LEU A 1 320 ? 10.106 -8.099 -0.745 1.00 95.19 320 LEU A C 1
ATOM 2475 O O . LEU A 1 320 ? 10.166 -9.329 -0.752 1.00 95.19 320 LEU A O 1
ATOM 2479 N N . LEU A 1 321 ? 9.039 -7.439 -0.297 1.00 94.38 321 LEU A N 1
ATOM 2480 C CA . LEU A 1 321 ? 7.906 -8.096 0.360 1.00 94.38 321 LEU A CA 1
ATOM 2481 C C . LEU A 1 321 ? 6.599 -7.954 -0.421 1.00 94.38 321 LEU A C 1
ATOM 2483 O O . LEU A 1 321 ? 5.929 -8.961 -0.633 1.00 94.38 321 LEU A O 1
ATOM 2487 N N . ARG A 1 322 ? 6.228 -6.738 -0.838 1.00 95.56 322 ARG A N 1
ATOM 2488 C CA . ARG A 1 322 ? 5.005 -6.470 -1.610 1.00 95.56 322 ARG A CA 1
ATOM 2489 C C . ARG A 1 322 ? 5.212 -5.404 -2.670 1.00 95.56 322 ARG A C 1
ATOM 2491 O O . ARG A 1 322 ? 6.016 -4.486 -2.492 1.00 95.56 322 ARG A O 1
ATOM 2498 N N . LEU A 1 323 ? 4.424 -5.516 -3.730 1.00 96.94 323 LEU A N 1
ATOM 2499 C CA . LEU A 1 323 ? 4.286 -4.532 -4.791 1.00 96.94 323 LEU A CA 1
ATOM 2500 C C . LEU A 1 323 ? 2.879 -3.945 -4.762 1.00 96.94 323 LEU A C 1
ATOM 2502 O O . LEU A 1 323 ? 1.900 -4.634 -4.483 1.00 96.94 323 LEU A O 1
ATOM 2506 N N . PHE A 1 324 ? 2.772 -2.658 -5.060 1.00 95.62 324 PHE A N 1
ATOM 2507 C CA . PHE A 1 324 ? 1.485 -1.990 -5.161 1.00 95.62 324 PHE A CA 1
ATOM 2508 C C . PHE A 1 324 ? 1.559 -0.869 -6.190 1.00 95.62 324 PHE A C 1
ATOM 2510 O O . PHE A 1 324 ? 2.423 -0.001 -6.101 1.00 95.62 324 PHE A O 1
ATOM 2517 N N . GLU A 1 325 ? 0.648 -0.884 -7.158 1.00 94.31 325 GLU A N 1
ATOM 2518 C CA . GLU A 1 325 ? 0.462 0.230 -8.084 1.00 94.31 325 GLU A CA 1
ATOM 2519 C C . GLU A 1 325 ? -0.649 1.143 -7.552 1.00 94.31 325 GLU A C 1
ATOM 2521 O O . GLU A 1 325 ? -1.787 0.707 -7.341 1.00 94.31 325 GLU A O 1
ATOM 2526 N N . ASP A 1 326 ? -0.324 2.414 -7.324 1.00 91.75 326 ASP A N 1
ATOM 2527 C CA . ASP A 1 326 ? -1.318 3.403 -6.926 1.00 91.75 326 ASP A CA 1
ATOM 2528 C C . ASP A 1 326 ? -2.158 3.896 -8.118 1.00 91.75 326 ASP A C 1
ATOM 2530 O O . ASP A 1 326 ? -1.921 3.594 -9.290 1.00 91.75 326 ASP A O 1
ATOM 2534 N N . ARG A 1 327 ? -3.199 4.684 -7.836 1.00 89.50 327 ARG A N 1
ATOM 2535 C CA . ARG A 1 327 ? -4.075 5.217 -8.889 1.00 89.50 327 ARG A CA 1
ATOM 2536 C C . ARG A 1 327 ? -3.399 6.190 -9.850 1.00 89.50 327 ARG A C 1
ATOM 2538 O O . ARG A 1 327 ? -3.974 6.403 -10.919 1.00 89.50 327 ARG A O 1
ATOM 2545 N N . SER A 1 328 ? -2.247 6.736 -9.481 1.00 83.31 328 SER A N 1
ATOM 2546 C CA . SER A 1 328 ? -1.425 7.646 -10.278 1.00 83.31 328 SER A CA 1
ATOM 2547 C C . SER A 1 328 ? -0.383 6.907 -11.130 1.00 83.31 328 SER A C 1
ATOM 2549 O O . SER A 1 328 ? 0.467 7.565 -11.731 1.00 83.31 328 SER A O 1
ATOM 2551 N N . GLU A 1 329 ? -0.460 5.569 -11.209 1.00 87.31 329 GLU A N 1
ATOM 2552 C CA . GLU A 1 329 ? 0.500 4.695 -11.911 1.00 87.31 329 GLU A CA 1
ATOM 2553 C C . GLU A 1 329 ? 1.906 4.715 -11.273 1.00 87.31 329 GLU A C 1
ATOM 2555 O O . GLU A 1 329 ? 2.921 4.461 -11.928 1.00 87.31 329 GLU A O 1
ATOM 2560 N N . GLY A 1 330 ? 1.980 5.054 -9.982 1.00 90.31 330 GLY A N 1
ATOM 2561 C CA . GLY A 1 330 ? 3.186 4.963 -9.171 1.00 90.31 330 GLY A CA 1
ATOM 2562 C C . GLY A 1 330 ? 3.371 3.558 -8.600 1.00 90.31 330 GLY A C 1
ATOM 2563 O O . GLY A 1 330 ? 2.431 2.960 -8.074 1.00 90.31 330 GLY A O 1
ATOM 2564 N N . LEU A 1 331 ? 4.592 3.034 -8.686 1.00 94.38 331 LEU A N 1
ATOM 2565 C CA . LEU A 1 331 ? 4.974 1.728 -8.166 1.00 94.38 331 LEU A CA 1
ATOM 2566 C C . LEU A 1 331 ? 5.565 1.868 -6.761 1.00 94.38 331 LEU A C 1
ATOM 2568 O O . LEU A 1 331 ? 6.616 2.478 -6.555 1.00 94.38 331 LEU A O 1
ATOM 2572 N N . TRP A 1 332 ? 4.906 1.230 -5.804 1.00 96.50 332 TRP A N 1
ATOM 2573 C CA . TRP A 1 332 ? 5.346 1.098 -4.426 1.00 96.50 332 TRP A CA 1
ATOM 2574 C C . TRP A 1 332 ? 5.924 -0.295 -4.197 1.00 96.50 332 TRP A C 1
ATOM 2576 O O . TRP A 1 332 ? 5.329 -1.300 -4.586 1.00 96.50 332 TRP A O 1
ATOM 2586 N N . VAL A 1 333 ? 7.073 -0.355 -3.529 1.00 97.44 333 VAL A N 1
ATOM 2587 C CA . VAL A 1 333 ? 7.801 -1.592 -3.239 1.00 97.44 333 VAL A CA 1
ATOM 2588 C C . VAL A 1 333 ? 8.170 -1.614 -1.762 1.00 97.44 333 VAL A C 1
ATOM 2590 O O . VAL A 1 333 ? 9.011 -0.829 -1.312 1.00 97.44 333 VAL A O 1
ATOM 2593 N N . THR A 1 334 ? 7.561 -2.509 -0.988 1.00 96.44 334 THR A N 1
ATOM 2594 C CA . THR A 1 334 ? 7.933 -2.673 0.423 1.00 96.44 334 THR A CA 1
ATOM 2595 C C . THR A 1 334 ? 9.103 -3.620 0.586 1.00 96.44 334 THR A C 1
ATOM 2597 O O . THR A 1 334 ? 9.258 -4.588 -0.163 1.00 96.44 334 THR A O 1
ATOM 2600 N N . THR A 1 335 ? 9.921 -3.348 1.596 1.00 94.75 335 THR A N 1
ATOM 2601 C CA . THR A 1 335 ? 11.100 -4.146 1.921 1.00 94.75 335 THR A CA 1
ATOM 2602 C C . THR A 1 335 ? 11.180 -4.406 3.420 1.00 94.75 335 THR A C 1
ATOM 2604 O O . THR A 1 335 ? 10.355 -3.943 4.216 1.00 94.75 335 THR A O 1
ATOM 2607 N N . ASP A 1 336 ? 12.199 -5.156 3.828 1.00 93.31 336 ASP A N 1
ATOM 2608 C CA . ASP A 1 336 ? 12.610 -5.236 5.230 1.00 93.31 336 ASP A CA 1
ATOM 2609 C C . ASP A 1 336 ? 13.236 -3.928 5.764 1.00 93.31 336 ASP A C 1
ATOM 2611 O O . ASP A 1 336 ? 13.452 -3.798 6.970 1.00 93.31 336 ASP A O 1
ATOM 2615 N N . ASN A 1 337 ? 13.464 -2.943 4.888 1.00 92.31 337 ASN A N 1
ATOM 2616 C CA . ASN A 1 337 ? 14.053 -1.643 5.187 1.00 92.31 337 ASN A CA 1
ATOM 2617 C C . ASN A 1 337 ? 13.254 -0.481 4.560 1.00 92.31 337 ASN A C 1
ATOM 2619 O O . ASN A 1 337 ? 13.769 0.323 3.777 1.00 92.31 337 ASN A O 1
ATOM 2623 N N . GLY A 1 338 ? 11.974 -0.402 4.907 1.00 91.69 338 GLY A N 1
ATOM 2624 C CA . GLY A 1 338 ? 11.078 0.687 4.542 1.00 91.69 338 GLY A CA 1
ATOM 2625 C C . GLY A 1 338 ? 10.268 0.420 3.279 1.00 91.69 338 GLY A C 1
ATOM 2626 O O . GLY A 1 338 ? 9.963 -0.718 2.913 1.00 91.69 338 GLY A O 1
ATOM 2627 N N . VAL A 1 339 ? 9.865 1.510 2.636 1.00 95.38 339 VAL A N 1
ATOM 2628 C CA . VAL A 1 339 ? 9.050 1.495 1.422 1.00 95.38 339 VAL A CA 1
ATOM 2629 C C . VAL A 1 339 ? 9.724 2.355 0.370 1.00 95.38 339 VAL A C 1
ATOM 2631 O O . VAL A 1 339 ? 10.118 3.486 0.639 1.00 95.38 339 VAL A O 1
ATOM 2634 N N . ASN A 1 340 ? 9.835 1.807 -0.830 1.00 94.56 340 ASN A N 1
ATOM 2635 C CA . ASN A 1 340 ? 10.349 2.493 -1.998 1.00 94.56 340 ASN A CA 1
ATOM 2636 C C . ASN A 1 340 ? 9.165 2.921 -2.857 1.00 94.56 340 ASN A C 1
ATOM 2638 O O . ASN A 1 340 ? 8.212 2.160 -3.022 1.00 94.56 340 ASN A O 1
ATOM 2642 N N . TYR A 1 341 ? 9.248 4.106 -3.434 1.00 92.69 341 TYR A N 1
ATOM 2643 C CA . TYR A 1 341 ? 8.282 4.620 -4.389 1.00 92.69 341 TYR A CA 1
ATOM 2644 C C . TYR A 1 341 ? 9.013 5.066 -5.648 1.00 92.69 341 TYR A C 1
ATOM 2646 O O . TYR A 1 341 ? 9.996 5.804 -5.570 1.00 92.69 341 TYR A O 1
ATOM 2654 N N . CYS A 1 342 ? 8.539 4.643 -6.811 1.00 88.69 342 CYS A N 1
ATOM 2655 C CA . CYS A 1 342 ? 8.972 5.197 -8.083 1.00 88.69 342 CYS A CA 1
ATOM 2656 C C . CYS A 1 342 ? 7.780 5.367 -9.017 1.00 88.69 342 CYS A C 1
ATOM 2658 O O . CYS A 1 342 ? 6.712 4.801 -8.815 1.00 88.69 342 CYS A O 1
ATOM 2660 N N . ALA A 1 343 ? 7.968 6.157 -10.065 1.00 83.75 343 ALA A N 1
ATOM 2661 C CA . ALA A 1 343 ? 6.947 6.385 -11.074 1.00 83.75 343 ALA A CA 1
ATOM 2662 C C . ALA A 1 343 ? 7.548 5.987 -12.438 1.00 83.75 343 ALA A C 1
ATOM 2664 O O . ALA A 1 343 ? 8.064 6.851 -13.155 1.00 83.75 343 ALA A O 1
ATOM 2665 N N . PRO A 1 344 ? 7.576 4.676 -12.775 1.00 69.50 344 PRO A N 1
ATOM 2666 C CA . PRO A 1 344 ? 8.422 4.135 -13.844 1.00 69.50 344 PRO A CA 1
ATOM 2667 C C . PRO A 1 344 ? 8.200 4.808 -15.198 1.00 69.50 344 PRO A C 1
ATOM 2669 O O . PRO A 1 344 ? 9.156 5.159 -15.890 1.00 69.50 344 PRO A O 1
ATOM 2672 N N . ARG A 1 345 ? 6.936 5.062 -15.558 1.00 64.88 345 ARG A N 1
ATOM 2673 C CA . ARG A 1 345 ? 6.588 5.723 -16.823 1.00 64.88 345 ARG A CA 1
ATOM 2674 C C . ARG A 1 345 ? 7.087 7.160 -16.855 1.00 64.88 345 ARG A C 1
ATOM 2676 O O . ARG A 1 345 ? 7.747 7.551 -17.812 1.00 64.88 345 ARG A O 1
ATOM 2683 N N . TYR A 1 346 ? 6.844 7.925 -15.791 1.00 57.69 346 TYR A N 1
ATOM 2684 C CA . TYR A 1 346 ? 7.325 9.303 -15.678 1.00 57.69 346 TYR A CA 1
ATOM 2685 C C . TYR A 1 346 ? 8.856 9.381 -15.735 1.00 57.69 346 TYR A C 1
ATOM 2687 O O . TYR A 1 346 ? 9.398 10.338 -16.274 1.00 57.69 346 TYR A O 1
ATOM 2695 N N . GLN A 1 347 ? 9.569 8.355 -15.269 1.00 58.75 347 GLN A N 1
ATOM 2696 C CA . GLN A 1 347 ? 11.032 8.298 -15.351 1.00 58.75 347 GLN A CA 1
ATOM 2697 C C . GLN A 1 347 ? 11.559 7.928 -16.738 1.00 58.75 347 GLN A C 1
ATOM 2699 O O . GLN A 1 347 ? 12.556 8.505 -17.170 1.00 58.75 347 GLN A O 1
ATOM 2704 N N . GLN A 1 348 ? 10.878 7.045 -17.475 1.00 51.41 348 GLN A N 1
ATOM 2705 C CA . GLN A 1 348 ? 11.181 6.812 -18.895 1.00 51.41 348 GLN A CA 1
ATOM 2706 C C . GLN A 1 348 ? 10.994 8.100 -19.707 1.00 51.41 348 GLN A C 1
ATOM 2708 O O . GLN A 1 348 ? 11.815 8.435 -20.556 1.00 51.41 348 GLN A O 1
ATOM 2713 N N . PHE A 1 349 ? 9.955 8.865 -19.378 1.00 43.53 349 PHE A N 1
ATOM 2714 C CA . PHE A 1 349 ? 9.692 10.193 -19.921 1.00 43.53 349 PHE A CA 1
ATOM 2715 C C . PHE A 1 349 ? 10.761 11.235 -19.549 1.00 43.53 349 PHE A C 1
ATOM 2717 O O . PHE A 1 349 ? 11.073 12.091 -20.371 1.00 43.53 349 PHE A O 1
ATOM 2724 N N . LEU A 1 350 ? 11.358 11.142 -18.357 1.00 38.28 350 LEU A N 1
ATOM 2725 C CA . LEU A 1 350 ? 12.482 11.987 -17.931 1.00 38.28 350 LEU A CA 1
ATOM 2726 C C . LEU A 1 350 ? 13.821 11.574 -18.575 1.00 38.28 350 LEU A C 1
ATOM 2728 O O . LEU A 1 350 ? 14.692 12.425 -18.746 1.00 38.28 350 LEU A O 1
ATOM 2732 N N . HIS A 1 351 ? 13.985 10.300 -18.962 1.00 37.78 351 HIS A N 1
ATOM 2733 C CA . HIS A 1 351 ? 15.153 9.810 -19.715 1.00 37.78 351 HIS A CA 1
ATOM 2734 C C . HIS A 1 351 ? 15.156 10.273 -21.181 1.00 37.78 351 HIS A C 1
ATOM 2736 O O . HIS A 1 351 ? 16.225 10.424 -21.773 1.00 37.78 351 HIS A O 1
ATOM 2742 N N . PHE A 1 352 ? 13.989 10.573 -21.760 1.00 35.62 352 PHE A N 1
ATOM 2743 C CA . PHE A 1 352 ? 13.905 11.349 -22.996 1.00 35.62 352 PHE A CA 1
ATOM 2744 C C . PHE A 1 352 ? 14.152 12.824 -22.679 1.00 35.62 352 PHE A C 1
ATOM 2746 O O . PHE A 1 352 ? 13.219 13.567 -22.396 1.00 35.62 352 PHE A O 1
ATOM 2753 N N . SER A 1 353 ? 15.426 13.217 -22.705 1.00 33.56 353 SER A N 1
ATOM 2754 C CA . SER A 1 353 ? 15.945 14.589 -22.783 1.00 33.56 353 SER A CA 1
ATOM 2755 C C . SER A 1 353 ? 14.929 15.703 -22.480 1.00 33.56 353 SER A C 1
ATOM 2757 O O . SER A 1 353 ? 14.137 16.115 -23.329 1.00 33.56 353 SER A O 1
ATOM 2759 N N . ASN A 1 354 ? 15.009 16.184 -21.237 1.00 46.91 354 ASN A N 1
ATOM 2760 C CA . ASN A 1 354 ? 14.476 17.431 -20.689 1.00 46.91 354 ASN A CA 1
ATOM 2761 C C . ASN A 1 354 ? 14.047 18.495 -21.728 1.00 46.91 354 ASN A C 1
ATOM 2763 O O . ASN A 1 354 ? 14.847 18.894 -22.570 1.00 46.91 354 ASN A O 1
ATOM 2767 N N . ARG A 1 355 ? 12.826 19.037 -21.534 1.00 36.62 355 ARG A N 1
ATOM 2768 C CA . ARG A 1 355 ? 12.171 20.228 -22.148 1.00 36.62 355 ARG A CA 1
ATOM 2769 C C . ARG A 1 355 ? 11.048 19.959 -23.162 1.00 36.62 355 ARG A C 1
ATOM 2771 O O . ARG A 1 355 ? 9.956 20.498 -22.978 1.00 36.62 355 ARG A O 1
ATOM 2778 N N . THR A 1 356 ? 11.225 19.109 -24.176 1.00 39.09 356 THR A N 1
ATOM 2779 C CA . THR A 1 356 ? 10.203 18.947 -25.243 1.00 39.09 356 THR A CA 1
ATOM 2780 C C . THR A 1 356 ? 8.935 18.231 -24.763 1.00 39.09 356 THR A C 1
ATOM 2782 O O . THR A 1 356 ? 7.827 18.553 -25.196 1.00 39.09 356 THR A O 1
ATOM 2785 N N . LEU A 1 357 ? 9.075 17.283 -23.833 1.00 42.16 357 LEU A N 1
ATOM 2786 C CA . LEU A 1 357 ? 7.943 16.565 -23.250 1.00 42.16 357 LEU A CA 1
ATOM 2787 C C . LEU A 1 357 ? 7.106 17.461 -22.330 1.00 42.16 357 LEU A C 1
ATOM 2789 O O . LEU A 1 357 ? 5.885 17.464 -22.441 1.00 42.16 357 LEU A O 1
ATOM 2793 N N . LEU A 1 358 ? 7.753 18.262 -21.479 1.00 46.91 358 LEU A N 1
ATOM 2794 C CA . LEU A 1 358 ? 7.071 19.209 -20.593 1.00 46.91 358 LEU A CA 1
ATOM 2795 C C . LEU A 1 358 ? 6.299 20.258 -21.400 1.00 46.91 358 LEU A C 1
ATOM 2797 O O . LEU A 1 358 ? 5.161 20.581 -21.068 1.00 46.91 358 LEU A O 1
ATOM 2801 N N . ALA A 1 359 ? 6.867 20.716 -22.520 1.00 47.03 359 ALA A N 1
ATOM 2802 C CA . ALA A 1 359 ? 6.183 21.609 -23.449 1.00 47.03 359 ALA A CA 1
ATOM 2803 C C . ALA A 1 359 ? 4.957 20.951 -24.115 1.00 47.03 359 ALA A C 1
ATOM 2805 O O . ALA A 1 359 ? 3.914 21.597 -24.233 1.00 47.03 359 ALA A O 1
ATOM 2806 N N . ARG A 1 360 ? 5.046 19.668 -24.507 1.00 42.34 360 ARG A N 1
ATOM 2807 C CA . ARG A 1 360 ? 3.911 18.909 -25.066 1.00 42.34 360 ARG A CA 1
ATOM 2808 C C . ARG A 1 360 ? 2.836 18.601 -24.029 1.00 42.34 360 ARG A C 1
ATOM 2810 O O . ARG A 1 360 ? 1.671 18.829 -24.320 1.00 42.34 360 ARG A O 1
ATOM 2817 N N . MET A 1 361 ? 3.204 18.164 -22.825 1.00 48.88 361 MET A N 1
ATOM 2818 C CA . MET A 1 361 ? 2.256 17.929 -21.728 1.00 48.88 361 MET A CA 1
ATOM 2819 C C . MET A 1 361 ? 1.542 19.222 -21.332 1.00 48.88 361 MET A C 1
ATOM 2821 O O . MET A 1 361 ? 0.324 19.229 -21.184 1.00 48.88 361 MET A O 1
ATOM 2825 N N . ARG A 1 362 ? 2.269 20.346 -21.259 1.00 56.28 362 ARG A N 1
ATOM 2826 C CA . ARG A 1 362 ? 1.675 21.672 -21.051 1.00 56.28 362 ARG A CA 1
ATOM 2827 C C . ARG A 1 362 ? 0.660 22.006 -22.143 1.00 56.28 362 ARG A C 1
ATOM 2829 O O . ARG A 1 362 ? -0.419 22.493 -21.832 1.00 56.28 362 ARG A O 1
ATOM 2836 N N . HIS A 1 363 ? 0.982 21.746 -23.409 1.00 47.31 363 HIS A N 1
ATOM 2837 C CA . HIS A 1 363 ? 0.068 21.999 -24.523 1.00 47.31 363 HIS A CA 1
ATOM 2838 C C . HIS A 1 363 ? -1.176 21.089 -24.471 1.00 47.31 363 HIS A C 1
ATOM 2840 O O . HIS A 1 363 ? -2.298 21.586 -24.519 1.00 47.31 363 HIS A O 1
ATOM 2846 N N . GLU A 1 364 ? -0.987 19.779 -24.309 1.00 46.81 364 GLU A N 1
ATOM 2847 C CA . GLU A 1 364 ? -2.049 18.760 -24.258 1.00 46.81 364 GLU A CA 1
ATOM 2848 C C . GLU A 1 364 ? -2.992 18.932 -23.058 1.00 46.81 364 GLU A C 1
ATOM 2850 O O . GLU A 1 364 ? -4.173 18.626 -23.174 1.00 46.81 364 GLU A O 1
ATOM 2855 N N . LEU A 1 365 ? -2.506 19.462 -21.928 1.00 54.91 365 LEU A N 1
ATOM 2856 C CA . LEU A 1 365 ? -3.330 19.765 -20.751 1.00 54.91 365 LEU A CA 1
ATOM 2857 C C . LEU A 1 365 ? -4.008 21.141 -20.843 1.00 54.91 365 LEU A C 1
ATOM 2859 O O . LEU A 1 365 ? -5.155 21.287 -20.418 1.00 54.91 365 LEU A O 1
ATOM 2863 N N . ARG A 1 366 ? -3.353 22.150 -21.439 1.00 55.28 366 ARG A N 1
ATOM 2864 C CA . ARG A 1 366 ? -3.938 23.493 -21.626 1.00 55.28 366 ARG A CA 1
ATOM 2865 C C . ARG A 1 366 ? -5.147 23.474 -22.550 1.00 55.28 366 ARG A C 1
ATOM 2867 O O . ARG A 1 366 ? -6.129 24.154 -22.269 1.00 55.28 366 ARG A O 1
ATOM 2874 N N . THR A 1 367 ? -5.086 22.738 -23.658 1.00 44.94 367 THR A N 1
ATOM 2875 C CA . THR A 1 367 ? -6.145 22.744 -24.678 1.00 44.94 367 THR A CA 1
ATOM 2876 C C . THR A 1 367 ? -7.518 22.292 -24.151 1.00 44.94 367 THR A C 1
ATOM 2878 O O . THR A 1 367 ? -8.472 23.058 -24.311 1.00 44.94 367 THR A O 1
ATOM 2881 N N . PRO A 1 368 ? -7.673 21.121 -23.502 1.00 40.16 368 PRO A N 1
ATOM 2882 C CA . PRO A 1 368 ? -8.962 20.708 -22.953 1.00 40.16 368 PRO A CA 1
ATOM 2883 C C . PRO A 1 368 ? -9.394 21.588 -21.776 1.00 40.16 368 PRO A C 1
ATOM 2885 O O . PRO A 1 368 ? -10.580 21.873 -21.644 1.00 40.16 368 PRO A O 1
ATOM 2888 N N . LEU A 1 369 ? -8.458 22.077 -20.957 1.00 58.12 369 LEU A N 1
ATOM 2889 C CA . LEU A 1 369 ? -8.775 22.908 -19.795 1.00 58.12 369 LEU A CA 1
ATOM 2890 C C . LEU A 1 369 ? -9.283 24.301 -20.201 1.00 58.12 369 LEU A C 1
ATOM 2892 O O . LEU A 1 369 ? -10.297 24.760 -19.684 1.00 58.12 369 LEU A O 1
ATOM 2896 N N . ASN A 1 370 ? -8.669 24.917 -21.215 1.00 48.16 370 ASN A N 1
ATOM 2897 C CA . ASN A 1 370 ? -9.171 26.145 -21.837 1.00 48.16 370 ASN A CA 1
ATOM 2898 C C . ASN A 1 370 ? -10.544 25.941 -22.488 1.00 48.16 370 ASN A C 1
ATOM 2900 O O . ASN A 1 370 ? -11.384 26.837 -22.436 1.00 48.16 370 ASN A O 1
ATOM 2904 N N . ALA A 1 371 ? -10.791 24.774 -23.092 1.00 41.59 371 ALA A N 1
ATOM 2905 C CA . ALA A 1 371 ? -12.098 24.454 -23.653 1.00 41.59 371 ALA A CA 1
ATOM 2906 C C . ALA A 1 371 ? -13.164 24.334 -22.552 1.00 41.59 371 ALA A C 1
ATOM 2908 O O . ALA A 1 371 ? -14.236 24.912 -22.687 1.00 41.59 371 ALA A O 1
ATOM 2909 N N . ILE A 1 372 ? -12.861 23.652 -21.442 1.00 49.53 372 ILE A N 1
ATOM 2910 C CA . ILE A 1 372 ? -13.758 23.534 -20.280 1.00 49.53 372 ILE A CA 1
ATOM 2911 C C . ILE A 1 372 ? -14.062 24.913 -19.684 1.00 49.53 372 ILE A C 1
ATOM 2913 O O . ILE A 1 372 ? -15.227 25.223 -19.451 1.00 49.53 372 ILE A O 1
ATOM 2917 N N . ILE A 1 373 ? -13.048 25.760 -19.490 1.00 55.38 373 ILE A N 1
ATOM 2918 C CA . ILE A 1 373 ? -13.232 27.134 -19.000 1.00 55.38 373 ILE A CA 1
ATOM 2919 C C . ILE A 1 373 ? -14.101 27.937 -19.976 1.00 55.38 373 ILE A C 1
ATOM 2921 O O . ILE A 1 373 ? -15.076 28.554 -19.557 1.00 55.38 373 ILE A O 1
ATOM 2925 N N . GLY A 1 374 ? -13.811 27.872 -21.278 1.00 41.12 374 GLY A N 1
ATOM 2926 C CA . GLY A 1 374 ? -14.570 28.588 -22.304 1.00 41.12 374 GLY A CA 1
ATOM 2927 C C . GLY A 1 374 ? -16.029 28.133 -22.409 1.00 41.12 374 GLY A C 1
ATOM 2928 O O . GLY A 1 374 ? -16.931 28.966 -22.481 1.00 41.12 374 GLY A O 1
ATOM 2929 N N . PHE A 1 375 ? -16.296 26.823 -22.363 1.00 49.81 375 PHE A N 1
ATOM 2930 C CA . PHE A 1 375 ? -17.664 26.296 -22.356 1.00 49.81 375 PHE A CA 1
ATOM 2931 C C . PHE A 1 375 ? -18.417 26.672 -21.079 1.00 49.81 375 PHE A C 1
ATOM 2933 O O . PHE A 1 375 ? -19.591 27.033 -21.158 1.00 49.81 375 PHE A O 1
ATOM 2940 N N . SER A 1 376 ? -17.747 26.663 -19.926 1.00 59.81 376 SER A N 1
ATOM 2941 C CA . SER A 1 376 ? -18.336 27.108 -18.661 1.00 59.81 376 SER A CA 1
ATOM 2942 C C . SER A 1 376 ? -18.650 28.610 -18.671 1.00 59.81 376 SER A C 1
ATOM 2944 O O . SER A 1 376 ? -19.737 29.006 -18.258 1.00 59.81 376 SER A O 1
ATOM 2946 N N . GLN A 1 377 ? -17.769 29.450 -19.227 1.00 55.09 377 GLN A N 1
ATOM 2947 C CA . GLN A 1 377 ? -17.995 30.896 -19.384 1.00 55.09 377 GLN A CA 1
ATOM 2948 C C . GLN A 1 377 ? -19.152 31.211 -20.347 1.00 55.09 377 GLN A C 1
ATOM 2950 O O . GLN A 1 377 ? -19.928 32.143 -20.115 1.00 55.09 377 GLN A O 1
ATOM 2955 N N . LEU A 1 378 ? -19.304 30.422 -21.415 1.00 55.69 378 LEU A N 1
ATOM 2956 C CA . LEU A 1 378 ? -20.444 30.525 -22.330 1.00 55.69 378 LEU A CA 1
ATOM 2957 C C . LEU A 1 378 ? -21.750 30.091 -21.656 1.00 55.69 378 LEU A C 1
ATOM 2959 O O . LEU A 1 378 ? -22.773 30.753 -21.823 1.00 55.69 378 LEU A O 1
ATOM 2963 N N . ALA A 1 379 ? -21.717 29.016 -20.863 1.00 60.09 379 ALA A N 1
ATOM 2964 C CA . ALA A 1 379 ? -22.870 28.555 -20.096 1.00 60.09 379 ALA A CA 1
ATOM 2965 C C . ALA A 1 379 ? -23.306 29.580 -19.035 1.00 60.09 379 ALA A C 1
ATOM 2967 O O . ALA A 1 379 ? -24.503 29.732 -18.802 1.00 60.09 379 ALA A O 1
ATOM 2968 N N . MET A 1 380 ? -22.370 30.341 -18.456 1.00 63.50 380 MET A N 1
ATOM 2969 C CA . MET A 1 380 ? -22.676 31.438 -17.528 1.00 63.50 380 MET A CA 1
ATOM 2970 C C . MET A 1 380 ? -23.472 32.590 -18.156 1.00 63.50 380 MET A C 1
ATOM 2972 O O . MET A 1 380 ? -24.191 33.284 -17.446 1.00 63.50 380 MET A O 1
ATOM 2976 N N . HIS A 1 381 ? -23.368 32.817 -19.469 1.00 59.56 381 HIS A N 1
ATOM 2977 C CA . HIS A 1 381 ? -24.122 33.883 -20.145 1.00 59.56 381 HIS A CA 1
ATOM 2978 C C . HIS A 1 381 ? -25.592 33.522 -20.409 1.00 59.56 381 HIS A C 1
ATOM 2980 O O . HIS A 1 381 ? -26.354 34.359 -20.898 1.00 59.56 381 HIS A O 1
ATOM 2986 N N . ASN A 1 382 ? -26.008 32.292 -20.094 1.00 66.62 382 ASN A N 1
ATOM 2987 C CA . ASN A 1 382 ? -27.388 31.864 -20.251 1.00 66.62 382 ASN A CA 1
ATOM 2988 C C . ASN A 1 382 ? -28.221 32.273 -19.022 1.00 66.62 382 ASN A C 1
ATOM 2990 O O . ASN A 1 382 ? -28.088 31.685 -17.950 1.00 66.62 382 ASN A O 1
ATOM 2994 N N . GLN A 1 383 ? -29.079 33.287 -19.185 1.00 56.22 383 GLN A N 1
ATOM 2995 C CA . GLN A 1 383 ? -29.835 33.932 -18.096 1.00 56.22 383 GLN A CA 1
ATOM 2996 C C . GLN A 1 383 ? -30.907 33.043 -17.439 1.00 56.22 383 GLN A C 1
ATOM 2998 O O . GLN A 1 383 ? -31.453 33.425 -16.409 1.00 56.22 383 GLN A O 1
ATOM 3003 N N . ASP A 1 384 ? -31.185 31.863 -18.001 1.00 67.25 384 ASP A N 1
ATOM 3004 C CA . ASP A 1 384 ? -32.165 30.903 -17.476 1.00 67.25 384 ASP A CA 1
ATOM 3005 C C . ASP A 1 384 ? -31.564 29.886 -16.479 1.00 67.25 384 ASP A C 1
ATOM 3007 O O . ASP A 1 384 ? -32.272 29.001 -15.990 1.00 67.25 384 ASP A O 1
ATOM 3011 N N . ASN A 1 385 ? -30.263 29.971 -16.176 1.00 64.75 385 ASN A N 1
ATOM 3012 C CA . ASN A 1 385 ? -29.617 29.052 -15.237 1.00 64.75 385 ASN A CA 1
ATOM 3013 C C . ASN A 1 385 ? -29.969 29.389 -13.775 1.00 64.75 385 ASN A C 1
ATOM 3015 O O . ASN A 1 385 ? -29.794 30.544 -13.380 1.00 64.75 385 ASN A O 1
ATOM 3019 N N . PRO A 1 386 ? -30.378 28.396 -12.956 1.00 67.75 386 PRO A N 1
ATOM 3020 C CA . PRO A 1 386 ? -30.571 28.574 -11.516 1.00 67.75 386 PRO A CA 1
ATOM 3021 C C . PRO A 1 386 ? -29.297 29.080 -10.828 1.00 67.75 386 PRO A C 1
ATOM 3023 O O . PRO A 1 386 ? -28.201 28.675 -11.219 1.00 67.75 386 PRO A O 1
ATOM 3026 N N . ASP A 1 387 ? -29.441 29.892 -9.777 1.00 60.50 387 ASP A N 1
ATOM 3027 C CA . ASP A 1 387 ? -28.318 30.525 -9.062 1.00 60.50 387 ASP A CA 1
ATOM 3028 C C . ASP A 1 387 ? -27.254 29.504 -8.605 1.00 60.50 387 ASP A C 1
ATOM 3030 O O . ASP A 1 387 ? -26.071 29.688 -8.880 1.00 60.50 387 ASP A O 1
ATOM 3034 N N . ASP A 1 388 ? -27.669 28.348 -8.068 1.00 53.62 388 ASP A N 1
ATOM 3035 C CA . ASP A 1 388 ? -26.749 27.266 -7.670 1.00 53.62 388 ASP A CA 1
ATOM 3036 C C . ASP A 1 388 ? -25.892 26.753 -8.847 1.00 53.62 388 ASP A C 1
ATOM 3038 O O . ASP A 1 388 ? -24.732 26.385 -8.688 1.00 53.62 388 ASP A O 1
ATOM 3042 N N . THR A 1 389 ? -26.448 26.738 -10.065 1.00 55.50 389 THR A N 1
ATOM 3043 C CA . THR A 1 389 ? -25.723 26.309 -11.276 1.00 55.50 389 THR A CA 1
ATOM 3044 C C . THR A 1 389 ? -24.698 27.354 -11.712 1.00 55.50 389 THR A C 1
ATOM 3046 O O . THR A 1 389 ? -23.646 26.991 -12.238 1.00 55.50 389 THR A O 1
ATOM 3049 N N . GLN A 1 390 ? -24.970 28.641 -11.482 1.00 61.72 390 GLN A N 1
ATOM 3050 C CA . GLN A 1 390 ? -24.018 29.714 -11.770 1.00 61.72 390 GLN A CA 1
ATOM 3051 C C . GLN A 1 390 ? -22.821 29.667 -10.813 1.00 61.72 390 GLN A C 1
ATOM 3053 O O . GLN A 1 390 ? -21.686 29.821 -11.267 1.00 61.72 390 GLN A O 1
ATOM 3058 N N . ASP A 1 391 ? -23.057 29.356 -9.537 1.00 57.53 391 ASP A N 1
ATOM 3059 C CA . ASP A 1 391 ? -21.996 29.180 -8.541 1.00 57.53 391 ASP A CA 1
ATOM 3060 C C . ASP A 1 391 ? -21.091 27.980 -8.874 1.00 57.53 391 ASP A C 1
ATOM 3062 O O . ASP A 1 391 ? -19.866 28.113 -8.881 1.00 57.53 391 ASP A O 1
ATOM 3066 N N . TYR A 1 392 ? -21.660 26.840 -9.288 1.00 53.06 392 TYR A N 1
ATOM 3067 C CA . TYR A 1 392 ? -20.855 25.698 -9.749 1.00 53.06 392 TYR A CA 1
ATOM 3068 C C . TYR A 1 392 ? -20.026 26.010 -11.005 1.00 53.06 392 TYR A C 1
ATOM 3070 O O . TYR A 1 392 ? -18.884 25.559 -11.123 1.00 53.06 392 TYR A O 1
ATOM 3078 N N . LEU A 1 393 ? -20.572 26.777 -11.955 1.00 53.69 393 LEU A N 1
ATOM 3079 C CA . LEU A 1 393 ? -19.842 27.181 -13.162 1.00 53.69 393 LEU A CA 1
ATOM 3080 C C . LEU A 1 393 ? -18.684 28.135 -12.834 1.00 53.69 393 LEU A C 1
ATOM 3082 O O . LEU A 1 393 ? -17.599 27.994 -13.403 1.00 53.69 393 LEU A O 1
ATOM 3086 N N . LEU A 1 394 ? -18.888 29.057 -11.890 1.00 62.84 394 LEU A N 1
ATOM 3087 C CA . LEU A 1 394 ? -17.847 29.951 -11.378 1.00 62.84 394 LEU A CA 1
ATOM 3088 C C . LEU A 1 394 ? -16.713 29.182 -10.694 1.00 62.84 394 LEU A C 1
ATOM 3090 O O . LEU A 1 394 ? -15.540 29.487 -10.928 1.00 62.84 394 LEU A O 1
ATOM 3094 N N . ASP A 1 395 ? -17.043 28.164 -9.904 1.00 52.12 395 ASP A N 1
ATOM 3095 C CA . ASP A 1 395 ? -16.049 27.319 -9.245 1.00 52.12 395 ASP A CA 1
ATOM 3096 C C . ASP A 1 395 ? -15.242 26.482 -10.247 1.00 52.12 395 ASP A C 1
ATOM 3098 O O . ASP A 1 395 ? -14.022 26.355 -10.098 1.00 52.12 395 ASP A O 1
ATOM 3102 N N . ILE A 1 396 ? -15.875 25.972 -11.312 1.00 54.78 396 ILE A N 1
ATOM 3103 C CA . ILE A 1 396 ? -15.183 25.264 -12.404 1.00 54.78 396 ILE A CA 1
ATOM 3104 C C . ILE A 1 396 ? -14.206 26.198 -13.129 1.00 54.78 396 ILE A C 1
ATOM 3106 O O . ILE A 1 396 ? -13.073 25.799 -13.404 1.00 54.78 396 ILE A O 1
ATOM 3110 N N . ILE A 1 397 ? -14.613 27.436 -13.422 1.00 56.62 397 ILE A N 1
ATOM 3111 C CA . ILE A 1 397 ? -13.761 28.426 -14.099 1.00 56.62 397 ILE A CA 1
ATOM 3112 C C . ILE A 1 397 ? -12.555 28.780 -13.227 1.00 56.62 397 ILE A C 1
ATOM 3114 O O . ILE A 1 397 ? -11.420 28.660 -13.685 1.00 56.62 397 ILE A O 1
ATOM 3118 N N . ARG A 1 398 ? -12.781 29.127 -11.954 1.00 51.66 398 ARG A N 1
ATOM 3119 C CA . ARG A 1 398 ? -11.704 29.503 -11.023 1.00 51.66 398 ARG A CA 1
ATOM 3120 C C . ARG A 1 398 ? -10.731 28.358 -10.772 1.00 51.66 398 ARG A C 1
ATOM 3122 O O . ARG A 1 398 ? -9.520 28.565 -10.803 1.00 51.66 398 ARG A O 1
ATOM 3129 N N . SER A 1 399 ? -11.247 27.147 -10.572 1.00 52.03 399 SER A N 1
ATOM 3130 C CA . SER A 1 399 ? -10.408 25.960 -10.377 1.00 52.03 399 SER A CA 1
ATOM 3131 C C . SER A 1 399 ? -9.600 25.641 -11.636 1.00 52.03 399 SER A C 1
ATOM 3133 O O . SER A 1 399 ? -8.420 25.308 -11.546 1.00 52.03 399 SER A O 1
ATOM 3135 N N . GLY A 1 400 ? -10.206 25.788 -12.820 1.00 54.81 400 GLY A N 1
ATOM 3136 C CA . GLY A 1 400 ? -9.523 25.605 -14.099 1.00 54.81 400 GLY A CA 1
ATOM 3137 C C . GLY A 1 400 ? -8.388 26.610 -14.319 1.00 54.81 400 GLY A C 1
ATOM 3138 O O . GLY A 1 400 ? -7.293 26.218 -14.718 1.00 54.81 400 GLY A O 1
ATOM 3139 N N . GLU A 1 401 ? -8.612 27.889 -14.013 1.00 56.44 401 GLU A N 1
ATOM 3140 C CA . GLU A 1 401 ? -7.605 28.957 -14.122 1.00 56.44 401 GLU A CA 1
ATOM 3141 C C . GLU A 1 401 ? -6.444 28.777 -13.129 1.00 56.44 401 GLU A C 1
ATOM 3143 O O . GLU A 1 401 ? -5.274 28.966 -13.481 1.00 56.44 401 GLU A O 1
ATOM 3148 N N . GLN A 1 402 ? -6.737 28.333 -11.904 1.00 54.56 402 GLN A N 1
ATOM 3149 C CA . GLN A 1 402 ? -5.712 28.007 -10.908 1.00 54.56 402 GLN A CA 1
ATOM 3150 C C . GLN A 1 402 ? -4.868 26.803 -11.332 1.00 54.56 402 GLN A C 1
ATOM 3152 O O . GLN A 1 402 ? -3.642 26.836 -11.230 1.00 54.56 402 GLN A O 1
ATOM 3157 N N . LEU A 1 403 ? -5.497 25.755 -11.867 1.00 53.75 403 LEU A N 1
ATOM 3158 C CA . LEU A 1 403 ? -4.785 24.567 -12.331 1.00 53.75 403 LEU A CA 1
ATOM 3159 C C . LEU A 1 403 ? -3.912 24.874 -13.560 1.00 53.75 403 LEU A C 1
ATOM 3161 O O . LEU A 1 403 ? -2.790 24.384 -13.647 1.00 53.75 403 LEU A O 1
ATOM 3165 N N . LEU A 1 404 ? -4.373 25.745 -14.470 1.00 57.94 404 LEU A N 1
ATOM 3166 C CA . LEU A 1 404 ? -3.550 26.274 -15.567 1.00 57.94 404 LEU A CA 1
ATOM 3167 C C . LEU A 1 404 ? -2.317 27.013 -15.046 1.00 57.94 404 LEU A C 1
ATOM 3169 O O . LEU A 1 404 ? -1.222 26.812 -15.569 1.00 57.94 404 LEU A O 1
ATOM 3173 N N . THR A 1 405 ? -2.490 27.847 -14.021 1.00 52.62 405 THR A N 1
ATOM 3174 C CA . THR A 1 405 ? -1.393 28.587 -13.381 1.00 52.62 405 THR A CA 1
ATOM 3175 C C . THR A 1 405 ? -0.366 27.626 -12.786 1.00 52.62 405 THR A C 1
ATOM 3177 O O . THR A 1 405 ? 0.811 27.704 -13.122 1.00 52.62 405 THR A O 1
ATOM 3180 N N . LEU A 1 406 ? -0.813 26.624 -12.027 1.00 50.97 406 LEU A N 1
ATOM 3181 C CA . LEU A 1 406 ? 0.064 25.606 -11.440 1.00 50.97 406 LEU A CA 1
ATOM 3182 C C . LEU A 1 406 ? 0.785 24.751 -12.491 1.00 50.97 406 LEU A C 1
ATOM 3184 O O . LEU A 1 406 ? 1.960 24.442 -12.322 1.00 50.97 406 LEU A O 1
ATOM 3188 N N . ILE A 1 407 ? 0.121 24.390 -13.593 1.00 54.84 407 ILE A N 1
ATOM 3189 C CA . ILE A 1 407 ? 0.755 23.670 -14.711 1.00 54.84 407 ILE A CA 1
ATOM 3190 C C . ILE A 1 407 ? 1.829 24.537 -15.382 1.00 54.84 407 ILE A C 1
ATOM 3192 O O . ILE A 1 407 ? 2.847 24.015 -15.842 1.00 54.84 407 ILE A O 1
ATOM 3196 N N . ASN A 1 408 ? 1.619 25.854 -15.442 1.00 51.81 408 ASN A N 1
ATOM 3197 C CA . ASN A 1 408 ? 2.602 26.786 -15.985 1.00 51.81 408 ASN A CA 1
ATOM 3198 C C . ASN A 1 408 ? 3.783 27.019 -15.016 1.00 51.81 408 ASN A C 1
ATOM 3200 O O . ASN A 1 408 ? 4.900 27.202 -15.492 1.00 51.81 408 ASN A O 1
ATOM 3204 N N . GLU A 1 409 ? 3.567 26.969 -13.696 1.00 49.41 409 GLU A N 1
ATOM 3205 C CA . GLU A 1 409 ? 4.580 27.270 -12.667 1.00 49.41 409 GLU A CA 1
ATOM 3206 C C . GLU A 1 409 ? 5.360 26.037 -12.152 1.00 49.41 409 GLU A C 1
ATOM 3208 O O . GLU A 1 409 ? 6.579 26.088 -11.987 1.00 49.41 409 GLU A O 1
ATOM 3213 N N . GLY A 1 410 ? 4.695 24.900 -11.921 1.00 42.31 410 GLY A N 1
ATOM 3214 C CA . GLY A 1 410 ? 5.237 23.747 -11.181 1.00 42.31 410 GLY A CA 1
ATOM 3215 C C . GLY A 1 410 ? 6.362 22.965 -11.872 1.00 42.31 410 GLY A C 1
ATOM 3216 O O . GLY A 1 410 ? 7.068 22.194 -11.228 1.00 42.31 410 GLY A O 1
ATOM 3217 N N . LEU A 1 411 ? 6.582 23.177 -13.168 1.00 44.91 411 LEU A N 1
ATOM 3218 C CA . LEU A 1 411 ? 7.633 22.503 -13.942 1.00 44.91 411 LEU A CA 1
ATOM 3219 C C . LEU A 1 411 ? 8.906 23.349 -14.119 1.00 44.91 411 LEU A C 1
ATOM 3221 O O . LEU A 1 411 ? 9.877 22.869 -14.699 1.00 44.91 411 LEU A O 1
ATOM 3225 N N . GLY A 1 412 ? 8.939 24.575 -13.580 1.00 37.16 412 GLY A N 1
ATOM 3226 C CA . GLY A 1 412 ? 10.152 25.402 -13.503 1.00 37.16 412 GLY A CA 1
ATOM 3227 C C . GLY A 1 412 ? 11.123 24.994 -12.384 1.00 37.16 412 GLY A C 1
ATOM 3228 O O . GLY A 1 412 ? 12.281 25.408 -12.387 1.00 37.16 412 GLY A O 1
ATOM 3229 N N . ALA A 1 413 ? 10.682 24.156 -11.439 1.00 36.12 413 ALA A N 1
ATOM 3230 C CA . ALA A 1 413 ? 11.449 23.783 -10.248 1.00 36.12 413 ALA A CA 1
ATOM 3231 C C . ALA A 1 413 ? 12.495 22.667 -10.469 1.00 36.12 413 ALA A C 1
ATOM 3233 O O . ALA A 1 413 ? 13.304 22.408 -9.582 1.00 36.12 413 ALA A O 1
ATOM 3234 N N . SER A 1 414 ? 12.556 22.026 -11.644 1.00 31.44 414 SER A N 1
ATOM 3235 C CA . SER A 1 414 ? 13.478 20.905 -11.923 1.00 31.44 414 SER A CA 1
ATOM 3236 C C . SER A 1 414 ? 14.945 21.316 -12.160 1.00 31.44 414 SER A C 1
ATOM 3238 O O . SER A 1 414 ? 15.699 20.581 -12.797 1.00 31.44 414 SER A O 1
ATOM 3240 N N . LYS A 1 415 ? 15.366 22.501 -11.696 1.00 31.59 415 LYS A N 1
ATOM 3241 C CA . LYS A 1 415 ? 16.704 23.075 -11.936 1.00 31.59 415 LYS A CA 1
ATOM 3242 C C . LYS A 1 415 ? 17.695 22.899 -10.776 1.00 31.59 415 LYS A C 1
ATOM 3244 O O . LYS A 1 415 ? 18.811 23.398 -10.873 1.00 31.59 415 LYS A O 1
ATOM 3249 N N . VAL A 1 416 ? 17.339 22.195 -9.700 1.00 32.56 416 VAL A N 1
ATOM 3250 C CA . VAL A 1 416 ? 18.207 22.072 -8.517 1.00 32.56 416 VAL A CA 1
ATOM 3251 C C . VAL A 1 416 ? 18.609 20.620 -8.282 1.00 32.56 416 VAL A C 1
ATOM 3253 O O . VAL A 1 416 ? 17.957 19.921 -7.525 1.00 32.56 416 VAL A O 1
ATOM 3256 N N . GLU A 1 417 ? 19.703 20.179 -8.909 1.00 27.77 417 GLU A N 1
ATOM 3257 C CA . GLU A 1 417 ? 20.541 19.083 -8.395 1.00 27.77 417 GLU A CA 1
ATOM 3258 C C . GLU A 1 417 ? 21.930 19.098 -9.075 1.00 27.77 417 GLU A C 1
ATOM 3260 O O . GLU A 1 417 ? 22.098 18.567 -10.173 1.00 27.77 417 GLU A O 1
ATOM 3265 N N . ARG A 1 418 ? 22.920 19.759 -8.436 1.00 22.30 418 ARG A N 1
ATOM 3266 C CA . ARG A 1 418 ? 24.359 19.379 -8.338 1.00 22.30 418 ARG A CA 1
ATOM 3267 C C . ARG A 1 418 ? 25.234 20.462 -7.642 1.00 22.30 418 ARG A C 1
ATOM 3269 O O . ARG A 1 418 ? 25.655 21.421 -8.277 1.00 22.30 418 ARG A O 1
ATOM 3276 N N . SER A 1 419 ? 25.601 20.172 -6.380 1.00 22.94 419 SER A N 1
ATOM 3277 C CA . SER A 1 419 ? 26.889 20.466 -5.678 1.00 22.94 419 SER A CA 1
ATOM 3278 C C . SER A 1 419 ? 27.198 21.919 -5.178 1.00 22.94 419 SER A C 1
ATOM 3280 O O . SER A 1 419 ? 26.429 22.825 -5.469 1.00 22.94 419 SER A O 1
ATOM 3282 N N . PRO A 1 420 ? 28.247 22.166 -4.337 1.00 31.52 420 PRO A N 1
ATOM 3283 C CA . PRO A 1 420 ? 28.144 22.319 -2.870 1.00 31.52 420 PRO A CA 1
ATOM 3284 C C . PRO A 1 420 ? 28.719 23.639 -2.262 1.00 31.52 420 PRO A C 1
ATOM 3286 O O . PRO A 1 420 ? 29.509 24.338 -2.882 1.00 31.52 420 PRO A O 1
ATOM 3289 N N . SER A 1 421 ? 28.381 23.882 -0.982 1.00 22.91 421 SER A N 1
ATOM 3290 C CA . SER A 1 421 ? 29.049 24.706 0.065 1.00 22.91 421 SER A CA 1
ATOM 3291 C C . SER A 1 421 ? 29.286 26.232 -0.088 1.00 22.91 421 SER A C 1
ATOM 3293 O O . SER A 1 421 ? 30.140 26.660 -0.851 1.00 22.91 421 SER A O 1
ATOM 3295 N N . MET A 1 422 ? 28.641 26.951 0.851 1.00 24.20 422 MET A N 1
ATOM 3296 C CA . MET A 1 422 ? 28.999 28.157 1.642 1.00 24.20 422 MET A CA 1
ATOM 3297 C C . MET A 1 422 ? 29.298 29.546 1.026 1.00 24.20 422 MET A C 1
ATOM 3299 O O . MET A 1 422 ? 30.202 29.726 0.220 1.00 24.20 422 MET A O 1
ATOM 3303 N N . ASP A 1 423 ? 28.608 30.508 1.665 1.00 23.59 423 ASP A N 1
ATOM 3304 C CA . ASP A 1 423 ? 28.917 31.913 1.989 1.00 23.59 423 ASP A CA 1
ATOM 3305 C C . ASP A 1 423 ? 28.850 33.018 0.915 1.00 23.59 423 ASP A C 1
ATOM 3307 O O . ASP A 1 423 ? 29.612 33.039 -0.046 1.00 23.59 423 ASP A O 1
ATOM 3311 N N . GLY A 1 424 ? 28.014 34.036 1.195 1.00 23.55 424 GLY A N 1
ATOM 3312 C CA . GLY A 1 424 ? 28.194 35.409 0.694 1.00 23.55 424 GLY A CA 1
ATOM 3313 C C . GLY A 1 424 ? 26.951 36.109 0.125 1.00 23.55 424 GLY A C 1
ATOM 3314 O O . GLY A 1 424 ? 26.640 35.959 -1.044 1.00 23.55 424 GLY A O 1
ATOM 3315 N N . GLU A 1 425 ? 26.276 36.886 0.976 1.00 23.59 425 GLU A N 1
ATOM 3316 C CA . GLU A 1 425 ? 25.596 38.178 0.730 1.00 23.59 425 GLU A CA 1
ATOM 3317 C C . GLU A 1 425 ? 25.061 38.571 -0.677 1.00 23.59 425 GLU A C 1
ATOM 3319 O O . GLU A 1 425 ? 25.806 38.841 -1.610 1.00 23.59 425 GLU A O 1
ATOM 3324 N N . LEU A 1 426 ? 23.728 38.751 -0.727 1.00 22.48 426 LEU A N 1
ATOM 3325 C CA . LEU A 1 426 ? 22.959 39.943 -1.165 1.00 22.48 426 LEU A CA 1
ATOM 3326 C C . LEU A 1 426 ? 23.429 40.817 -2.355 1.00 22.48 426 LEU A C 1
ATOM 3328 O O . LEU A 1 426 ? 24.446 41.498 -2.288 1.00 22.48 426 LEU A O 1
ATOM 3332 N N . GLY A 1 427 ? 22.506 41.021 -3.309 1.00 22.84 427 GLY A N 1
ATOM 3333 C CA . GLY A 1 427 ? 22.399 42.253 -4.114 1.00 22.84 427 GLY A CA 1
ATOM 3334 C C . GLY A 1 427 ? 21.856 42.016 -5.529 1.00 22.84 427 GLY A C 1
ATOM 3335 O O . GLY A 1 427 ? 22.596 41.578 -6.396 1.00 22.84 427 GLY A O 1
ATOM 3336 N N . ALA A 1 428 ? 20.542 42.172 -5.749 1.00 23.53 428 ALA A N 1
ATOM 3337 C CA . ALA A 1 428 ? 19.899 43.360 -6.360 1.00 23.53 428 ALA A CA 1
ATOM 3338 C C . ALA A 1 428 ? 19.560 43.119 -7.853 1.00 23.53 428 ALA A C 1
ATOM 3340 O O . ALA A 1 428 ? 20.442 43.071 -8.699 1.00 23.53 428 ALA A O 1
ATOM 3341 N N . MET A 1 429 ? 18.325 42.700 -8.160 1.00 23.11 429 MET A N 1
ATOM 3342 C CA . MET A 1 429 ? 17.136 43.522 -8.495 1.00 23.11 429 MET A CA 1
ATOM 3343 C C . MET A 1 429 ? 17.229 44.192 -9.878 1.00 23.11 429 MET A C 1
ATOM 3345 O O . MET A 1 429 ? 17.971 45.151 -10.040 1.00 23.11 429 MET A O 1
ATOM 3349 N N . VAL A 1 430 ? 16.604 43.604 -10.910 1.00 29.00 430 VAL A N 1
ATOM 3350 C CA . VAL A 1 430 ? 15.187 43.758 -11.363 1.00 29.00 430 VAL A CA 1
ATOM 3351 C C . VAL A 1 430 ? 15.133 44.766 -12.515 1.00 29.00 430 VAL A C 1
ATOM 3353 O O . VAL A 1 430 ? 15.898 45.716 -12.474 1.00 29.00 430 VAL A O 1
ATOM 3356 N N . ASN A 1 431 ? 14.276 44.544 -13.530 1.00 23.78 431 ASN A N 1
ATOM 3357 C CA . ASN A 1 431 ? 13.410 45.581 -14.105 1.00 23.78 431 ASN A CA 1
ATOM 3358 C C . ASN A 1 431 ? 12.268 45.053 -15.001 1.00 23.78 431 ASN A C 1
ATOM 3360 O O . ASN A 1 431 ? 12.530 44.244 -15.878 1.00 23.78 431 ASN A O 1
ATOM 3364 N N . HIS A 1 432 ? 11.041 45.564 -14.820 1.00 33.69 432 HIS A N 1
ATOM 3365 C CA . HIS A 1 432 ? 9.825 45.296 -15.615 1.00 33.69 432 HIS A CA 1
ATOM 3366 C C . HIS A 1 432 ? 9.212 46.610 -16.142 1.00 33.69 432 HIS A C 1
ATOM 3368 O O . HIS A 1 432 ? 9.330 47.625 -15.450 1.00 33.69 432 HIS A O 1
ATOM 3374 N N . PRO A 1 433 ? 8.469 46.607 -17.277 1.00 29.38 433 PRO A N 1
ATOM 3375 C CA . PRO A 1 433 ? 7.032 46.949 -17.163 1.00 29.38 433 PRO A CA 1
ATOM 3376 C C . PRO A 1 433 ? 6.043 46.358 -18.217 1.00 29.38 433 PRO A C 1
ATOM 3378 O O . PRO A 1 433 ? 6.345 46.271 -19.400 1.00 29.38 433 PRO A O 1
ATOM 3381 N N . HIS A 1 434 ? 4.808 46.118 -17.735 1.00 26.58 434 HIS A N 1
ATOM 3382 C CA . HIS A 1 434 ? 3.480 45.939 -18.380 1.00 26.58 434 HIS A CA 1
ATOM 3383 C C . HIS A 1 434 ? 3.070 44.649 -19.149 1.00 26.58 434 HIS A C 1
ATOM 3385 O O . HIS A 1 434 ? 3.753 44.207 -20.060 1.00 26.58 434 HIS A O 1
ATOM 3391 N N . ALA A 1 435 ? 1.836 44.197 -18.825 1.00 24.92 435 ALA A N 1
ATOM 3392 C CA . ALA A 1 435 ? 0.925 43.245 -19.504 1.00 24.92 435 ALA A CA 1
ATOM 3393 C C . ALA A 1 435 ? 1.099 41.727 -19.227 1.00 24.92 435 ALA A C 1
ATOM 3395 O O . ALA A 1 435 ? 2.199 41.214 -19.279 1.00 24.92 435 ALA A O 1
ATOM 3396 N N . ALA A 1 436 ? -0.010 41.004 -18.965 1.00 22.78 436 ALA A N 1
ATOM 3397 C CA . ALA A 1 436 ? -0.075 39.547 -18.678 1.00 22.78 436 ALA A CA 1
ATOM 3398 C C . ALA A 1 436 ? 0.717 39.088 -17.410 1.00 22.78 436 ALA A C 1
ATOM 3400 O O . ALA A 1 436 ? 1.363 39.930 -16.787 1.00 22.78 436 ALA A O 1
ATOM 3401 N N . PRO A 1 437 ? 0.588 37.836 -16.895 1.00 26.56 437 PRO A N 1
ATOM 3402 C CA . PRO A 1 437 ? 1.006 37.485 -15.534 1.00 26.56 437 PRO A CA 1
ATOM 3403 C C . PRO A 1 437 ? 2.532 37.380 -15.441 1.00 26.56 437 PRO A C 1
ATOM 3405 O O . PRO A 1 437 ? 3.121 36.306 -15.510 1.00 26.56 437 PRO A O 1
ATOM 3408 N N . HIS A 1 438 ? 3.173 38.529 -15.280 1.00 27.08 438 HIS A N 1
ATOM 3409 C CA . HIS A 1 438 ? 4.570 38.649 -14.917 1.00 27.08 438 HIS A CA 1
ATOM 3410 C C . HIS A 1 438 ? 4.671 38.759 -13.393 1.00 27.08 438 HIS A C 1
ATOM 3412 O O . HIS A 1 438 ? 4.137 39.687 -12.784 1.00 27.08 438 HIS A O 1
ATOM 3418 N N . GLN A 1 439 ? 5.359 37.793 -12.781 1.00 37.25 439 GLN A N 1
ATOM 3419 C CA . GLN A 1 439 ? 5.793 37.818 -11.386 1.00 37.25 439 GLN A CA 1
ATOM 3420 C C . GLN A 1 439 ? 6.653 39.066 -11.130 1.00 37.25 439 GLN A C 1
ATOM 3422 O O . GLN A 1 439 ? 7.856 39.061 -11.369 1.00 37.25 439 GLN A O 1
ATOM 3427 N N . GLN A 1 440 ? 6.045 40.147 -10.646 1.00 34.50 440 GLN A N 1
ATOM 3428 C CA . GLN A 1 440 ? 6.773 41.319 -10.166 1.00 34.50 440 GLN A CA 1
ATOM 3429 C C . GLN A 1 440 ? 7.065 41.171 -8.673 1.00 34.50 440 GLN A C 1
ATOM 3431 O O . GLN A 1 440 ? 6.166 40.894 -7.881 1.00 34.50 440 GLN A O 1
ATOM 3436 N N . ALA A 1 441 ? 8.318 41.400 -8.272 1.00 44.53 441 ALA A N 1
ATOM 3437 C CA . ALA A 1 441 ? 8.679 41.543 -6.868 1.00 44.53 441 ALA A CA 1
ATOM 3438 C C . ALA A 1 441 ? 7.908 42.732 -6.268 1.00 44.53 441 ALA A C 1
ATOM 3440 O O . ALA A 1 441 ? 8.083 43.882 -6.677 1.00 44.53 441 ALA A O 1
ATOM 3441 N N . VAL A 1 442 ? 7.018 42.439 -5.324 1.00 55.62 442 VAL A N 1
ATOM 3442 C CA . VAL A 1 442 ? 6.167 43.420 -4.648 1.00 55.62 442 VAL A CA 1
ATOM 3443 C C . VAL A 1 442 ? 6.928 43.978 -3.443 1.00 55.62 442 VAL A C 1
ATOM 3445 O O . VAL A 1 442 ? 7.413 43.214 -2.611 1.00 55.62 442 VAL A O 1
ATOM 3448 N N . THR A 1 443 ? 7.041 45.302 -3.325 1.00 65.88 443 THR A N 1
ATOM 3449 C CA . THR A 1 443 ? 7.648 45.967 -2.157 1.00 65.88 443 THR A CA 1
ATOM 3450 C C . THR A 1 443 ? 6.699 47.009 -1.566 1.00 65.88 443 THR A C 1
ATOM 3452 O O . THR A 1 443 ? 5.770 47.458 -2.235 1.00 65.88 443 THR A O 1
ATOM 3455 N N . LEU A 1 444 ? 6.897 47.395 -0.302 1.00 72.12 444 LEU A N 1
ATOM 3456 C CA . LEU A 1 444 ? 6.118 48.473 0.317 1.00 72.12 444 LEU A CA 1
ATOM 3457 C C . LEU A 1 444 ? 6.462 49.823 -0.327 1.00 72.12 444 LEU A C 1
ATOM 3459 O O . LEU A 1 444 ? 7.624 50.102 -0.633 1.00 72.12 444 LEU A O 1
ATOM 3463 N N . ALA A 1 445 ? 5.456 50.682 -0.495 1.00 76.38 445 ALA A N 1
ATOM 3464 C CA . ALA A 1 445 ? 5.650 52.038 -0.989 1.00 76.38 445 ALA A CA 1
ATOM 3465 C C . ALA A 1 445 ? 6.607 52.838 -0.069 1.00 76.38 445 ALA A C 1
ATOM 3467 O O . ALA A 1 445 ? 6.645 52.597 1.142 1.00 76.38 445 ALA A O 1
ATOM 3468 N N . PRO A 1 446 ? 7.371 53.814 -0.600 1.00 64.50 446 PRO A N 1
ATOM 3469 C CA . PRO A 1 446 ? 8.480 54.461 0.117 1.00 64.50 446 PRO A CA 1
ATOM 3470 C C . PRO A 1 446 ? 8.111 55.130 1.452 1.00 64.50 446 PRO A C 1
ATOM 3472 O O . PRO A 1 446 ? 8.962 55.223 2.342 1.00 64.50 446 PRO A O 1
ATOM 3475 N N . ASP A 1 447 ? 6.855 55.558 1.601 1.00 74.94 447 ASP A N 1
ATOM 3476 C CA . ASP A 1 447 ? 6.344 56.319 2.749 1.00 74.94 447 ASP A CA 1
ATOM 3477 C C . ASP A 1 447 ? 5.636 55.442 3.801 1.00 74.94 447 ASP A C 1
ATOM 3479 O O . ASP A 1 447 ? 5.013 55.949 4.736 1.00 74.94 447 ASP A O 1
ATOM 3483 N N . GLN A 1 448 ? 5.720 54.116 3.659 1.00 77.06 448 GLN A N 1
ATOM 3484 C CA . GLN A 1 448 ? 5.058 53.163 4.547 1.00 77.06 448 GLN A CA 1
ATOM 3485 C C . GLN A 1 448 ? 5.863 52.930 5.842 1.00 77.06 448 GLN A C 1
ATOM 3487 O O . GLN A 1 448 ? 7.097 52.845 5.809 1.00 77.06 448 GLN A O 1
ATOM 3492 N N . PRO A 1 449 ? 5.193 52.815 7.005 1.00 79.69 449 PRO A N 1
ATOM 3493 C CA . PRO A 1 449 ? 5.856 52.522 8.269 1.00 79.69 449 PRO A CA 1
ATOM 3494 C C . PRO A 1 449 ? 6.323 51.059 8.335 1.00 79.69 449 PRO A C 1
ATOM 3496 O O . PRO A 1 449 ? 5.893 50.202 7.568 1.00 79.69 449 PRO A O 1
ATOM 3499 N N . ARG A 1 450 ? 7.183 50.739 9.310 1.00 84.94 450 ARG A N 1
ATOM 3500 C CA . ARG A 1 450 ? 7.558 49.347 9.595 1.00 84.94 450 ARG A CA 1
ATOM 3501 C C . ARG A 1 450 ? 6.408 48.623 10.298 1.00 84.94 450 ARG A C 1
ATOM 3503 O O . ARG A 1 450 ? 5.965 49.044 11.370 1.00 84.94 450 ARG A O 1
ATOM 3510 N N . TYR A 1 451 ? 5.962 47.505 9.738 1.00 89.25 451 TYR A N 1
ATOM 3511 C CA . TYR A 1 451 ? 4.835 46.734 10.251 1.00 89.25 451 TYR A CA 1
ATOM 3512 C C . TYR A 1 451 ? 5.313 45.499 11.025 1.00 89.25 451 TYR A C 1
ATOM 3514 O O . TYR A 1 451 ? 5.894 44.584 10.459 1.00 89.25 451 TYR A O 1
ATOM 3522 N N . ARG A 1 452 ? 5.043 45.440 12.331 1.00 91.81 452 ARG A N 1
ATOM 3523 C CA . ARG A 1 452 ? 5.222 44.239 13.158 1.00 91.81 452 ARG A CA 1
ATOM 3524 C C . ARG A 1 452 ? 4.091 43.239 12.912 1.00 91.81 452 ARG A C 1
ATOM 3526 O O . ARG A 1 452 ? 2.939 43.564 13.200 1.00 91.81 452 ARG A O 1
ATOM 3533 N N . LEU A 1 453 ? 4.415 42.051 12.409 1.00 93.75 453 LEU A N 1
ATOM 3534 C CA . LEU A 1 453 ? 3.472 40.959 12.169 1.00 93.75 453 LEU A CA 1
ATOM 3535 C C . LEU A 1 453 ? 3.849 39.745 13.023 1.00 93.75 453 LEU A C 1
ATOM 3537 O O . LEU A 1 453 ? 5.019 39.371 13.103 1.00 93.75 453 LEU A O 1
ATOM 3541 N N . LEU A 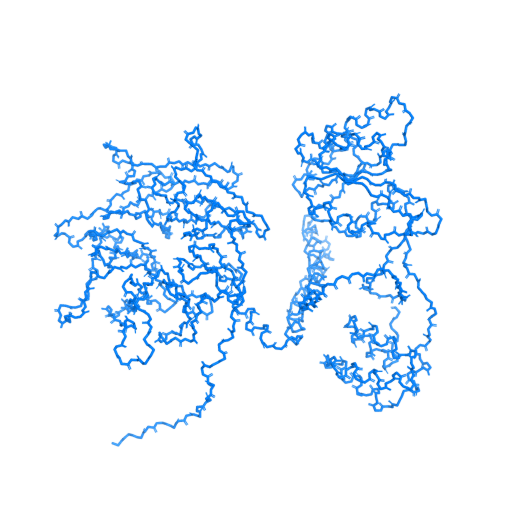1 454 ? 2.858 39.123 13.653 1.00 95.25 454 LEU A N 1
ATOM 3542 C CA . LEU A 1 454 ? 3.034 37.884 14.409 1.00 95.25 454 LEU A CA 1
ATOM 3543 C C . LEU A 1 454 ? 2.347 36.738 13.659 1.00 95.25 454 LEU A C 1
ATOM 3545 O O . LEU A 1 454 ? 1.163 36.835 13.351 1.00 95.25 454 LEU A O 1
ATOM 3549 N N . ILE A 1 455 ? 3.085 35.672 13.363 1.00 95.06 455 ILE A N 1
ATOM 3550 C CA . ILE A 1 455 ? 2.572 34.453 12.728 1.00 95.06 455 ILE A CA 1
ATOM 3551 C C . ILE A 1 455 ? 2.404 33.394 13.818 1.00 95.06 455 ILE A C 1
ATOM 3553 O O . ILE A 1 455 ? 3.375 33.026 14.476 1.00 95.06 455 ILE A O 1
ATOM 3557 N N . VAL A 1 456 ? 1.178 32.930 14.036 1.00 95.75 456 VAL A N 1
ATOM 3558 C CA . VAL A 1 456 ? 0.841 31.959 15.079 1.00 95.75 456 VAL A CA 1
ATOM 3559 C C . VAL A 1 456 ? 0.175 30.757 14.435 1.00 95.75 456 VAL A C 1
ATOM 3561 O O . VAL A 1 456 ? -0.943 30.855 13.935 1.00 95.75 456 VAL A O 1
ATOM 3564 N N . ASP A 1 457 ? 0.885 29.641 14.430 1.00 89.88 457 ASP A N 1
ATOM 3565 C CA . ASP A 1 457 ? 0.454 28.387 13.816 1.00 89.88 457 ASP A CA 1
ATOM 3566 C C . ASP A 1 457 ? 1.282 27.271 14.457 1.00 89.88 457 ASP A C 1
ATOM 3568 O O . ASP A 1 457 ? 2.464 27.496 14.715 1.00 89.88 457 ASP A O 1
ATOM 3572 N N . ASP A 1 458 ? 0.718 26.105 14.764 1.00 85.69 458 ASP A N 1
ATOM 3573 C CA . ASP A 1 458 ? 1.478 24.980 15.322 1.00 85.69 458 ASP A CA 1
ATOM 3574 C C . ASP A 1 458 ? 2.216 24.189 14.230 1.00 85.69 458 ASP A C 1
ATOM 3576 O O . ASP A 1 458 ? 3.277 23.614 14.499 1.00 85.69 458 ASP A O 1
ATOM 3580 N N . ASP A 1 459 ? 1.776 24.292 12.973 1.00 81.94 459 ASP A N 1
ATOM 3581 C CA . ASP A 1 459 ? 2.464 23.731 11.813 1.00 81.94 459 ASP A CA 1
ATOM 3582 C C . ASP A 1 459 ? 3.653 24.600 11.363 1.00 81.94 459 ASP A C 1
ATOM 3584 O O . ASP A 1 459 ? 3.513 25.731 10.884 1.00 81.94 459 ASP A O 1
ATOM 3588 N N . SER A 1 460 ? 4.863 24.042 11.470 1.00 73.19 460 SER A N 1
ATOM 3589 C CA . SER A 1 460 ? 6.100 24.722 11.069 1.00 73.19 460 SER A CA 1
ATOM 3590 C C . SER A 1 460 ? 6.147 25.049 9.578 1.00 73.19 460 SER A C 1
ATOM 3592 O O . SER A 1 460 ? 6.769 26.040 9.197 1.00 73.19 460 SER A O 1
ATOM 3594 N N . SER A 1 461 ? 5.484 24.253 8.735 1.00 60.00 461 SER A N 1
ATOM 3595 C CA . SER A 1 461 ? 5.477 24.449 7.280 1.00 60.00 461 SER A CA 1
ATOM 3596 C C . SER A 1 461 ? 4.660 25.684 6.893 1.00 60.00 461 SER A C 1
ATOM 3598 O O . SER A 1 461 ? 5.128 26.530 6.130 1.00 60.00 461 SER A O 1
ATOM 3600 N N . SER A 1 462 ? 3.475 25.843 7.489 1.00 70.25 462 SER A N 1
ATOM 3601 C CA . SER A 1 462 ? 2.611 27.019 7.342 1.00 70.25 462 SER A CA 1
ATOM 3602 C C . SER A 1 462 ? 3.293 28.294 7.847 1.00 70.25 462 SER A C 1
ATOM 3604 O O . SER A 1 462 ? 3.259 29.317 7.153 1.00 70.25 462 SER A O 1
ATOM 3606 N N . ARG A 1 463 ? 3.984 28.230 9.001 1.00 84.50 463 ARG A N 1
ATOM 3607 C CA . ARG A 1 463 ? 4.797 29.354 9.508 1.00 84.50 463 ARG A CA 1
ATOM 3608 C C . ARG A 1 463 ? 5.900 29.737 8.526 1.00 84.50 463 ARG A C 1
ATOM 3610 O O . ARG A 1 463 ? 6.012 30.909 8.174 1.00 84.50 463 ARG A O 1
ATOM 3617 N N . GLN A 1 464 ? 6.671 28.759 8.045 1.00 69.38 464 GLN A N 1
ATOM 3618 C CA . GLN A 1 464 ? 7.779 28.992 7.119 1.00 69.38 464 GLN A CA 1
ATOM 3619 C C . GLN A 1 464 ? 7.302 29.575 5.785 1.00 69.38 464 GLN A C 1
ATOM 3621 O O . GLN A 1 464 ? 7.950 30.471 5.250 1.00 69.38 464 GLN A O 1
ATOM 3626 N N . LEU A 1 465 ? 6.168 29.112 5.254 1.00 64.81 465 LEU A N 1
ATOM 3627 C CA . LEU A 1 465 ? 5.592 29.637 4.017 1.00 64.81 465 LEU A CA 1
ATOM 3628 C C . LEU A 1 465 ? 5.165 31.102 4.170 1.00 64.81 465 LEU A C 1
ATOM 3630 O O . LEU A 1 465 ? 5.596 31.942 3.383 1.00 64.81 465 LEU A O 1
ATOM 3634 N N . LEU A 1 466 ? 4.374 31.433 5.198 1.00 72.44 466 LEU A N 1
ATOM 3635 C CA . LEU A 1 466 ? 3.973 32.821 5.469 1.00 72.44 466 LEU A CA 1
ATOM 3636 C C . LEU A 1 466 ? 5.190 33.710 5.727 1.00 72.44 466 LEU A C 1
ATOM 3638 O O . LEU A 1 466 ? 5.256 34.832 5.224 1.00 72.44 466 LEU A O 1
ATOM 3642 N N . ARG A 1 467 ? 6.184 33.198 6.460 1.00 80.19 467 ARG A N 1
ATOM 3643 C CA . ARG A 1 467 ? 7.450 33.892 6.673 1.00 80.19 467 ARG A CA 1
ATOM 3644 C C . ARG A 1 467 ? 8.152 34.159 5.349 1.00 80.19 467 ARG A C 1
ATOM 3646 O O . ARG A 1 467 ? 8.543 35.291 5.126 1.00 80.19 467 ARG A O 1
ATOM 3653 N N . ASN A 1 468 ? 8.288 33.168 4.473 1.00 69.06 468 ASN A N 1
ATOM 3654 C CA . ASN A 1 468 ? 8.963 33.316 3.182 1.00 69.06 468 ASN A CA 1
ATOM 3655 C C . ASN A 1 468 ? 8.231 34.286 2.242 1.00 69.06 468 ASN A C 1
ATOM 3657 O O . ASN A 1 468 ? 8.884 35.021 1.514 1.00 69.06 468 ASN A O 1
ATOM 3661 N N . LEU A 1 469 ? 6.896 34.313 2.274 1.00 69.44 469 LEU A N 1
ATOM 3662 C CA . LEU A 1 469 ? 6.088 35.220 1.451 1.00 69.44 469 LEU A CA 1
ATOM 3663 C C . LEU A 1 469 ? 6.134 36.677 1.939 1.00 69.44 469 LEU A C 1
ATOM 3665 O O . LEU A 1 469 ? 5.977 37.600 1.143 1.00 69.44 469 LEU A O 1
ATOM 3669 N N . LEU A 1 470 ? 6.324 36.889 3.244 1.00 77.81 470 LEU A N 1
ATOM 3670 C CA . LEU A 1 470 ? 6.360 38.218 3.865 1.00 77.81 470 LEU A CA 1
ATOM 3671 C C . LEU A 1 470 ? 7.793 38.741 4.065 1.00 77.81 470 LEU A C 1
ATOM 3673 O O . LEU A 1 470 ? 8.016 39.953 4.106 1.00 77.81 470 LEU A O 1
ATOM 3677 N N . ALA A 1 471 ? 8.772 37.849 4.214 1.00 70.69 471 ALA A N 1
ATOM 3678 C CA . ALA A 1 471 ? 10.178 38.196 4.351 1.00 70.69 471 ALA A CA 1
ATOM 3679 C C . ALA A 1 471 ? 10.717 38.722 3.016 1.00 70.69 471 ALA A C 1
ATOM 3681 O O . ALA A 1 471 ? 10.515 38.125 1.967 1.00 70.69 471 ALA A O 1
ATOM 3682 N N . GLY A 1 472 ? 11.423 39.853 3.060 1.00 62.66 472 GLY A N 1
ATOM 3683 C CA . GLY A 1 472 ? 11.965 40.501 1.861 1.00 62.66 472 GLY A CA 1
ATOM 3684 C C . GLY A 1 472 ? 11.051 41.558 1.233 1.00 62.66 472 GLY A C 1
ATOM 3685 O O . GLY A 1 472 ? 11.466 42.213 0.280 1.00 62.66 472 GLY A O 1
ATOM 3686 N N . VAL A 1 473 ? 9.853 41.791 1.784 1.00 68.50 473 VAL A N 1
ATOM 3687 C CA . VAL A 1 473 ? 8.986 42.904 1.369 1.00 68.50 473 VAL A CA 1
ATOM 3688 C C . VAL A 1 473 ? 9.409 44.190 2.096 1.00 68.50 473 VAL A C 1
ATOM 3690 O O . VAL A 1 473 ? 9.118 44.381 3.281 1.00 68.50 473 VAL A O 1
ATOM 3693 N N . GLY A 1 474 ? 10.083 45.083 1.367 1.00 59.62 474 GLY A N 1
ATOM 3694 C CA . GLY A 1 474 ? 10.613 46.355 1.875 1.00 59.62 474 GLY A CA 1
ATOM 3695 C C . GLY A 1 474 ? 12.040 46.265 2.456 1.00 59.62 474 GLY A C 1
ATOM 3696 O O . GLY A 1 474 ? 12.492 45.185 2.839 1.00 59.62 474 GLY A O 1
ATOM 3697 N N . PRO A 1 475 ? 12.797 47.382 2.501 1.00 56.44 475 PRO A N 1
ATOM 3698 C CA . PRO A 1 475 ? 14.145 47.416 3.079 1.00 56.44 475 PRO A CA 1
ATOM 3699 C C . PRO A 1 475 ? 14.161 47.103 4.596 1.00 56.44 475 PRO A C 1
ATOM 3701 O O . PRO A 1 475 ? 13.158 47.284 5.280 1.00 56.44 475 PRO A O 1
ATOM 3704 N N . PRO A 1 476 ? 15.304 46.713 5.196 1.00 57.69 476 PRO A N 1
ATOM 3705 C CA . PRO A 1 476 ? 15.377 46.305 6.612 1.00 57.69 476 PRO A CA 1
ATOM 3706 C C . PRO A 1 476 ? 14.858 47.355 7.610 1.00 57.69 476 PRO A C 1
ATOM 3708 O O . PRO A 1 476 ? 14.366 47.025 8.690 1.00 57.69 476 PRO A O 1
ATOM 3711 N N . GLU A 1 477 ? 14.953 48.632 7.235 1.00 59.00 477 GLU A N 1
ATOM 3712 C CA . GLU A 1 477 ? 14.502 49.773 8.034 1.00 59.00 477 GLU A CA 1
ATOM 3713 C C . GLU A 1 477 ? 13.009 50.110 7.829 1.00 59.00 477 GLU A C 1
ATOM 3715 O O . GLU A 1 477 ? 12.425 50.828 8.643 1.00 59.00 477 GLU A O 1
ATOM 3720 N N . ARG A 1 478 ? 12.371 49.579 6.769 1.00 64.81 478 ARG A N 1
ATOM 3721 C CA . ARG A 1 478 ? 10.955 49.774 6.394 1.00 64.81 478 ARG A CA 1
ATOM 3722 C C . ARG A 1 478 ? 10.417 48.501 5.734 1.00 64.81 478 ARG A C 1
ATOM 3724 O O . ARG A 1 478 ? 10.697 48.231 4.577 1.00 64.81 478 ARG A O 1
ATOM 3731 N N . GLY A 1 479 ? 9.646 47.707 6.461 1.00 77.12 479 GLY A N 1
ATOM 3732 C CA . GLY A 1 479 ? 9.265 46.371 6.007 1.00 77.12 479 GLY A CA 1
ATOM 3733 C C . GLY A 1 479 ? 8.383 45.661 7.016 1.00 77.12 479 GLY A C 1
ATOM 3734 O O . GLY A 1 479 ? 7.919 46.269 7.991 1.00 77.12 479 GLY A O 1
ATOM 3735 N N . PHE A 1 480 ? 8.211 44.358 6.824 1.00 86.62 480 PHE A N 1
ATOM 3736 C CA . PHE A 1 480 ? 7.603 43.505 7.836 1.00 86.62 480 PHE A CA 1
ATOM 3737 C C . PHE A 1 480 ? 8.644 43.030 8.852 1.00 86.62 480 PHE A C 1
ATOM 3739 O O . PHE A 1 480 ? 9.636 42.391 8.516 1.00 86.62 480 PHE A O 1
ATOM 3746 N N . GLU A 1 481 ? 8.419 43.339 10.126 1.00 89.94 481 GLU A N 1
ATOM 3747 C CA . GLU A 1 481 ? 9.122 42.687 11.226 1.00 89.94 481 GLU A CA 1
ATOM 3748 C C . GLU A 1 481 ? 8.298 41.481 11.660 1.00 89.94 481 GLU A C 1
ATOM 3750 O O . GLU A 1 481 ? 7.192 41.644 12.174 1.00 89.94 481 GLU A O 1
ATOM 3755 N N . LEU A 1 482 ? 8.822 40.281 11.423 1.00 91.38 482 LEU A N 1
ATOM 3756 C CA . LEU A 1 482 ? 8.105 39.033 11.657 1.00 91.38 482 LEU A CA 1
ATOM 3757 C C . LEU A 1 482 ? 8.554 38.387 12.967 1.00 91.38 482 LEU A C 1
ATOM 3759 O O . LEU A 1 482 ? 9.752 38.266 13.233 1.00 91.38 482 LEU A O 1
ATOM 3763 N N . ARG A 1 483 ? 7.590 37.917 13.757 1.00 94.75 483 ARG A N 1
ATOM 3764 C CA . ARG A 1 483 ? 7.816 36.942 14.829 1.00 94.75 483 ARG A CA 1
ATOM 3765 C C . ARG A 1 483 ? 6.876 35.762 14.669 1.00 94.75 483 ARG A C 1
ATOM 3767 O O . ARG A 1 483 ? 5.826 35.887 14.047 1.00 94.75 483 ARG A O 1
ATOM 3774 N N . GLU A 1 484 ? 7.258 34.637 15.254 1.00 95.44 484 GLU A N 1
ATOM 3775 C CA . GLU A 1 484 ? 6.520 33.380 15.178 1.00 95.44 484 GLU A CA 1
ATOM 3776 C C . GLU A 1 484 ? 6.195 32.861 16.573 1.00 95.44 484 GLU A C 1
ATOM 3778 O O . GLU A 1 484 ? 7.005 33.017 17.487 1.00 95.44 484 GLU A O 1
ATOM 3783 N N . ALA A 1 485 ? 5.035 32.231 16.726 1.00 95.38 485 ALA A N 1
ATOM 3784 C CA . ALA A 1 485 ? 4.631 31.503 17.922 1.00 95.38 485 ALA A CA 1
ATOM 3785 C C . ALA A 1 485 ? 3.962 30.179 17.527 1.00 95.38 485 ALA A C 1
ATOM 3787 O O . ALA A 1 485 ? 3.283 30.103 16.506 1.00 95.38 485 ALA A O 1
ATOM 3788 N N . GLU A 1 486 ? 4.146 29.146 18.346 1.00 93.69 486 GLU A N 1
ATOM 3789 C CA . GLU A 1 486 ? 3.701 27.775 18.040 1.00 93.69 486 GLU A CA 1
ATOM 3790 C C . GLU A 1 486 ? 2.375 27.404 18.723 1.00 93.69 486 GLU A C 1
ATOM 3792 O O . GLU A 1 486 ? 1.861 26.304 18.554 1.00 93.69 486 GLU A O 1
ATOM 3797 N N . ASN A 1 487 ? 1.848 28.293 19.569 1.00 93.44 487 ASN A N 1
ATOM 3798 C CA . ASN A 1 487 ? 0.581 28.121 20.275 1.00 93.44 487 ASN A CA 1
ATOM 3799 C C . ASN A 1 487 ? 0.036 29.460 20.794 1.00 93.44 487 ASN A C 1
ATOM 3801 O O . ASN A 1 487 ? 0.742 30.474 20.838 1.00 93.44 487 ASN A O 1
ATOM 3805 N N . GLY A 1 488 ? -1.214 29.449 21.259 1.00 92.69 488 GLY A N 1
ATOM 3806 C CA . GLY A 1 488 ? -1.909 30.626 21.770 1.00 92.69 488 GLY A CA 1
ATOM 3807 C C . GLY A 1 488 ? -1.271 31.265 23.011 1.00 92.69 488 GLY A C 1
ATOM 3808 O O . GLY A 1 488 ? -1.300 32.486 23.154 1.00 92.69 488 GLY A O 1
ATOM 3809 N N . GLN A 1 489 ? -0.628 30.484 23.885 1.00 94.06 489 GLN A N 1
ATOM 3810 C CA . GLN A 1 489 ? 0.008 31.003 25.101 1.00 94.06 489 GLN A CA 1
ATOM 3811 C C . GLN A 1 489 ? 1.243 31.838 24.737 1.00 94.06 489 GLN A C 1
ATOM 3813 O O . GLN A 1 489 ? 1.371 32.986 25.172 1.00 94.06 489 GLN A O 1
ATOM 3818 N N . GLN A 1 490 ? 2.102 31.304 23.863 1.00 95.81 490 GLN A N 1
ATOM 3819 C CA . GLN A 1 490 ? 3.223 32.049 23.291 1.00 95.81 490 GLN A CA 1
ATOM 3820 C C . GLN A 1 490 ? 2.737 33.274 22.508 1.00 95.81 490 GLN A C 1
ATOM 3822 O O . GLN A 1 490 ? 3.362 34.331 22.579 1.00 95.81 490 GLN A O 1
ATOM 3827 N N . ALA A 1 491 ? 1.606 33.171 21.801 1.00 94.00 491 ALA A N 1
ATOM 3828 C CA . ALA A 1 491 ? 1.022 34.304 21.091 1.00 94.00 491 ALA A CA 1
ATOM 3829 C C . ALA A 1 491 ? 0.630 35.450 22.034 1.00 94.00 491 ALA A C 1
ATOM 3831 O O . ALA A 1 491 ? 0.915 36.606 21.730 1.00 94.00 491 ALA A O 1
ATOM 3832 N N . VAL A 1 492 ? 0.029 35.156 23.193 1.00 92.38 492 VAL A N 1
ATOM 3833 C CA . VAL A 1 492 ? -0.328 36.163 24.211 1.00 92.38 492 VAL A CA 1
ATOM 3834 C C . VAL A 1 492 ? 0.920 36.822 24.810 1.00 92.38 492 VAL A C 1
ATOM 3836 O O . VAL A 1 492 ? 0.945 38.042 24.998 1.00 92.38 492 VAL A O 1
ATOM 3839 N N . GLU A 1 493 ? 1.958 36.040 25.108 1.00 91.06 493 GLU A N 1
ATOM 3840 C CA . GLU A 1 493 ? 3.229 36.539 25.652 1.00 91.06 493 GLU A CA 1
ATOM 3841 C C . GLU A 1 493 ? 3.963 37.429 24.644 1.00 91.06 493 GLU A C 1
ATOM 3843 O O . GLU A 1 493 ? 4.382 38.545 24.970 1.00 91.06 493 GLU A O 1
ATOM 3848 N N . GLN A 1 494 ? 4.062 36.971 23.395 1.00 89.69 494 GLN A N 1
ATOM 3849 C CA . GLN A 1 494 ? 4.684 37.738 22.327 1.00 89.69 494 GLN A CA 1
ATOM 3850 C C . GLN A 1 494 ? 3.864 38.956 21.945 1.00 89.69 494 GLN A C 1
ATOM 3852 O O . GLN A 1 494 ? 4.454 40.002 21.714 1.00 89.69 494 GLN A O 1
ATOM 3857 N N . TRP A 1 495 ? 2.534 38.888 21.942 1.00 90.06 495 TRP A N 1
ATOM 3858 C CA . TRP A 1 495 ? 1.696 40.064 21.727 1.00 90.06 495 TRP A CA 1
ATOM 3859 C C . TRP A 1 495 ? 2.018 41.175 22.738 1.00 90.06 495 TRP A C 1
ATOM 3861 O O . TRP A 1 495 ? 2.228 42.320 22.335 1.00 90.06 495 TRP A O 1
ATOM 3871 N N . ALA A 1 496 ? 2.147 40.834 24.024 1.00 85.38 496 ALA A N 1
ATOM 3872 C CA . ALA A 1 496 ? 2.469 41.801 25.072 1.00 85.38 496 ALA A CA 1
ATOM 3873 C C . ALA A 1 496 ? 3.883 42.399 24.926 1.00 85.38 496 ALA A C 1
ATOM 3875 O O . ALA A 1 496 ? 4.079 43.581 25.199 1.00 85.38 496 ALA A O 1
ATOM 3876 N N . ALA A 1 497 ? 4.864 41.603 24.489 1.00 86.50 497 ALA A N 1
ATOM 3877 C CA . ALA A 1 497 ? 6.255 42.043 24.349 1.00 86.50 497 ALA A CA 1
ATOM 3878 C C . ALA A 1 497 ? 6.569 42.724 23.001 1.00 86.50 497 ALA A C 1
ATOM 3880 O O . ALA A 1 497 ? 7.451 43.576 22.924 1.00 86.50 497 ALA A O 1
ATOM 3881 N N . PHE A 1 498 ? 5.889 42.318 21.929 1.00 88.75 498 PHE A N 1
ATOM 3882 C CA . PHE A 1 498 ? 6.168 42.709 20.546 1.00 88.75 498 PHE A CA 1
ATOM 3883 C C . PHE A 1 498 ? 5.193 43.762 20.013 1.00 88.75 498 PHE A C 1
ATOM 3885 O O . PHE A 1 498 ? 5.509 44.447 19.042 1.00 88.75 498 PHE A O 1
ATOM 3892 N N . ALA A 1 499 ? 4.018 43.908 20.635 1.00 88.81 499 ALA A N 1
ATOM 3893 C CA . ALA A 1 499 ? 2.956 44.818 20.208 1.00 88.81 499 ALA A CA 1
ATOM 3894 C C . ALA A 1 499 ? 2.705 44.762 18.680 1.00 88.81 499 ALA A C 1
ATOM 3896 O O . ALA A 1 499 ? 2.905 45.774 17.997 1.00 88.81 499 ALA A O 1
ATOM 3897 N N . PRO A 1 500 ? 2.352 43.592 18.108 1.00 92.38 500 PRO A N 1
ATOM 3898 C CA . PRO A 1 500 ? 2.163 43.433 16.667 1.00 92.38 500 PRO A CA 1
ATOM 3899 C C . PRO A 1 500 ? 1.006 44.297 16.150 1.00 92.38 500 PRO A C 1
ATOM 3901 O O . PRO A 1 500 ? 0.007 44.488 16.840 1.00 92.38 500 PRO A O 1
ATOM 3904 N N . HIS A 1 501 ? 1.124 44.800 14.920 1.00 91.69 501 HIS A N 1
ATOM 3905 C CA . HIS A 1 501 ? 0.026 45.490 14.237 1.00 91.69 501 HIS A CA 1
ATOM 3906 C C . HIS A 1 501 ? -0.989 44.496 13.662 1.00 91.69 501 HIS A C 1
ATOM 3908 O O . HIS A 1 501 ? -2.180 44.798 13.618 1.00 91.69 501 HIS A O 1
ATOM 3914 N N . LEU A 1 502 ? -0.529 43.310 13.250 1.00 93.38 502 LEU A N 1
ATOM 3915 C CA . LEU A 1 502 ? -1.382 42.231 12.762 1.00 93.38 502 LEU A CA 1
ATOM 3916 C C . LEU A 1 502 ? -0.872 40.867 13.230 1.00 93.38 502 LEU A C 1
ATOM 3918 O O . LEU A 1 502 ? 0.335 40.648 13.348 1.00 93.38 502 LEU A O 1
ATOM 3922 N N . ILE A 1 503 ? -1.809 39.968 13.515 1.00 94.50 503 ILE A N 1
ATOM 3923 C CA . ILE A 1 503 ? -1.565 38.594 13.937 1.00 94.50 503 ILE A CA 1
ATOM 3924 C C . ILE A 1 503 ? -2.265 37.658 12.952 1.00 94.50 503 ILE A C 1
ATOM 3926 O O . ILE A 1 503 ? -3.485 37.728 12.805 1.00 94.50 503 ILE A O 1
ATOM 3930 N N . TRP A 1 504 ? -1.496 36.788 12.306 1.00 93.94 504 TRP A N 1
ATOM 3931 C CA . TRP A 1 504 ? -2.006 35.620 11.592 1.00 93.94 504 TRP A CA 1
ATOM 3932 C C . TRP A 1 504 ? -2.186 34.503 12.616 1.00 93.94 504 TRP A C 1
ATOM 3934 O O . TRP A 1 504 ? -1.214 34.130 13.265 1.00 93.94 504 TRP A O 1
ATOM 3944 N N . MET A 1 505 ? -3.413 34.032 12.822 1.00 92.69 505 MET A N 1
ATOM 3945 C CA . MET A 1 505 ? -3.765 33.161 13.946 1.00 92.69 505 MET A CA 1
ATOM 3946 C C . MET A 1 505 ? -4.430 31.878 13.453 1.00 92.69 505 MET A C 1
ATOM 3948 O O . MET A 1 505 ? -5.562 31.931 12.967 1.00 92.69 505 MET A O 1
ATOM 3952 N N . ASP A 1 506 ? -3.776 30.728 13.615 1.00 89.31 506 ASP A N 1
ATOM 3953 C CA . ASP A 1 506 ? -4.463 29.440 13.503 1.00 89.31 506 ASP A CA 1
ATOM 3954 C C . ASP A 1 506 ? -5.504 29.299 14.626 1.00 89.31 506 ASP A C 1
ATOM 3956 O O . ASP A 1 506 ? -5.356 29.815 15.735 1.00 89.31 506 ASP A O 1
ATOM 3960 N N . LEU A 1 507 ? -6.600 28.614 14.325 1.00 83.69 507 LEU A N 1
ATOM 3961 C CA . LEU A 1 507 ? -7.637 28.274 15.281 1.00 83.69 507 LEU A CA 1
ATOM 3962 C C . LEU A 1 507 ? -7.236 27.118 16.183 1.00 83.69 507 LEU A C 1
ATOM 3964 O O . LEU A 1 507 ? -7.536 27.176 17.373 1.00 83.69 507 LEU A O 1
ATOM 3968 N N . ARG A 1 508 ? -6.614 26.061 15.647 1.00 81.94 508 ARG A N 1
ATOM 3969 C CA . ARG A 1 508 ? -6.372 24.826 16.406 1.00 81.94 508 ARG A CA 1
ATOM 3970 C C . ARG A 1 508 ? -4.892 24.634 16.651 1.00 81.94 508 ARG A C 1
ATOM 3972 O O . ARG A 1 508 ? -4.183 24.202 15.764 1.00 81.94 508 ARG A O 1
ATOM 3979 N N . MET A 1 509 ? -4.475 24.893 17.882 1.00 89.19 509 MET A N 1
ATOM 3980 C CA . MET A 1 509 ? -3.092 24.741 18.324 1.00 89.19 509 MET A CA 1
ATOM 3981 C C . MET A 1 509 ? -3.069 24.078 19.710 1.00 89.19 509 MET A C 1
ATOM 3983 O O . MET A 1 509 ? -4.030 24.230 20.473 1.00 89.19 509 MET A O 1
ATOM 3987 N N . PRO A 1 510 ? -2.003 23.343 20.071 1.00 74.00 510 PRO A N 1
ATOM 3988 C CA . PRO A 1 510 ? -1.858 22.750 21.397 1.00 74.00 510 PRO A CA 1
ATOM 3989 C C . PRO A 1 510 ? -1.645 23.827 22.471 1.00 74.00 510 PRO A C 1
ATOM 3991 O O . PRO A 1 510 ? -1.300 24.963 22.168 1.00 74.00 510 PRO A O 1
ATOM 3994 N N . VAL A 1 511 ? -1.784 23.456 23.750 1.00 92.56 511 VAL A N 1
ATOM 3995 C CA . VAL A 1 511 ? -1.595 24.318 24.942 1.00 92.56 511 VAL A CA 1
ATOM 3996 C C . VAL A 1 511 ? -2.662 25.405 25.117 1.00 92.56 511 VAL A C 1
ATOM 3998 O O . VAL A 1 511 ? -3.272 25.474 26.178 1.00 92.56 511 VAL A O 1
ATOM 4001 N N . MET A 1 512 ? -2.885 26.237 24.105 1.00 89.12 512 MET A N 1
ATOM 4002 C CA . MET A 1 512 ? -3.935 27.253 24.055 1.00 89.12 512 MET A CA 1
ATOM 4003 C C . MET A 1 512 ? -4.297 27.477 22.590 1.00 89.12 512 MET A C 1
ATOM 4005 O O . MET A 1 512 ? -3.413 27.712 21.762 1.00 89.12 512 MET A O 1
ATOM 4009 N N . ASP A 1 513 ? -5.586 27.404 22.284 1.00 86.12 513 ASP A N 1
ATOM 4010 C CA . ASP A 1 513 ? -6.083 27.548 20.922 1.00 86.12 513 ASP A CA 1
ATOM 4011 C C . ASP A 1 513 ? -6.182 29.028 20.495 1.00 86.12 513 ASP A C 1
ATOM 4013 O O . ASP A 1 513 ? -5.986 29.959 21.291 1.00 86.12 513 ASP A O 1
ATOM 4017 N N . GLY A 1 514 ? -6.461 29.268 19.212 1.00 86.88 514 GLY A N 1
ATOM 4018 C CA . GLY A 1 514 ? -6.548 30.627 18.677 1.00 86.88 514 GLY A CA 1
ATOM 4019 C C . GLY A 1 514 ? -7.706 31.435 19.265 1.00 86.88 514 GLY A C 1
ATOM 4020 O O . GLY A 1 514 ? -7.596 32.661 19.398 1.00 86.88 514 GLY A O 1
ATOM 4021 N N . TYR A 1 515 ? -8.803 30.770 19.643 1.00 86.56 515 TYR A N 1
ATOM 4022 C CA . TYR A 1 515 ? -9.992 31.412 20.200 1.00 86.56 515 TYR A CA 1
ATOM 4023 C C . TYR A 1 515 ? -9.718 31.962 21.600 1.00 86.56 515 TYR A C 1
ATOM 4025 O O . TYR A 1 515 ? -10.017 33.127 21.884 1.00 86.56 515 TYR A O 1
ATOM 4033 N N . GLU A 1 516 ? -9.139 31.144 22.477 1.00 87.94 516 GLU A N 1
ATOM 4034 C CA . GLU A 1 516 ? -8.749 31.529 23.831 1.00 87.94 516 GLU A CA 1
ATOM 4035 C C . GLU A 1 516 ? -7.691 32.635 23.806 1.00 87.94 516 GLU A C 1
ATOM 4037 O O . GLU A 1 516 ? -7.845 33.652 24.493 1.00 87.94 516 GLU A O 1
ATOM 4042 N N . ALA A 1 517 ? -6.676 32.503 22.946 1.00 91.06 517 ALA A N 1
ATOM 4043 C CA . ALA A 1 517 ? -5.636 33.514 22.783 1.00 91.06 517 ALA A CA 1
ATOM 4044 C C . ALA A 1 517 ? -6.211 34.866 22.334 1.00 91.06 517 ALA A C 1
ATOM 4046 O O . ALA A 1 517 ? -5.911 35.903 22.933 1.00 91.06 517 ALA A O 1
ATOM 4047 N N . THR A 1 518 ? -7.093 34.868 21.329 1.00 90.56 518 THR A N 1
ATOM 4048 C CA . THR A 1 518 ? -7.714 36.095 20.802 1.00 90.56 518 THR A CA 1
ATOM 4049 C C . THR A 1 518 ? -8.583 36.780 21.857 1.00 90.56 518 THR A C 1
ATOM 4051 O O . THR A 1 518 ? -8.480 37.997 22.034 1.00 90.56 518 THR A O 1
ATOM 4054 N N . LYS A 1 519 ? -9.364 36.018 22.638 1.00 87.94 519 LYS A N 1
ATOM 4055 C CA . LYS A 1 519 ? -10.144 36.563 23.764 1.00 87.94 519 LYS A CA 1
ATOM 4056 C C . LYS A 1 519 ? -9.250 37.233 24.804 1.00 87.94 519 LYS A C 1
ATOM 4058 O O . LYS A 1 519 ? -9.557 38.341 25.240 1.00 87.94 519 LYS A O 1
ATOM 4063 N N . ILE A 1 520 ? -8.141 36.596 25.186 1.00 88.31 520 ILE A N 1
ATOM 4064 C CA . ILE A 1 520 ? -7.197 37.152 26.166 1.00 88.31 520 ILE A CA 1
ATOM 4065 C C . ILE A 1 520 ? -6.544 38.432 25.629 1.00 88.31 520 ILE A C 1
ATOM 4067 O O . ILE A 1 520 ? -6.469 39.424 26.357 1.00 88.31 520 ILE A O 1
ATOM 4071 N N . ILE A 1 521 ? -6.109 38.429 24.366 1.00 87.62 521 ILE A N 1
ATOM 4072 C CA . ILE A 1 521 ? -5.493 39.584 23.697 1.00 87.62 521 ILE A CA 1
ATOM 4073 C C . ILE A 1 521 ? -6.466 40.770 23.671 1.00 87.62 521 ILE A C 1
ATOM 4075 O O . ILE A 1 521 ? -6.130 41.854 24.154 1.00 87.62 521 ILE A O 1
ATOM 4079 N N . LYS A 1 522 ? -7.700 40.571 23.189 1.00 85.50 522 LYS A N 1
ATOM 4080 C CA . LYS A 1 522 ? -8.706 41.643 23.098 1.00 85.50 522 LYS A CA 1
ATOM 4081 C C . LYS A 1 522 ? -9.178 42.113 24.485 1.00 85.50 522 LYS A C 1
ATOM 4083 O O . LYS A 1 522 ? -9.372 43.310 24.690 1.00 85.50 522 LYS A O 1
ATOM 4088 N N . ALA A 1 523 ? -9.296 41.216 25.469 1.00 82.94 523 ALA A N 1
ATOM 4089 C CA . ALA A 1 523 ? -9.657 41.586 26.842 1.00 82.94 523 ALA A CA 1
ATOM 4090 C C . ALA A 1 523 ? -8.570 42.430 27.529 1.00 82.94 523 ALA A C 1
ATOM 4092 O O . ALA A 1 523 ? -8.885 43.441 28.159 1.00 82.94 523 ALA A O 1
ATOM 4093 N N . LYS A 1 524 ? -7.290 42.055 27.385 1.00 78.44 524 LYS A N 1
ATOM 4094 C CA . LYS A 1 524 ? -6.156 42.815 27.940 1.00 78.44 524 LYS A CA 1
ATOM 4095 C C . LYS A 1 524 ? -5.950 44.155 27.227 1.00 78.44 524 LYS A C 1
ATOM 4097 O O . LYS A 1 524 ? -5.574 45.124 27.878 1.00 78.44 524 LYS A O 1
ATOM 4102 N N . GLN A 1 525 ? -6.254 44.240 25.930 1.00 72.31 525 GLN A N 1
ATOM 4103 C CA . GLN A 1 525 ? -6.216 45.490 25.162 1.00 72.31 525 GLN A CA 1
ATOM 4104 C C . GLN A 1 525 ? -7.161 46.558 25.743 1.00 72.31 525 GLN A C 1
ATOM 4106 O O . GLN A 1 525 ? -6.774 47.719 25.888 1.00 72.31 525 GLN A O 1
ATOM 4111 N N . ASN A 1 526 ? -8.380 46.168 26.127 1.00 66.31 526 ASN A N 1
ATOM 4112 C CA . ASN A 1 526 ? -9.384 47.082 26.684 1.00 66.31 526 ASN A CA 1
ATOM 4113 C C . ASN A 1 526 ? -9.000 47.654 28.066 1.00 66.31 526 ASN A C 1
ATOM 4115 O O . ASN A 1 526 ? -9.660 48.573 28.548 1.00 66.31 526 ASN A O 1
ATOM 4119 N N . ALA A 1 527 ? -7.935 47.142 28.694 1.00 61.81 527 ALA A N 1
ATOM 4120 C CA . ALA A 1 527 ? -7.486 47.528 30.030 1.00 61.81 527 ALA A CA 1
ATOM 4121 C C . ALA A 1 527 ? -6.321 48.546 30.064 1.00 61.81 527 ALA A C 1
ATOM 4123 O O . ALA A 1 527 ? -5.987 49.016 31.151 1.00 61.81 527 ALA A O 1
ATOM 4124 N N . GLY A 1 528 ? -5.716 48.938 28.929 1.00 58.09 528 GLY A N 1
ATOM 4125 C CA . GLY A 1 528 ? -4.726 50.029 28.914 1.00 58.09 528 GLY A CA 1
ATOM 4126 C C . GLY A 1 528 ? -3.722 50.039 27.750 1.00 58.09 528 GLY A C 1
ATOM 4127 O O . GLY A 1 528 ? -2.813 49.223 27.706 1.00 58.09 528 GLY A O 1
ATOM 4128 N N . HIS A 1 529 ? -3.864 51.042 26.871 1.00 52.75 529 HIS A N 1
ATOM 4129 C CA . HIS A 1 529 ? -2.897 51.623 25.916 1.00 52.75 529 HIS A CA 1
ATOM 4130 C C . HIS A 1 529 ? -1.905 50.692 25.191 1.00 52.75 529 HIS A C 1
ATOM 4132 O O . HIS A 1 529 ? -0.692 50.760 25.395 1.00 52.75 529 HIS A O 1
ATOM 4138 N N . THR A 1 530 ? -2.390 49.933 24.208 1.00 55.97 530 THR A N 1
ATOM 4139 C CA . THR A 1 530 ? -1.560 49.473 23.077 1.00 55.97 530 THR A CA 1
ATOM 4140 C C . THR A 1 530 ? -2.411 49.419 21.804 1.00 55.97 530 THR A C 1
ATOM 4142 O O . THR A 1 530 ? -3.628 49.249 21.888 1.00 55.97 530 THR A O 1
ATOM 4145 N N . ILE A 1 531 ? -1.796 49.625 20.631 1.00 60.41 531 ILE A N 1
ATOM 4146 C CA . ILE A 1 531 ? -2.470 49.564 19.321 1.00 60.41 531 ILE A CA 1
ATOM 4147 C C . ILE A 1 531 ? -3.189 48.215 19.200 1.00 60.41 531 ILE A C 1
ATOM 4149 O O . ILE A 1 531 ? -2.586 47.172 19.446 1.00 60.41 531 ILE A O 1
ATOM 4153 N N . ALA A 1 532 ? -4.474 48.248 18.843 1.00 69.62 532 ALA A N 1
ATOM 4154 C CA . ALA A 1 532 ? -5.277 47.048 18.645 1.00 69.62 532 ALA A CA 1
ATOM 4155 C C . ALA A 1 532 ? -4.681 46.213 17.502 1.00 69.62 532 ALA A C 1
ATOM 4157 O O . ALA A 1 532 ? -4.689 46.701 16.367 1.00 69.62 532 ALA A O 1
ATOM 4158 N N . PRO A 1 533 ? -4.182 44.985 17.744 1.00 83.06 533 PRO A N 1
ATOM 4159 C CA . PRO A 1 533 ? -3.749 44.150 16.642 1.00 83.06 533 PRO A CA 1
ATOM 4160 C C . PRO A 1 533 ? -4.965 43.765 15.803 1.00 83.06 533 PRO A C 1
ATOM 4162 O O . PRO A 1 533 ? -6.032 43.415 16.333 1.00 83.06 533 PRO A O 1
ATOM 4165 N N . LYS A 1 534 ? -4.777 43.792 14.487 1.00 90.81 534 LYS A N 1
ATOM 4166 C CA . LYS A 1 534 ? -5.669 43.119 13.552 1.00 90.81 534 LYS A CA 1
ATOM 4167 C C . LYS A 1 534 ? -5.428 41.623 13.651 1.00 90.81 534 LYS A C 1
ATOM 4169 O O . LYS A 1 534 ? -4.292 41.191 13.513 1.00 90.81 534 LYS A O 1
ATOM 4174 N N . VAL A 1 535 ? -6.453 40.834 13.948 1.00 90.00 535 VAL A N 1
ATOM 4175 C CA . VAL A 1 535 ? -6.300 39.378 14.077 1.00 90.00 535 VAL A CA 1
ATOM 4176 C C . VAL A 1 535 ? -6.989 38.719 12.898 1.00 90.00 535 VAL A C 1
ATOM 4178 O O . VAL A 1 535 ? -8.213 38.763 12.797 1.00 90.00 535 VAL A O 1
ATOM 4181 N N . ILE A 1 536 ? -6.201 38.132 12.002 1.00 89.81 536 ILE A N 1
ATOM 4182 C CA . ILE A 1 536 ? -6.707 37.396 10.848 1.00 89.81 536 ILE A CA 1
ATOM 4183 C C . ILE A 1 536 ? -6.623 35.909 11.151 1.00 89.81 536 ILE A C 1
ATOM 4185 O O . ILE A 1 536 ? -5.549 35.387 11.453 1.00 89.81 536 ILE A O 1
ATOM 4189 N N . VAL A 1 537 ? -7.765 35.234 11.072 1.00 87.81 537 VAL A N 1
ATOM 4190 C CA . VAL A 1 537 ? -7.835 33.795 11.303 1.00 87.81 537 VAL A CA 1
ATOM 4191 C C . VAL A 1 537 ? -7.342 33.019 10.081 1.00 87.81 537 VAL A C 1
ATOM 4193 O O . VAL A 1 537 ? -7.732 33.325 8.956 1.00 87.81 537 VAL A O 1
ATOM 4196 N N . LEU A 1 538 ? -6.516 31.997 10.296 1.00 82.69 538 LEU A N 1
ATOM 4197 C CA . LEU A 1 538 ? -6.103 31.039 9.272 1.00 82.69 538 LEU A CA 1
ATOM 4198 C C . LEU A 1 538 ? -7.094 29.864 9.289 1.00 82.69 538 LEU A C 1
ATOM 4200 O O . LEU A 1 538 ? -7.120 29.082 10.236 1.00 82.69 538 LEU A O 1
ATOM 4204 N N . ALA A 1 539 ? -7.961 29.764 8.278 1.00 67.94 539 ALA A N 1
ATOM 4205 C CA . ALA A 1 539 ? -9.105 28.847 8.277 1.00 67.94 539 ALA A CA 1
ATOM 4206 C C . ALA A 1 539 ? -8.995 27.743 7.211 1.00 67.94 539 ALA A C 1
ATOM 4208 O O . ALA A 1 539 ? -8.535 27.973 6.094 1.00 67.94 539 ALA A O 1
ATOM 4209 N N . THR A 1 540 ? -9.481 26.541 7.535 1.00 61.62 540 THR A N 1
ATOM 4210 C CA . THR A 1 540 ? -9.683 25.443 6.570 1.00 61.62 540 THR A CA 1
ATOM 4211 C C . THR A 1 540 ? -11.104 25.480 5.993 1.00 61.62 540 THR A C 1
ATOM 4213 O O . THR A 1 540 ? -12.020 26.033 6.605 1.00 61.62 540 THR A O 1
ATOM 4216 N N . SER A 1 541 ? -11.313 24.872 4.822 1.00 54.56 541 SER A N 1
ATOM 4217 C CA . SER A 1 541 ? -12.574 24.925 4.055 1.00 54.56 541 SER A CA 1
ATOM 4218 C C . SER A 1 541 ? -13.833 24.465 4.809 1.00 54.56 541 SER A C 1
ATOM 4220 O O . SER A 1 541 ? -14.933 24.877 4.463 1.00 54.56 541 SER A O 1
ATOM 4222 N N . ARG A 1 542 ? -13.700 23.657 5.870 1.00 47.91 542 ARG A N 1
ATOM 4223 C CA . ARG A 1 542 ? -14.828 23.120 6.657 1.00 47.91 542 ARG A CA 1
ATOM 4224 C C . ARG A 1 542 ? -15.429 24.081 7.695 1.00 47.91 542 ARG A C 1
ATOM 4226 O O . ARG A 1 542 ? -16.374 23.697 8.373 1.00 47.91 542 ARG A O 1
ATOM 4233 N N . TYR A 1 543 ? -14.902 25.298 7.849 1.00 53.22 543 TYR A N 1
ATOM 4234 C CA . TYR A 1 543 ? -15.332 26.237 8.901 1.00 53.22 543 TYR A CA 1
ATOM 4235 C C . TYR A 1 543 ? -16.094 27.478 8.402 1.00 53.22 543 TYR A C 1
ATOM 4237 O O . TYR A 1 543 ? -16.495 28.315 9.214 1.00 53.22 543 TYR A O 1
ATOM 4245 N N . GLU A 1 544 ? -16.367 27.598 7.098 1.00 48.78 544 GLU A N 1
ATOM 4246 C CA . GLU A 1 544 ? -17.141 28.733 6.563 1.00 48.78 544 GLU A CA 1
ATOM 4247 C C . GLU A 1 544 ? -18.615 28.744 6.994 1.00 48.78 544 GLU A C 1
ATOM 4249 O O . GLU A 1 544 ? -19.220 29.815 7.045 1.00 48.78 544 GLU A O 1
ATOM 4254 N N . GLU A 1 545 ? -19.167 27.608 7.430 1.00 45.62 545 GLU A N 1
ATOM 4255 C CA . GLU A 1 545 ? -20.534 27.528 7.971 1.00 45.62 545 GLU A CA 1
ATOM 4256 C C . GLU A 1 545 ? -20.710 28.281 9.309 1.00 45.62 545 GLU A C 1
ATOM 4258 O O . GLU A 1 545 ? -21.835 28.516 9.744 1.00 45.62 545 GLU A O 1
ATOM 4263 N N . LYS A 1 546 ? -19.616 28.731 9.950 1.00 50.91 546 LYS A N 1
ATOM 4264 C CA . LYS A 1 546 ? -19.621 29.476 11.226 1.00 50.91 546 LYS A CA 1
ATOM 4265 C C . LYS A 1 546 ? -18.998 30.879 11.142 1.00 50.91 546 LYS A C 1
ATOM 4267 O O . LYS A 1 546 ? -18.572 31.421 12.163 1.00 50.91 546 LYS A O 1
ATOM 4272 N N . ARG A 1 547 ? -18.975 31.526 9.963 1.00 52.97 547 ARG A N 1
ATOM 4273 C CA . ARG A 1 547 ? -18.452 32.910 9.788 1.00 52.97 547 ARG A CA 1
ATOM 4274 C C . ARG A 1 547 ? -19.033 33.924 10.788 1.00 52.97 547 ARG A C 1
ATOM 4276 O O . ARG A 1 547 ? -18.313 34.818 11.225 1.00 52.97 547 ARG A O 1
ATOM 4283 N N . ALA A 1 548 ? -20.298 33.764 11.186 1.00 54.41 548 ALA A N 1
ATOM 4284 C CA . ALA A 1 548 ? -20.946 34.629 12.176 1.00 54.41 548 ALA A CA 1
ATOM 4285 C C . ALA A 1 548 ? -20.371 34.470 13.602 1.00 54.41 548 ALA A C 1
ATOM 4287 O O . ALA A 1 548 ? -20.219 35.463 14.305 1.00 54.41 548 ALA A O 1
ATOM 4288 N N . GLU A 1 549 ? -19.994 33.253 14.012 1.00 56.12 549 GLU A N 1
ATOM 4289 C CA . GLU A 1 549 ? -19.399 32.980 15.334 1.00 56.12 549 GLU A CA 1
ATOM 4290 C C . GLU A 1 549 ? -17.928 33.432 15.409 1.00 56.12 549 GLU A C 1
ATOM 4292 O O . GLU A 1 549 ? -17.449 33.837 16.465 1.00 56.12 549 GLU A O 1
ATOM 4297 N N . VAL A 1 550 ? -17.208 33.404 14.280 1.00 56.03 550 VAL A N 1
ATOM 4298 C CA . VAL A 1 550 ? -15.817 33.884 14.173 1.00 56.03 550 VAL A CA 1
ATOM 4299 C C . VAL A 1 550 ? -15.738 35.409 14.335 1.00 56.03 550 VAL A C 1
ATOM 4301 O O . VAL A 1 550 ? -14.844 35.912 15.010 1.00 56.03 550 VAL A O 1
ATOM 4304 N N . LEU A 1 551 ? -16.694 36.163 13.788 1.00 58.31 551 LEU A N 1
ATOM 4305 C CA . LEU A 1 551 ? -16.723 37.626 13.928 1.00 58.31 551 LEU A CA 1
ATOM 4306 C C . LEU A 1 551 ? -17.096 38.086 15.352 1.00 58.31 551 LEU A C 1
ATOM 4308 O O . LEU A 1 551 ? -16.589 39.108 15.811 1.00 58.31 551 LEU A O 1
ATOM 4312 N N . ASP A 1 552 ? -17.906 37.312 16.081 1.00 60.28 552 ASP A N 1
ATOM 4313 C CA . ASP A 1 552 ? -18.372 37.641 17.443 1.00 60.28 552 ASP A CA 1
ATOM 4314 C C . ASP A 1 552 ? -17.254 37.561 18.512 1.00 60.28 552 ASP A C 1
ATOM 4316 O O . ASP A 1 552 ? -17.328 38.177 19.573 1.00 60.28 552 ASP A O 1
ATOM 4320 N N . ILE A 1 553 ? -16.163 36.841 18.220 1.00 67.44 553 ILE A N 1
ATOM 4321 C CA . ILE A 1 553 ? -15.032 36.617 19.144 1.00 67.44 553 ILE A CA 1
ATOM 4322 C C . ILE A 1 553 ? -13.929 37.687 18.989 1.00 67.44 553 ILE A C 1
ATOM 4324 O O . ILE A 1 553 ? -13.037 37.799 19.835 1.00 67.44 553 ILE A O 1
ATOM 4328 N N . GLY A 1 554 ? -14.019 38.528 17.951 1.00 71.69 554 GLY A N 1
ATOM 4329 C CA . GLY A 1 554 ? -13.120 39.664 17.730 1.00 71.69 554 GLY A CA 1
ATOM 4330 C C . GLY A 1 554 ? -12.039 39.457 16.663 1.00 71.69 554 GLY A C 1
ATOM 4331 O O . GLY A 1 554 ? -11.061 40.208 16.663 1.00 71.69 554 GLY A O 1
ATOM 4332 N N . TYR A 1 555 ? -12.189 38.476 15.767 1.00 84.44 555 TYR A N 1
ATOM 4333 C CA . TYR A 1 555 ? -11.365 38.377 14.555 1.00 84.44 555 TYR A CA 1
ATOM 4334 C C . TYR A 1 555 ? -11.737 39.472 13.545 1.00 84.44 555 TYR A C 1
ATOM 4336 O O . TYR A 1 555 ? -12.903 39.832 13.405 1.00 84.44 555 TYR A O 1
ATOM 4344 N N . ASP A 1 556 ? -10.739 39.994 12.832 1.00 84.94 556 ASP A N 1
ATOM 4345 C CA . ASP A 1 556 ? -10.898 41.094 11.878 1.00 84.94 556 ASP A CA 1
ATOM 4346 C C . ASP A 1 556 ? -11.146 40.598 10.435 1.00 84.94 556 ASP A C 1
ATOM 4348 O O . ASP A 1 556 ? -11.838 41.278 9.679 1.00 84.94 556 ASP A O 1
ATOM 4352 N N . ALA A 1 557 ? -10.610 39.429 10.054 1.00 84.38 557 ALA A N 1
ATOM 4353 C CA . ALA A 1 557 ? -10.834 38.759 8.763 1.00 84.38 557 ALA A CA 1
ATOM 4354 C C . ALA A 1 557 ? -10.401 37.283 8.808 1.00 84.38 557 ALA A C 1
ATOM 4356 O O . ALA A 1 557 ? -9.875 36.822 9.822 1.00 84.38 557 ALA A O 1
ATOM 4357 N N . SER A 1 558 ? -10.592 36.554 7.704 1.00 82.75 558 SER A N 1
ATOM 4358 C CA . SER A 1 558 ? -10.157 35.163 7.525 1.00 82.75 558 SER A CA 1
ATOM 4359 C C . SER A 1 558 ? -9.329 34.985 6.252 1.00 82.75 558 SER A C 1
ATOM 4361 O O . SER A 1 558 ? -9.724 35.492 5.205 1.00 82.75 558 SER A O 1
ATOM 4363 N N . LEU A 1 559 ? -8.252 34.204 6.329 1.00 79.81 559 LEU A N 1
ATOM 4364 C CA . LEU A 1 559 ? -7.436 33.753 5.201 1.00 79.81 559 LEU A CA 1
ATOM 4365 C C . LEU A 1 559 ? -7.554 32.226 5.069 1.00 79.81 559 LEU A C 1
ATOM 4367 O O . LEU A 1 559 ? -7.410 31.503 6.059 1.00 79.81 559 LEU A O 1
ATOM 4371 N N . ARG A 1 560 ? -7.839 31.727 3.861 1.00 71.69 560 ARG A N 1
ATOM 4372 C CA . ARG A 1 560 ? -8.098 30.301 3.617 1.00 71.69 560 ARG A CA 1
ATOM 4373 C C . ARG A 1 560 ? -6.784 29.542 3.387 1.00 71.69 560 ARG A C 1
ATOM 4375 O O . ARG A 1 560 ? -5.930 29.996 2.637 1.00 71.69 560 ARG A O 1
ATOM 4382 N N . LYS A 1 561 ? -6.632 28.376 4.022 1.00 69.25 561 LYS A N 1
ATOM 4383 C CA . LYS A 1 561 ? -5.560 27.407 3.735 1.00 69.25 561 LYS A CA 1
ATOM 4384 C C . LYS A 1 561 ? -5.957 26.534 2.525 1.00 69.25 561 LYS A C 1
ATOM 4386 O O . LYS A 1 561 ? -7.081 26.018 2.538 1.00 69.25 561 LYS A O 1
ATOM 4391 N N . PRO A 1 562 ? -5.067 26.305 1.534 1.00 57.88 562 PRO A N 1
ATOM 4392 C CA . PRO A 1 562 ? -3.700 26.838 1.396 1.00 57.88 562 PRO A CA 1
ATOM 4393 C C . PRO A 1 562 ? -3.670 28.313 0.948 1.00 57.88 562 PRO A C 1
ATOM 4395 O O . PRO A 1 562 ? -4.542 28.750 0.206 1.00 57.88 562 PRO A O 1
ATOM 4398 N N . PHE A 1 563 ? -2.664 29.071 1.402 1.00 65.06 563 PHE A N 1
ATOM 4399 C CA . PHE A 1 563 ? -2.618 30.530 1.241 1.00 65.06 563 PHE A CA 1
ATOM 4400 C C . PHE A 1 563 ? -2.142 30.974 -0.148 1.00 65.06 563 PHE A C 1
ATOM 4402 O O . PHE A 1 563 ? -1.076 30.556 -0.600 1.00 65.06 563 PHE A O 1
ATOM 4409 N N . GLY A 1 564 ? -2.873 31.894 -0.782 1.00 57.50 564 GLY A N 1
ATOM 4410 C CA . GLY A 1 564 ? -2.428 32.592 -1.989 1.00 57.50 564 GLY A CA 1
ATOM 4411 C C . GLY A 1 564 ? -1.708 33.909 -1.674 1.00 57.50 564 GLY A C 1
ATOM 4412 O O . GLY A 1 564 ? -2.153 34.683 -0.826 1.00 57.50 564 GLY A O 1
ATOM 4413 N N . GLN A 1 565 ? -0.624 34.209 -2.395 1.00 61.66 565 GLN A N 1
ATOM 4414 C CA . GLN A 1 565 ? 0.153 35.444 -2.213 1.00 61.66 565 GLN A CA 1
ATOM 4415 C C . GLN A 1 565 ? -0.703 36.710 -2.421 1.00 61.66 565 GLN A C 1
ATOM 4417 O O . GLN A 1 565 ? -0.639 37.638 -1.617 1.00 61.66 565 GLN A O 1
ATOM 4422 N N . ALA A 1 566 ? -1.558 36.730 -3.449 1.00 65.50 566 ALA A N 1
ATOM 4423 C CA . ALA A 1 566 ? -2.445 37.859 -3.736 1.00 65.50 566 ALA A CA 1
ATOM 4424 C C . ALA A 1 566 ? -3.449 38.139 -2.599 1.00 65.50 566 ALA A C 1
ATOM 4426 O O . ALA A 1 566 ? -3.690 39.296 -2.256 1.00 65.50 566 ALA A O 1
ATOM 4427 N N . GLU A 1 567 ? -3.993 37.090 -1.974 1.00 70.25 567 GLU A N 1
ATOM 4428 C CA . GLU A 1 567 ? -4.936 37.221 -0.855 1.00 70.25 567 GLU A CA 1
ATOM 4429 C C . GLU A 1 567 ? -4.253 37.782 0.398 1.00 70.25 567 GLU A C 1
ATOM 4431 O O . GLU A 1 567 ? -4.811 38.650 1.069 1.00 70.25 567 GLU A O 1
ATOM 4436 N N . ILE A 1 568 ? -3.019 37.346 0.684 1.00 78.19 568 ILE A N 1
ATOM 4437 C CA . ILE A 1 568 ? -2.217 37.862 1.804 1.00 78.19 568 ILE A CA 1
ATOM 4438 C C . ILE A 1 568 ? -1.993 39.369 1.651 1.00 78.19 568 ILE A C 1
ATOM 4440 O O . ILE A 1 568 ? -2.236 40.125 2.593 1.00 78.19 568 ILE A O 1
ATOM 4444 N N . PHE A 1 569 ? -1.557 39.820 0.471 1.00 80.00 569 PHE A N 1
ATOM 4445 C CA . PHE A 1 569 ? -1.313 41.241 0.232 1.00 80.00 569 PHE A CA 1
ATOM 4446 C C . PHE A 1 569 ? -2.603 42.056 0.260 1.00 80.00 569 PHE A C 1
ATOM 4448 O O . PHE A 1 569 ? -2.635 43.079 0.937 1.00 80.00 569 PHE A O 1
ATOM 4455 N N . SER A 1 570 ? -3.687 41.565 -0.345 1.00 78.94 570 SER A N 1
ATOM 4456 C CA . SER A 1 570 ? -4.994 42.230 -0.288 1.00 78.94 570 SER A CA 1
ATOM 4457 C C . SER A 1 570 ? -5.481 42.440 1.155 1.00 78.94 570 SER A C 1
ATOM 4459 O O . SER A 1 570 ? -5.948 43.525 1.507 1.00 78.94 570 SER A O 1
ATOM 4461 N N . LEU A 1 571 ? -5.290 41.453 2.037 1.00 83.62 571 LEU A N 1
ATOM 4462 C CA . LEU A 1 571 ? -5.626 41.581 3.458 1.00 83.62 571 LEU A CA 1
ATOM 4463 C C . LEU A 1 571 ? -4.729 42.588 4.195 1.00 83.62 571 LEU A C 1
ATOM 4465 O O . LEU A 1 571 ? -5.207 43.312 5.073 1.00 83.62 571 LEU A O 1
ATOM 4469 N N . LEU A 1 572 ? -3.443 42.669 3.847 1.00 86.31 572 LEU A N 1
ATOM 4470 C CA . LEU A 1 572 ? -2.531 43.671 4.405 1.00 86.31 572 LEU A CA 1
ATOM 4471 C C . LEU A 1 572 ? -2.915 45.091 3.961 1.00 86.31 572 LEU A C 1
ATOM 4473 O O . LEU A 1 572 ? -2.918 46.002 4.792 1.00 86.31 572 LEU A O 1
ATOM 4477 N N . GLU A 1 573 ? -3.303 45.284 2.698 1.00 86.25 573 GLU A N 1
ATOM 4478 C CA . GLU A 1 573 ? -3.836 46.564 2.210 1.00 86.25 573 GLU A CA 1
ATOM 4479 C C . GLU A 1 573 ? -5.107 46.948 2.976 1.00 86.25 573 GLU A C 1
ATOM 4481 O O . GLU A 1 573 ? -5.205 48.043 3.532 1.00 86.25 573 GLU A O 1
ATOM 4486 N N . GLN A 1 574 ? -6.055 46.015 3.083 1.00 85.75 574 GLN A N 1
ATOM 4487 C CA . GLN A 1 574 ? -7.353 46.255 3.707 1.00 85.75 574 GLN A CA 1
ATOM 4488 C C . GLN A 1 574 ? -7.253 46.569 5.208 1.00 85.75 574 GLN A C 1
ATOM 4490 O O . GLN A 1 574 ? -7.959 47.449 5.704 1.00 85.75 574 GLN A O 1
ATOM 4495 N N . HIS A 1 575 ? -6.411 45.847 5.954 1.00 87.25 575 HIS A N 1
ATOM 4496 C CA . HIS A 1 575 ? -6.408 45.914 7.420 1.00 87.25 575 HIS A CA 1
ATOM 4497 C C . HIS A 1 575 ? -5.290 46.770 8.014 1.00 87.25 575 HIS A C 1
ATOM 4499 O O . HIS A 1 575 ? -5.458 47.281 9.125 1.00 87.25 575 HIS A O 1
ATOM 4505 N N . LEU A 1 576 ? -4.173 46.943 7.303 1.00 86.00 576 LEU A N 1
ATOM 4506 C CA . LEU A 1 576 ? -3.047 47.771 7.745 1.00 86.00 576 LEU A CA 1
ATOM 4507 C C . LEU A 1 576 ? -2.881 49.058 6.931 1.00 86.00 576 LEU A C 1
ATOM 4509 O O . LEU A 1 576 ? -2.046 49.890 7.296 1.00 86.00 576 LEU A O 1
ATOM 4513 N N . GLY A 1 577 ? -3.648 49.232 5.848 1.00 83.62 577 GLY A N 1
ATOM 4514 C CA . GLY A 1 577 ? -3.465 50.345 4.915 1.00 83.62 577 GLY A CA 1
ATOM 4515 C C . GLY A 1 577 ? -2.118 50.294 4.196 1.00 83.62 577 GLY A C 1
ATOM 4516 O O . GLY A 1 577 ? -1.652 51.329 3.720 1.00 83.62 577 GLY A O 1
ATOM 4517 N N . ALA A 1 578 ? -1.477 49.118 4.174 1.00 82.94 578 ALA A N 1
ATOM 4518 C CA . ALA A 1 578 ? -0.209 48.921 3.497 1.00 82.94 578 ALA A CA 1
ATOM 4519 C C . ALA A 1 578 ? -0.401 49.215 2.008 1.00 82.94 578 ALA A C 1
ATOM 4521 O O . ALA A 1 578 ? -1.384 48.784 1.419 1.00 82.94 578 ALA A O 1
ATOM 4522 N N . GLN A 1 579 ? 0.510 49.969 1.406 1.00 79.94 579 GLN A N 1
ATOM 4523 C CA . GLN A 1 579 ? 0.503 50.198 -0.037 1.00 79.94 579 GLN A CA 1
ATOM 4524 C C . GLN A 1 579 ? 1.700 49.498 -0.641 1.00 79.94 579 GLN A C 1
ATOM 4526 O O . GLN A 1 579 ? 2.830 49.696 -0.186 1.00 79.94 579 GLN A O 1
ATOM 4531 N N . PHE A 1 580 ? 1.445 48.703 -1.669 1.00 76.00 580 PHE A N 1
ATOM 4532 C CA . PHE A 1 580 ? 2.472 47.963 -2.368 1.00 76.00 580 PHE A CA 1
ATOM 4533 C C . PHE A 1 580 ? 2.723 48.568 -3.745 1.00 76.00 580 PHE A C 1
ATOM 4535 O O . PHE A 1 580 ? 1.805 49.016 -4.429 1.00 76.00 580 PHE A O 1
ATOM 4542 N N . VAL A 1 581 ? 3.987 48.594 -4.146 1.00 67.56 581 VAL A N 1
ATOM 4543 C CA . VAL A 1 581 ? 4.413 48.999 -5.483 1.00 67.56 581 VAL A CA 1
ATOM 4544 C C . VAL A 1 581 ? 5.182 47.851 -6.117 1.00 67.56 581 VAL A C 1
ATOM 4546 O O . VAL A 1 581 ? 5.925 47.129 -5.446 1.00 67.56 581 VAL A O 1
ATOM 4549 N N . ALA A 1 582 ? 5.009 47.688 -7.425 1.00 53.19 582 ALA A N 1
ATOM 4550 C CA . ALA A 1 582 ? 5.904 46.857 -8.208 1.00 53.19 582 ALA A CA 1
ATOM 4551 C C . ALA A 1 582 ? 7.320 47.425 -8.081 1.00 53.19 582 ALA A C 1
ATOM 4553 O O . ALA A 1 582 ? 7.515 48.632 -8.246 1.00 53.19 582 ALA A O 1
ATOM 4554 N N . ALA A 1 583 ? 8.305 46.585 -7.770 1.00 45.06 583 ALA A N 1
ATOM 4555 C CA . ALA A 1 583 ? 9.695 47.003 -7.785 1.00 45.06 583 ALA A CA 1
ATOM 4556 C C . ALA A 1 583 ? 10.079 47.418 -9.216 1.00 45.06 583 ALA A C 1
ATOM 4558 O O . ALA A 1 583 ? 10.368 46.582 -10.068 1.00 45.06 583 ALA A O 1
ATOM 4559 N N . THR A 1 584 ? 10.040 48.717 -9.505 1.00 38.03 584 THR A N 1
ATOM 4560 C CA . THR A 1 584 ? 10.564 49.274 -10.749 1.00 38.03 584 THR A CA 1
ATOM 4561 C C . THR A 1 584 ? 12.076 49.275 -10.694 1.00 38.03 584 THR A C 1
ATOM 4563 O O . THR A 1 584 ? 12.684 49.592 -9.673 1.00 38.03 584 THR A O 1
ATOM 4566 N N . ALA A 1 585 ? 12.678 49.066 -11.836 1.00 32.25 585 ALA A N 1
ATOM 4567 C CA . ALA A 1 585 ? 14.026 49.481 -12.132 1.00 32.25 585 ALA A CA 1
ATOM 4568 C C . ALA A 1 585 ? 14.041 50.366 -13.388 1.00 32.25 585 ALA A C 1
ATOM 4570 O O . ALA A 1 585 ? 13.026 50.870 -13.870 1.00 32.25 585 ALA A O 1
ATOM 4571 N N . VAL A 1 586 ? 15.240 50.576 -13.893 1.00 33.44 586 VAL A N 1
ATOM 4572 C CA . VAL A 1 586 ? 15.682 51.693 -14.712 1.00 33.44 586 VAL A CA 1
ATOM 4573 C C . VAL A 1 586 ? 15.474 51.496 -16.232 1.00 33.44 586 VAL A C 1
ATOM 4575 O O . VAL A 1 586 ? 15.807 50.445 -16.769 1.00 33.44 586 VAL A O 1
ATOM 4578 N N . ASP A 1 587 ? 14.957 52.547 -16.884 1.00 31.75 587 ASP A N 1
ATOM 4579 C CA . ASP A 1 587 ? 14.923 52.887 -18.326 1.00 31.75 587 ASP A CA 1
ATOM 4580 C C . ASP A 1 587 ? 14.265 51.922 -19.348 1.00 31.75 587 ASP A C 1
ATOM 4582 O O . ASP A 1 587 ? 14.816 50.899 -19.742 1.00 31.75 587 ASP A O 1
ATOM 4586 N N . ALA A 1 588 ? 13.101 52.322 -19.883 1.00 33.66 588 ALA A N 1
ATOM 4587 C CA . ALA A 1 588 ? 12.423 51.675 -21.014 1.00 33.66 588 ALA A CA 1
ATOM 4588 C C . ALA A 1 588 ? 12.975 52.164 -22.374 1.00 33.66 588 ALA A C 1
ATOM 4590 O O . ALA A 1 588 ? 12.989 53.367 -22.645 1.00 33.66 588 ALA A O 1
ATOM 4591 N N . VAL A 1 589 ? 13.381 51.235 -23.251 1.00 39.62 589 VAL A N 1
ATOM 4592 C CA . VAL A 1 589 ? 13.831 51.496 -24.637 1.00 39.62 589 VAL A CA 1
ATOM 4593 C C . VAL A 1 589 ? 12.694 51.205 -25.632 1.00 39.62 589 VAL A C 1
ATOM 4595 O O . VAL A 1 589 ? 11.857 50.338 -25.399 1.00 39.62 589 VAL A O 1
ATOM 4598 N N . ASN A 1 590 ? 12.633 51.960 -26.734 1.00 48.09 590 ASN A N 1
ATOM 4599 C CA . ASN A 1 590 ? 11.562 51.935 -27.738 1.00 48.09 590 ASN A CA 1
ATOM 4600 C C . ASN A 1 590 ? 11.777 50.806 -28.788 1.00 48.09 590 ASN A C 1
ATOM 4602 O O . ASN A 1 590 ? 12.661 50.957 -29.634 1.00 48.09 590 ASN A O 1
ATOM 4606 N N . PRO A 1 591 ? 10.973 49.718 -28.817 1.00 51.59 591 PRO A N 1
ATOM 4607 C CA . PRO A 1 591 ? 11.291 48.498 -29.582 1.00 51.59 591 PRO A CA 1
ATOM 4608 C C . PRO A 1 591 ? 11.333 48.672 -31.110 1.00 51.59 591 PRO A C 1
ATOM 4610 O O . PRO A 1 591 ? 12.054 47.961 -31.806 1.00 51.59 591 PRO A O 1
ATOM 4613 N N . ALA A 1 592 ? 10.577 49.625 -31.663 1.00 51.41 592 ALA A N 1
ATOM 4614 C CA . ALA A 1 592 ? 10.349 49.713 -33.108 1.00 51.41 592 ALA A CA 1
ATOM 4615 C C . ALA A 1 592 ? 11.551 50.244 -33.918 1.00 51.41 592 ALA A C 1
ATOM 4617 O O . ALA A 1 592 ? 11.701 49.898 -35.090 1.00 51.41 592 ALA A O 1
ATOM 4618 N N . ALA A 1 593 ? 12.405 51.082 -33.321 1.00 50.75 593 ALA A N 1
ATOM 4619 C CA . ALA A 1 593 ? 13.576 51.650 -34.004 1.00 50.75 593 ALA A CA 1
ATOM 4620 C C . ALA A 1 593 ? 14.774 50.680 -34.045 1.00 50.75 593 ALA A C 1
ATOM 4622 O O . ALA A 1 593 ? 15.665 50.815 -34.882 1.00 50.75 593 ALA A O 1
ATOM 4623 N N . ASP A 1 594 ? 14.746 49.680 -33.173 1.00 63.34 594 ASP A N 1
ATOM 4624 C CA . ASP A 1 594 ? 15.886 48.867 -32.773 1.00 63.34 594 ASP A CA 1
ATOM 4625 C C . ASP A 1 594 ? 15.932 47.524 -33.521 1.00 63.34 594 ASP A C 1
ATOM 4627 O O . ASP A 1 594 ? 16.962 47.148 -34.083 1.00 63.34 594 ASP A O 1
ATOM 4631 N N . ILE A 1 595 ? 14.773 46.885 -33.719 1.00 65.81 595 ILE A N 1
ATOM 4632 C CA . ILE A 1 595 ? 14.632 45.674 -34.550 1.00 65.81 595 ILE A CA 1
ATOM 4633 C C . ILE A 1 595 ? 15.138 45.908 -35.984 1.00 65.81 595 ILE A C 1
ATOM 4635 O O . ILE A 1 595 ? 15.695 45.007 -36.612 1.00 65.81 595 ILE A O 1
ATOM 4639 N N . ALA A 1 596 ? 14.980 47.126 -36.517 1.00 65.06 596 ALA A N 1
ATOM 4640 C CA . ALA A 1 596 ? 15.441 47.483 -37.856 1.00 65.06 596 ALA A CA 1
ATOM 4641 C C . ALA A 1 596 ? 16.974 47.402 -38.010 1.00 65.06 596 ALA A C 1
ATOM 4643 O O . ALA A 1 596 ? 17.446 47.159 -39.124 1.00 65.06 596 ALA A O 1
ATOM 4644 N N . ALA A 1 597 ? 17.729 47.562 -36.916 1.00 69.00 597 ALA A N 1
ATOM 4645 C CA . ALA A 1 597 ? 19.190 47.509 -36.888 1.00 69.00 597 ALA A CA 1
ATOM 4646 C C . ALA A 1 597 ? 19.754 46.076 -36.810 1.00 69.00 597 ALA A C 1
ATOM 4648 O O . ALA A 1 597 ? 20.914 45.856 -37.158 1.00 69.00 597 ALA A O 1
ATOM 4649 N N . VAL A 1 598 ? 18.944 45.088 -36.413 1.00 77.06 598 VAL A N 1
ATOM 4650 C CA . VAL A 1 598 ? 19.357 43.676 -36.385 1.00 77.06 598 VAL A CA 1
ATOM 4651 C C . VAL A 1 598 ? 19.442 43.131 -37.819 1.00 77.06 598 VAL A C 1
ATOM 4653 O O . VAL A 1 598 ? 18.527 43.360 -38.606 1.00 77.06 598 VAL A O 1
ATOM 4656 N N . PRO A 1 599 ? 20.481 42.388 -38.225 1.00 79.81 599 PRO A N 1
ATOM 4657 C CA . PRO A 1 599 ? 20.535 41.764 -39.547 1.00 79.81 599 PRO A CA 1
ATOM 4658 C C . PRO A 1 599 ? 19.332 40.843 -39.811 1.00 79.81 599 PRO A C 1
ATOM 4660 O O . PRO A 1 599 ? 18.979 40.024 -38.966 1.00 79.81 599 PRO A O 1
ATOM 4663 N N . GLY A 1 600 ? 18.722 40.940 -40.999 1.00 79.25 600 GLY A N 1
ATOM 4664 C CA . GLY A 1 600 ? 17.564 40.117 -41.396 1.00 79.25 600 GLY A CA 1
ATOM 4665 C C . GLY A 1 600 ? 17.732 38.604 -41.163 1.00 79.25 600 GLY A C 1
ATOM 4666 O O . GLY A 1 600 ? 16.840 38.005 -40.578 1.00 79.25 600 GLY A O 1
ATOM 4667 N N . PRO A 1 601 ? 18.889 37.990 -41.482 1.00 80.81 601 PRO A N 1
ATOM 4668 C CA . PRO A 1 601 ? 19.106 36.562 -41.235 1.00 80.81 601 PRO A CA 1
ATOM 4669 C C . PRO A 1 601 ? 19.050 36.161 -39.756 1.00 80.81 601 PRO A C 1
ATOM 4671 O O . PRO A 1 601 ? 18.613 35.056 -39.444 1.00 80.81 601 PRO A O 1
ATOM 4674 N N . LEU A 1 602 ? 19.480 37.044 -38.847 1.00 80.25 602 LEU A N 1
ATOM 4675 C CA . LEU A 1 602 ? 19.406 36.801 -37.403 1.00 80.25 602 LEU A CA 1
ATOM 4676 C C . LEU A 1 602 ? 17.977 36.957 -36.895 1.00 80.25 602 LEU A C 1
ATOM 4678 O O . LEU A 1 602 ? 17.542 36.171 -36.061 1.00 80.25 602 LEU A O 1
ATOM 4682 N N . ARG A 1 603 ? 17.219 37.912 -37.449 1.00 81.94 603 ARG A N 1
ATOM 4683 C CA . ARG A 1 603 ? 15.787 38.050 -37.154 1.00 81.94 603 ARG A CA 1
ATOM 4684 C C . ARG A 1 603 ? 15.006 36.817 -37.592 1.00 81.94 603 ARG A C 1
ATOM 4686 O O . ARG A 1 603 ? 14.290 36.252 -36.777 1.00 81.94 603 ARG A O 1
ATOM 4693 N N . ASP A 1 604 ? 15.212 36.359 -38.824 1.00 80.50 604 ASP A N 1
ATOM 4694 C CA . ASP A 1 604 ? 14.530 35.179 -39.364 1.00 80.50 604 ASP A CA 1
ATOM 4695 C C . ASP A 1 604 ? 14.919 33.902 -38.599 1.00 80.50 604 ASP A C 1
ATOM 4697 O O . ASP A 1 604 ? 14.080 33.033 -38.356 1.00 80.50 604 ASP A O 1
ATOM 4701 N N . SER A 1 605 ? 16.192 33.783 -38.197 1.00 78.38 605 SER A N 1
ATOM 4702 C CA . SER A 1 605 ? 16.680 32.640 -37.413 1.00 78.38 605 SER A CA 1
ATOM 4703 C C . SER A 1 605 ? 16.098 32.637 -36.004 1.00 78.38 605 SER A C 1
ATOM 4705 O O . SER A 1 605 ? 15.626 31.594 -35.556 1.00 78.38 605 SER A O 1
ATOM 4707 N N . LEU A 1 606 ? 16.052 33.798 -35.344 1.00 79.06 606 LEU A N 1
ATOM 4708 C CA . LEU A 1 606 ? 15.462 33.938 -34.016 1.00 79.06 606 LEU A CA 1
ATOM 4709 C C . LEU A 1 606 ? 13.947 33.720 -34.049 1.00 79.06 606 LEU A C 1
ATOM 4711 O O . LEU A 1 606 ? 13.416 33.018 -33.196 1.00 79.06 606 LEU A O 1
ATOM 4715 N N . GLU A 1 607 ? 13.248 34.267 -35.045 1.00 77.50 607 GLU A N 1
ATOM 4716 C CA . GLU A 1 607 ? 11.807 34.074 -35.214 1.00 77.50 607 GLU A CA 1
ATOM 4717 C C . GLU A 1 607 ? 11.482 32.593 -35.421 1.00 77.50 607 GLU A C 1
ATOM 4719 O O . GLU A 1 607 ? 10.597 32.043 -34.766 1.00 77.50 607 GLU A O 1
ATOM 4724 N N . LYS A 1 608 ? 12.240 31.918 -36.289 1.00 68.06 608 LYS A N 1
ATOM 4725 C CA . LYS A 1 608 ? 12.070 30.489 -36.547 1.00 68.06 608 LYS A CA 1
ATOM 4726 C C . LYS A 1 608 ? 12.398 29.642 -35.317 1.00 68.06 608 LYS A C 1
ATOM 4728 O O . LYS A 1 608 ? 11.657 28.706 -35.024 1.00 68.06 608 LYS A O 1
ATOM 4733 N N . ALA A 1 609 ? 13.469 29.964 -34.593 1.00 65.38 609 ALA A N 1
ATOM 4734 C CA . ALA A 1 609 ? 13.839 29.271 -33.361 1.00 65.38 609 ALA A CA 1
ATOM 4735 C C . ALA A 1 609 ? 12.773 29.464 -32.267 1.00 65.38 609 ALA A C 1
ATOM 4737 O O . ALA A 1 609 ? 12.349 28.491 -31.646 1.00 65.38 609 ALA A O 1
ATOM 4738 N N . ALA A 1 610 ? 12.247 30.683 -32.109 1.00 61.72 610 ALA A N 1
ATOM 4739 C CA . ALA A 1 610 ? 11.180 31.002 -31.162 1.00 61.72 610 ALA A CA 1
ATOM 4740 C C . ALA A 1 610 ? 9.846 30.318 -31.521 1.00 61.72 610 ALA A C 1
ATOM 4742 O O . ALA A 1 610 ? 9.179 29.777 -30.641 1.00 61.72 610 ALA A O 1
ATOM 4743 N N . GLN A 1 611 ? 9.473 30.259 -32.805 1.00 58.34 611 GLN A N 1
ATOM 4744 C CA . GLN A 1 611 ? 8.277 29.538 -33.274 1.00 58.34 611 GLN A CA 1
ATOM 4745 C C . GLN A 1 611 ? 8.377 28.021 -33.070 1.00 58.34 611 GLN A C 1
ATOM 4747 O O . GLN A 1 611 ? 7.366 27.359 -32.832 1.00 58.34 611 GLN A O 1
ATOM 4752 N N . LEU A 1 612 ? 9.587 27.466 -33.169 1.00 51.09 612 LEU A N 1
ATOM 4753 C CA . LEU A 1 612 ? 9.860 26.047 -32.938 1.00 51.09 612 LEU A CA 1
ATOM 4754 C C . LEU A 1 612 ? 10.107 25.718 -31.455 1.00 51.09 612 LEU A C 1
ATOM 4756 O O . LEU A 1 612 ? 10.135 24.540 -31.101 1.00 51.09 612 LEU A O 1
ATOM 4760 N N . GLY A 1 613 ? 10.251 26.734 -30.595 1.00 42.25 613 GLY A N 1
ATOM 4761 C CA . GLY A 1 613 ? 10.566 26.578 -29.172 1.00 42.25 613 GLY A CA 1
ATOM 4762 C C . GLY A 1 613 ? 11.969 26.019 -28.911 1.00 42.25 613 GLY A C 1
ATOM 4763 O O . GLY A 1 613 ? 12.175 25.340 -27.905 1.00 42.25 613 GLY A O 1
ATOM 4764 N N . ASP A 1 614 ? 12.910 26.254 -29.828 1.00 57.50 614 ASP A N 1
ATOM 4765 C CA . ASP A 1 614 ? 14.288 25.762 -29.756 1.00 57.50 614 ASP A CA 1
ATOM 4766 C C . ASP A 1 614 ? 15.157 26.731 -28.944 1.00 57.50 614 ASP A C 1
ATOM 4768 O O . ASP A 1 614 ? 15.661 27.729 -29.453 1.00 57.50 614 ASP A O 1
ATOM 4772 N N . MET A 1 615 ? 15.273 26.460 -27.646 1.00 47.12 615 MET A N 1
ATOM 4773 C CA . MET A 1 615 ? 15.877 27.380 -26.681 1.00 47.12 615 MET A CA 1
ATOM 4774 C C . MET A 1 615 ? 17.373 27.584 -26.878 1.00 47.12 615 MET A C 1
ATOM 4776 O O . MET A 1 615 ? 17.830 28.713 -26.767 1.00 47.12 615 MET A O 1
ATOM 4780 N N . ASP A 1 616 ? 18.112 26.529 -27.216 1.00 54.94 616 ASP A N 1
ATOM 4781 C CA . ASP A 1 616 ? 19.558 26.634 -27.416 1.00 54.94 616 ASP A CA 1
ATOM 4782 C C . ASP A 1 616 ? 19.846 27.477 -28.671 1.00 54.94 616 ASP A C 1
ATOM 4784 O O . ASP A 1 616 ? 20.762 28.298 -28.687 1.00 54.94 616 ASP A O 1
ATOM 4788 N N . ALA A 1 617 ? 19.005 27.349 -29.706 1.00 66.50 617 ALA A N 1
ATOM 4789 C CA . ALA A 1 617 ? 19.069 28.197 -30.893 1.00 66.50 617 ALA A CA 1
ATOM 4790 C C . ALA A 1 617 ? 18.605 29.640 -30.621 1.00 66.50 617 ALA A C 1
ATOM 4792 O O . ALA A 1 617 ? 19.180 30.577 -31.178 1.00 66.50 617 ALA A O 1
ATOM 4793 N N . VAL A 1 618 ? 17.593 29.840 -29.769 1.00 69.62 618 VAL A N 1
ATOM 4794 C CA . VAL A 1 618 ? 17.140 31.173 -29.334 1.00 69.62 618 VAL A CA 1
ATOM 4795 C C . VAL A 1 618 ? 18.245 31.883 -28.548 1.00 69.62 618 VAL A C 1
ATOM 4797 O O . VAL A 1 618 ? 18.597 33.002 -28.907 1.00 69.62 618 VAL A O 1
ATOM 4800 N N . GLU A 1 619 ? 18.837 31.237 -27.542 1.00 69.38 619 GLU A N 1
ATOM 4801 C CA . GLU A 1 619 ? 19.919 31.798 -26.721 1.00 69.38 619 GLU A CA 1
ATOM 4802 C C . GLU A 1 619 ? 21.161 32.111 -27.569 1.00 69.38 619 GLU A C 1
ATOM 4804 O O . GLU A 1 619 ? 21.660 33.234 -27.519 1.00 69.38 619 GLU A O 1
ATOM 4809 N N . ALA A 1 620 ? 21.592 31.186 -28.437 1.00 75.88 620 ALA A N 1
ATOM 4810 C CA . ALA A 1 620 ? 22.726 31.415 -29.337 1.00 75.88 620 ALA A CA 1
ATOM 4811 C C . ALA A 1 620 ? 22.480 32.587 -30.304 1.00 75.88 620 ALA A C 1
ATOM 4813 O O . ALA A 1 620 ? 23.356 33.422 -30.526 1.00 75.88 620 ALA A O 1
ATOM 4814 N N . THR A 1 621 ? 21.266 32.696 -30.856 1.00 83.06 621 THR A N 1
ATOM 4815 C CA . THR A 1 621 ? 20.935 33.803 -31.765 1.00 83.06 621 THR A CA 1
ATOM 4816 C C . THR A 1 621 ? 20.833 35.132 -31.006 1.00 83.06 621 THR A C 1
ATOM 4818 O O . THR A 1 621 ? 21.234 36.168 -31.534 1.00 83.06 621 THR A O 1
ATOM 4821 N N . ILE A 1 622 ? 20.344 35.131 -29.759 1.00 81.94 622 ILE A N 1
ATOM 4822 C CA . ILE A 1 622 ? 20.314 36.325 -28.902 1.00 81.94 622 ILE A CA 1
ATOM 4823 C C . ILE A 1 622 ? 21.735 36.766 -28.520 1.00 81.94 622 ILE A C 1
ATOM 4825 O O . ILE A 1 622 ? 22.012 37.965 -28.559 1.00 81.94 622 ILE A O 1
ATOM 4829 N N . GLU A 1 623 ? 22.660 35.841 -28.241 1.00 80.81 623 GLU A N 1
ATOM 4830 C CA . GLU A 1 623 ? 24.082 36.160 -28.029 1.00 80.81 623 GLU A CA 1
ATOM 4831 C C . GLU A 1 623 ? 24.714 36.823 -29.262 1.00 80.81 623 GLU A C 1
ATOM 4833 O O . GLU A 1 623 ? 25.463 37.797 -29.139 1.00 80.81 623 GLU A O 1
ATOM 4838 N N . GLU A 1 624 ? 24.377 36.365 -30.469 1.00 81.62 624 GLU A N 1
ATOM 4839 C CA . GLU A 1 624 ? 24.831 37.020 -31.700 1.00 81.62 624 GLU A CA 1
ATOM 4840 C C . GLU A 1 624 ? 24.230 38.429 -31.848 1.00 81.62 624 GLU A C 1
ATOM 4842 O O . GLU A 1 624 ? 24.936 39.377 -32.214 1.00 81.62 624 GLU A O 1
ATOM 4847 N N . ILE A 1 625 ? 22.954 38.610 -31.488 1.00 81.31 625 ILE A N 1
ATOM 4848 C CA . ILE A 1 625 ? 22.275 39.916 -31.495 1.00 81.31 625 ILE A CA 1
ATOM 4849 C C . ILE A 1 625 ? 22.851 40.853 -30.421 1.00 81.31 625 ILE A C 1
ATOM 4851 O O . ILE A 1 625 ? 22.941 42.055 -30.675 1.00 81.31 625 ILE A O 1
ATOM 4855 N N . GLN A 1 626 ? 23.336 40.340 -29.283 1.00 81.88 626 GLN A N 1
ATOM 4856 C CA . GLN A 1 626 ? 23.983 41.120 -28.215 1.00 81.88 626 GLN A CA 1
ATOM 4857 C C . GLN A 1 626 ? 25.160 41.950 -28.740 1.00 81.88 626 GLN A C 1
ATOM 4859 O O . GLN A 1 626 ? 25.384 43.071 -28.280 1.00 81.88 626 GLN A O 1
ATOM 4864 N N . SER A 1 627 ? 25.887 41.424 -29.731 1.00 75.62 627 SER A N 1
ATOM 4865 C CA . SER A 1 627 ? 27.028 42.109 -30.348 1.00 75.62 627 SER A CA 1
ATOM 4866 C C . SER A 1 627 ? 26.633 43.294 -31.241 1.00 75.62 627 SER A C 1
ATOM 4868 O O . SER A 1 627 ? 27.423 44.221 -31.421 1.00 75.62 627 SER A O 1
ATOM 4870 N N . VAL A 1 628 ? 25.411 43.283 -31.783 1.00 78.44 628 VAL A N 1
ATOM 4871 C CA . VAL A 1 628 ? 24.908 44.294 -32.725 1.00 78.44 628 VAL A CA 1
ATOM 4872 C C . VAL A 1 628 ? 23.986 45.291 -32.032 1.00 78.44 628 VAL A C 1
ATOM 4874 O O . VAL A 1 628 ? 24.039 46.487 -32.316 1.00 78.44 628 VAL A O 1
ATOM 4877 N N . GLN A 1 629 ? 23.140 44.810 -31.121 1.00 78.88 629 GLN A N 1
ATOM 4878 C CA . GLN A 1 629 ? 22.118 45.612 -30.469 1.00 78.88 629 GLN A CA 1
ATOM 4879 C C . GLN A 1 629 ? 21.879 45.140 -29.017 1.00 78.88 629 GLN A C 1
ATOM 4881 O O . GLN A 1 629 ? 20.915 44.432 -28.720 1.00 78.88 629 GLN A O 1
ATOM 4886 N N . PRO A 1 630 ? 22.760 45.540 -28.082 1.00 74.31 630 PRO A N 1
ATOM 4887 C CA . PRO A 1 630 ? 22.822 44.974 -26.731 1.00 74.31 630 PRO A CA 1
ATOM 4888 C C . PRO A 1 630 ? 21.591 45.266 -25.862 1.00 74.31 630 PRO A C 1
ATOM 4890 O O . PRO A 1 630 ? 21.287 44.493 -24.959 1.00 74.31 630 PRO A O 1
ATOM 4893 N N . ALA A 1 631 ? 20.875 46.363 -26.128 1.00 67.50 631 ALA A N 1
ATOM 4894 C CA . ALA A 1 631 ? 19.663 46.721 -25.390 1.00 67.50 631 ALA A CA 1
ATOM 4895 C C . ALA A 1 631 ? 18.472 45.814 -25.750 1.00 67.50 631 ALA A C 1
ATOM 4897 O O . ALA A 1 631 ? 17.788 45.325 -24.855 1.00 67.50 631 ALA A O 1
ATOM 4898 N N . LEU A 1 632 ? 18.260 45.533 -27.044 1.00 76.44 632 LEU A N 1
ATOM 4899 C CA . LEU A 1 632 ? 17.224 44.593 -27.486 1.00 76.44 632 LEU A CA 1
ATOM 4900 C C . LEU A 1 632 ? 17.579 43.156 -27.101 1.00 76.44 632 LEU A C 1
ATOM 4902 O O . LEU A 1 632 ? 16.700 42.416 -26.676 1.00 76.44 632 LEU A O 1
ATOM 4906 N N . ALA A 1 633 ? 18.852 42.769 -27.202 1.00 74.38 633 ALA A N 1
ATOM 4907 C CA . ALA A 1 633 ? 19.293 41.441 -26.789 1.00 74.38 633 ALA A CA 1
ATOM 4908 C C . ALA A 1 633 ? 19.010 41.177 -25.301 1.00 74.38 633 ALA A C 1
ATOM 4910 O O . ALA A 1 633 ? 18.419 40.154 -24.991 1.00 74.38 633 ALA A O 1
ATOM 4911 N N . ALA A 1 634 ? 19.281 42.131 -24.401 1.00 68.88 634 ALA A N 1
ATOM 4912 C CA . ALA A 1 634 ? 18.949 41.991 -22.979 1.00 68.88 634 ALA A CA 1
ATOM 4913 C C . ALA A 1 634 ? 17.438 41.807 -22.721 1.00 68.88 634 ALA A C 1
ATOM 4915 O O . ALA A 1 634 ? 17.044 41.005 -21.872 1.00 68.88 634 ALA A O 1
ATOM 4916 N N . GLN A 1 635 ? 16.587 42.509 -23.477 1.00 69.38 635 GLN A N 1
ATOM 4917 C CA . GLN A 1 635 ? 15.132 42.361 -23.396 1.00 69.38 635 GLN A CA 1
ATOM 4918 C C . GLN A 1 635 ? 14.662 40.997 -23.934 1.00 69.38 635 GLN A C 1
ATOM 4920 O O . GLN A 1 635 ? 13.810 40.349 -23.328 1.00 69.38 635 GLN A O 1
ATOM 4925 N N . LEU A 1 636 ? 15.234 40.539 -25.051 1.00 72.94 636 LEU A N 1
ATOM 4926 C CA . LEU A 1 636 ? 14.954 39.222 -25.626 1.00 72.94 636 LEU A CA 1
ATOM 4927 C C . LEU A 1 636 ? 15.442 38.089 -24.712 1.00 72.94 636 LEU A C 1
ATOM 4929 O O . LEU A 1 636 ? 14.745 37.085 -24.599 1.00 72.94 636 LEU A O 1
ATOM 4933 N N . THR A 1 637 ? 16.571 38.264 -24.015 1.00 69.88 637 THR A N 1
ATOM 4934 C CA . THR A 1 637 ? 17.072 37.319 -23.005 1.00 69.88 637 THR A CA 1
ATOM 4935 C C . THR A 1 637 ? 16.093 37.188 -21.843 1.00 69.88 637 THR A C 1
ATOM 4937 O O . THR A 1 637 ? 15.722 36.070 -21.509 1.00 69.88 637 THR A O 1
ATOM 4940 N N . GLN A 1 638 ? 15.590 38.296 -21.280 1.00 56.00 638 GLN A N 1
ATOM 4941 C CA . GLN A 1 638 ? 14.586 38.236 -20.205 1.00 56.00 638 GLN A CA 1
ATOM 4942 C C . GLN A 1 638 ? 13.306 37.505 -20.636 1.00 56.00 638 GLN A C 1
ATOM 4944 O O . GLN A 1 638 ? 12.761 36.705 -19.876 1.00 56.00 638 GLN A O 1
ATOM 4949 N N . LEU A 1 639 ? 12.830 37.749 -21.862 1.00 54.72 639 LEU A N 1
ATOM 4950 C CA . LEU A 1 639 ? 11.661 37.050 -22.403 1.00 54.72 639 LEU A CA 1
ATOM 4951 C C . LEU A 1 639 ? 11.951 35.564 -22.664 1.00 54.72 639 LEU A C 1
ATOM 4953 O O . LEU A 1 639 ? 11.097 34.725 -22.392 1.00 54.72 639 LEU A O 1
ATOM 4957 N N . ALA A 1 640 ? 13.148 35.219 -23.146 1.00 52.53 640 ALA A N 1
ATOM 4958 C CA . ALA A 1 640 ? 13.559 33.836 -23.381 1.00 52.53 640 ALA A CA 1
ATOM 4959 C C . ALA A 1 640 ? 13.716 33.051 -22.067 1.00 52.53 640 ALA A C 1
ATOM 4961 O O . ALA A 1 640 ? 13.256 31.912 -21.985 1.00 52.53 640 ALA A O 1
ATOM 4962 N N . GLU A 1 641 ? 14.279 33.674 -21.028 1.00 49.25 641 GLU A N 1
ATOM 4963 C CA . GLU A 1 641 ? 14.401 33.117 -19.673 1.00 49.25 641 GLU A CA 1
ATOM 4964 C C . GLU A 1 641 ? 13.033 32.917 -19.001 1.00 49.25 641 GLU A C 1
ATOM 4966 O O . GLU A 1 641 ? 12.842 31.955 -18.255 1.00 49.25 641 GLU A O 1
ATOM 4971 N N . ALA A 1 642 ? 12.066 33.788 -19.308 1.00 44.00 642 ALA A N 1
ATOM 4972 C CA . ALA A 1 642 ? 10.666 33.663 -18.902 1.00 44.00 642 ALA A CA 1
ATOM 4973 C C . ALA A 1 642 ? 9.822 32.768 -19.839 1.00 44.00 642 ALA A C 1
ATOM 4975 O O . ALA A 1 642 ? 8.627 32.586 -19.601 1.00 44.00 642 ALA A O 1
ATOM 4976 N N . PHE A 1 643 ? 10.428 32.178 -20.879 1.00 40.97 643 PHE A N 1
ATOM 4977 C CA . PHE A 1 643 ? 9.789 31.323 -21.892 1.00 40.97 643 PHE A CA 1
ATOM 4978 C C . PHE A 1 643 ? 8.671 31.990 -22.715 1.00 40.97 643 PHE A C 1
ATOM 4980 O O . PHE A 1 643 ? 7.806 31.301 -23.269 1.00 40.97 643 PHE A O 1
ATOM 4987 N N . ASP A 1 644 ? 8.689 33.317 -22.840 1.00 47.06 644 ASP A N 1
ATOM 4988 C CA . ASP A 1 644 ? 7.692 34.098 -23.574 1.00 47.06 644 ASP A CA 1
ATOM 4989 C C . ASP A 1 644 ? 8.062 34.267 -25.061 1.00 47.06 644 ASP A C 1
ATOM 4991 O O . ASP A 1 644 ? 8.286 35.358 -25.593 1.00 47.06 644 ASP A O 1
ATOM 4995 N N . TYR A 1 645 ? 8.154 33.131 -25.760 1.00 60.72 645 TYR A N 1
ATOM 4996 C CA . TYR A 1 645 ? 8.556 33.085 -27.171 1.00 60.72 645 TYR A CA 1
ATOM 4997 C C . TYR A 1 645 ? 7.531 33.729 -28.115 1.00 60.72 645 TYR A C 1
ATOM 4999 O O . TYR A 1 645 ? 7.885 34.167 -29.209 1.00 60.72 645 TYR A O 1
ATOM 5007 N N . LEU A 1 646 ? 6.264 33.824 -27.698 1.00 47.25 646 LEU A N 1
ATOM 5008 C CA . LEU A 1 646 ? 5.224 34.504 -28.471 1.00 47.25 646 LEU A CA 1
ATOM 5009 C C . LEU A 1 646 ? 5.452 36.014 -28.488 1.00 47.25 646 LEU A C 1
ATOM 5011 O O . LEU A 1 646 ? 5.320 36.628 -29.549 1.00 47.25 646 LEU A O 1
ATOM 5015 N N . GLN A 1 647 ? 5.867 36.592 -27.359 1.00 57.22 647 GLN A N 1
ATOM 5016 C CA . GLN A 1 647 ? 6.223 38.002 -27.293 1.00 57.22 647 GLN A CA 1
ATOM 5017 C C . GLN A 1 647 ? 7.500 38.302 -28.090 1.00 57.22 647 GLN A C 1
ATOM 5019 O O . GLN A 1 647 ? 7.562 39.320 -28.777 1.00 57.22 647 GLN A O 1
ATOM 5024 N N . ILE A 1 648 ? 8.479 37.387 -28.106 1.00 69.19 648 ILE A N 1
ATOM 5025 C CA . ILE A 1 648 ? 9.670 37.495 -28.970 1.00 69.19 648 ILE A CA 1
ATOM 5026 C C . ILE A 1 648 ? 9.270 37.573 -30.452 1.00 69.19 648 ILE A C 1
ATOM 5028 O O . ILE A 1 648 ? 9.727 38.460 -31.174 1.00 69.19 648 ILE A O 1
ATOM 5032 N N . VAL A 1 649 ? 8.373 36.694 -30.910 1.00 68.94 649 VAL A N 1
ATOM 5033 C CA . VAL A 1 649 ? 7.872 36.710 -32.296 1.00 68.94 649 VAL A CA 1
ATOM 5034 C C . VAL A 1 649 ? 7.059 37.979 -32.583 1.00 68.94 649 VAL A C 1
ATOM 5036 O O . VAL A 1 649 ? 7.223 38.580 -33.644 1.00 68.94 649 VAL A O 1
ATOM 5039 N N . ALA A 1 650 ? 6.224 38.434 -31.643 1.00 60.88 650 ALA A N 1
ATOM 5040 C CA . ALA A 1 650 ? 5.434 39.659 -31.793 1.00 60.88 650 ALA A CA 1
ATOM 5041 C C . ALA A 1 650 ? 6.317 40.913 -31.934 1.00 60.88 650 ALA A C 1
ATOM 5043 O O . ALA A 1 650 ? 6.060 41.752 -32.805 1.00 60.88 650 ALA A O 1
ATOM 5044 N N . ILE A 1 651 ? 7.397 40.990 -31.145 1.00 69.50 651 ILE A N 1
ATOM 5045 C CA . ILE A 1 651 ? 8.428 42.029 -31.242 1.00 69.50 651 ILE A CA 1
ATOM 5046 C C . ILE A 1 651 ? 9.082 41.972 -32.626 1.00 69.50 651 ILE A C 1
ATOM 5048 O O . ILE A 1 651 ? 9.072 42.976 -33.331 1.00 69.50 651 ILE A O 1
ATOM 5052 N N . LEU A 1 652 ? 9.562 40.807 -33.080 1.00 71.25 652 LEU A N 1
ATOM 5053 C CA . LEU A 1 652 ? 10.220 40.665 -34.392 1.00 71.25 652 LEU A CA 1
ATOM 5054 C C . LEU A 1 652 ? 9.307 41.026 -35.578 1.00 71.25 652 LEU A C 1
ATOM 5056 O O . LEU A 1 652 ? 9.780 41.577 -36.574 1.00 71.25 652 LEU A O 1
ATOM 5060 N N . GLN A 1 653 ? 8.000 40.785 -35.454 1.00 66.50 653 GLN A N 1
ATOM 5061 C CA . GLN A 1 653 ? 6.988 41.115 -36.464 1.00 66.50 653 GLN A CA 1
ATOM 5062 C C . GLN A 1 653 ? 6.450 42.557 -36.367 1.00 66.50 653 GLN A C 1
ATOM 5064 O O . GLN A 1 653 ? 5.599 42.949 -37.171 1.00 66.50 653 GLN A O 1
ATOM 5069 N N . GLY A 1 654 ? 6.925 43.357 -35.405 1.00 57.94 654 GLY A N 1
ATOM 5070 C CA . GLY A 1 654 ? 6.536 44.759 -35.232 1.00 57.94 654 GLY A CA 1
ATOM 5071 C C . GLY A 1 654 ? 5.092 44.968 -34.759 1.00 57.94 654 GLY A C 1
ATOM 5072 O O . GLY A 1 654 ? 4.498 46.004 -35.062 1.00 57.94 654 GLY A O 1
ATOM 5073 N N . ARG A 1 655 ? 4.500 43.996 -34.051 1.00 47.69 655 ARG A N 1
ATOM 5074 C CA . ARG A 1 655 ? 3.141 44.089 -33.493 1.00 47.69 655 ARG A CA 1
ATOM 5075 C C . ARG A 1 655 ? 3.217 44.304 -31.980 1.00 47.69 655 ARG A C 1
ATOM 5077 O O . ARG A 1 655 ? 3.455 43.356 -31.244 1.00 47.69 655 ARG A O 1
ATOM 5084 N N . ASN A 1 656 ? 2.970 45.528 -31.513 1.00 40.34 656 ASN A N 1
ATOM 5085 C CA . ASN A 1 656 ? 2.688 45.773 -30.094 1.00 40.34 656 ASN A CA 1
ATOM 5086 C C . ASN A 1 656 ? 1.210 45.446 -29.829 1.00 40.34 656 ASN A C 1
ATOM 5088 O O . ASN A 1 656 ? 0.342 46.029 -30.480 1.00 40.34 656 ASN A O 1
ATOM 5092 N N . HIS A 1 657 ? 0.916 44.538 -28.898 1.00 31.78 657 HIS A N 1
ATOM 5093 C CA . HIS A 1 657 ? -0.415 44.442 -28.295 1.00 31.78 657 HIS A CA 1
ATOM 5094 C C . HIS A 1 657 ?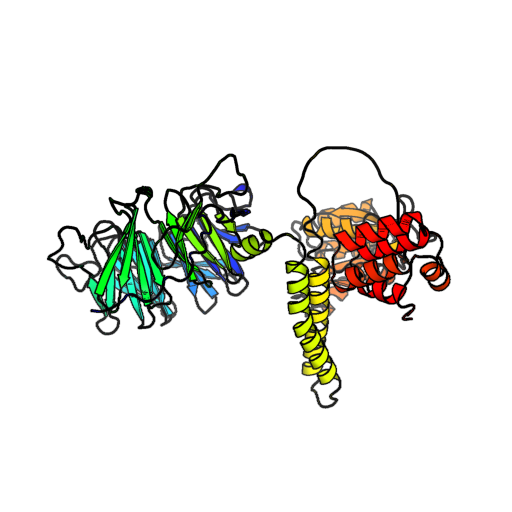 -0.427 45.312 -27.030 1.00 31.78 657 HIS A C 1
ATOM 5096 O O . HIS A 1 657 ? 0.397 45.097 -26.143 1.00 31.78 657 HIS A O 1
ATOM 5102 N N . GLU A 1 658 ? -1.300 46.326 -27.014 1.00 30.42 658 GLU A N 1
ATOM 5103 C CA . GLU A 1 658 ? -1.675 47.111 -25.822 1.00 30.42 658 GLU A CA 1
ATOM 5104 C C . GLU A 1 658 ? -2.388 46.259 -24.767 1.00 30.42 658 GLU A C 1
ATOM 5106 O O . GLU A 1 658 ? -3.135 45.330 -25.169 1.00 30.42 658 GLU A O 1
#

Radius of gyration: 32.29 Å; chains: 1; bounding box: 61×95×80 Å

pLDDT: mean 74.64, std 21.52, range [22.3, 98.69]